Protein 4ZLP (pdb70)

Secondary structure (DSSP, 8-state):
-----GGGGGGTTSSS--GGG-SGGGHHHHTTTTTT-S-TTTT-S-TTHHHHTTSSS--GGG-SGGGGGGGGTTT--GGGSS--HHHHHHHHHHTTSSS-BGGG-STTTTGGGGTT-TTSPP-BPBSEEEEEESS-HHHHHTTHHHHHHHHHHHHTSEEEE-B-TTS-B-EEEEEPP---EEEEEEEEEEE-TT---STTT----SBHHHHHHHHHHHHHTT----SS-EEEEEEE-----/---SS--TTT-SGGGHHHHHTTTTT-S-TTTT-S-SSGGGTTTSSS--GGG-SGGGGGGGGTTT--SGGGS--TTTHHHHHHHTTSSS-BGGG-STTTTGGGGTT-TTSPP-BPBSEEEEEESS-HHHHHTTHHHHHHHHHHHHTSEEEE-B-TTS-B-EEEE-----EEEEEEEEE-TT----S-SBHHHHHHHHHHHHHTT----SS-EEEEEEE-

B-factor: mean 52.8, std 25.79, range [15.72, 204.72]

Solvent-accessible surface area: 22315 Å² total; per-residue (Å²): 175,184,38,121,140,92,70,6,77,94,61,136,48,68,104,90,61,14,170,81,1,31,40,44,23,6,19,5,1,27,6,35,3,0,12,64,5,52,65,2,22,118,124,20,123,20,167,81,2,70,175,58,1,64,64,81,161,48,19,102,67,1,31,32,79,29,1,7,7,1,0,0,17,42,50,7,52,73,204,83,56,90,9,61,114,77,36,25,103,2,1,2,60,18,13,59,65,58,134,30,0,61,19,1,30,44,28,18,8,0,42,1,16,14,23,39,11,78,165,60,110,59,105,77,10,152,32,4,0,1,0,4,0,56,31,48,27,133,70,0,73,172,43,33,37,36,0,13,0,64,0,0,18,31,2,10,5,6,4,72,19,63,106,58,107,158,50,112,30,38,14,87,68,39,87,36,79,155,142,115,62,59,0,0,29,0,40,0,27,4,2,12,35,52,40,79,182,38,122,134,81,53,10,19,4,67,28,2,54,25,0,0,7,2,0,0,0,7,26,4,26,113,75,49,125,20,84,27,59,23,68,28,1,100,14,66,107,109,141,114,188,145,90,70,90,57,78,62,77,102,17,24,46,97,80,58,31,19,14,54,2,25,3,0,10,71,10,53,72,3,26,80,76,20,107,39,110,64,3,32,86,56,1,72,56,64,173,58,25,101,84,2,37,47,49,38,3,4,8,1,6,2,9,54,67,1,53,52,231,94,40,91,14,63,112,82,38,24,100,2,1,0,53,20,7,57,51,65,144,29,0,47,25,0,36,49,25,27,10,0,47,0,15,23,23,39,10,106,99,56,110,59,113,79,13,164,37,14,0,2,0,4,0,86,34,43,22,83,98,0,77,90,38,28,34,24,0,15,0,58,0,0,17,33,1,8,1,5,4,95,31,99,50,68,120,82,54,116,37,37,16,81,68,56,108,237,96,72,32,0,0,30,0,45,0,19,4,2,16,42,44,24,196,140,23,25,2,73,20,3,74,27,0,0,24,8,0,0,0,8,24,5,30,138,99,42,122,20,83,27,56,24,114,10,2,105,17,68,154

Nearest PDB structures (foldseek):
  4zlp-assembly1_B  TM=1.005E+00  e=1.176E-45  Homo sapiens
  4zlp-assembly1_A  TM=9.949E-01  e=1.192E-40  Homo sapiens
  5czv-assembly1_A  TM=9.813E-01  e=1.697E-39  Homo sapiens
  5czx-assembly2_B  TM=9.886E-01  e=6.970E-39  Homo sapiens
  6xsw-assembly2_F  TM=9.869E-01  e=7.804E-39  Homo sapiens

CATH classification: 3.30.300.320 (+1 more: 3.30.70.3310)

InterPro domains:
  IPR000152 EGF-type aspartate/asparagine hydroxylation site [PS00010] (174-185)
  IPR000152 EGF-type aspartate/asparagine hydroxylation site [PS00010] (251-262)
  IPR000152 EGF-type aspartate/asparagine hydroxylation site [PS00010] (329-340)
  IPR000152 EGF-type aspartate/asparagine hydroxylation site [PS00010] (408-419)
  IPR000152 EGF-type aspartate/aspa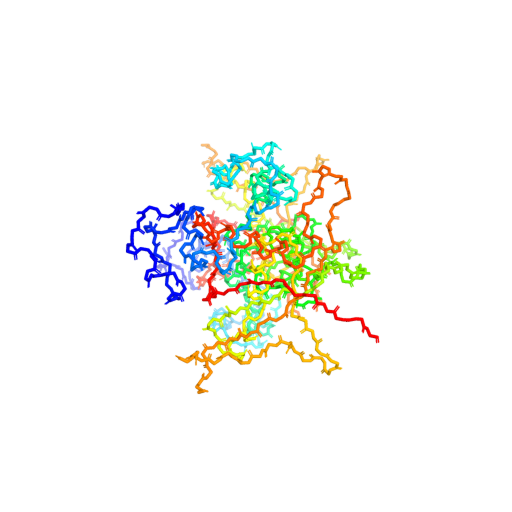ragine hydroxylation site [PS00010] (446-457)
  IPR000152 EGF-type aspartate/asparagine hydroxylation site [PS00010] (484-495)
  IPR000152 EGF-type aspartate/asparagine hydroxylation site [PS00010] (522-533)
  IPR000152 EGF-type aspartate/asparagine hydroxylation site [PS00010] (559-570)
  IPR000152 EGF-type aspartate/asparagine hydroxylation site [PS00010] (597-608)
  IPR000152 EGF-type aspartate/asparagine hydroxylation site [PS00010] (634-645)
  IPR000152 EGF-type aspartate/asparagine hydroxylation site [PS00010] (672-683)
  IPR000152 EGF-type aspartate/asparagine hydroxylation site [PS00010] (709-720)
  IPR000152 EGF-type aspartate/asparagine hydroxylation site [PS00010] (826-837)
  IPR000152 EGF-type aspartate/asparagine hydroxylation site [PS00010] (864-875)
  IPR000152 EGF-type aspartate/asparagine hydroxylation site [PS00010] (901-912)
  IPR000152 EGF-type aspartate/asparagine hydroxylation site [PS00010] (939-950)
  IPR000152 EGF-type aspartate/asparagine hydroxylation site [PS00010] (1137-1148)
  IPR000152 EGF-type aspartate/asparagine hydroxylation site [PS00010] (1182-1193)
  IPR000742 EGF-like domain [PF00008] (43-75)
  IPR000742 EGF-like domain [PF00008] (123-153)

Radius of gyration: 28.79 Å; Cα contacts (8 Å, |Δi|>4): 971; chains: 2; bounding box: 64×70×78 Å

GO terms:
  GO:0043235 signaling receptor complex (C, IDA)
  GO:0005886 plasma membrane (C, IDA)
  GO:0038023 signaling receptor activity (F, IMP)
  GO:0007219 Notch signaling pathway (P, IMP)
  GO:0005515 protein binding (F, IPI)
  GO:0000139 Golgi membrane (C, TAS)
  GO:0005576 extracellular region (C, TAS)
  GO:0005654 nucleoplasm (C, TAS)
  GO:0005789 endoplasmic reticulum membrane (C, TAS)
  GO:0005829 cytosol (C, TAS)
  GO:0005886 plasma membrane (C, TAS)
  GO:0042802 identical protein binding (F, IPI)
  GO:0045296 cadherin binding (F, HDA)
  GO:1902895 positive regulation of miRNA transcription (P, IMP)
  GO:0005654 nucleoplasm (C, IDA)

Sequence (459 aa):
PRCPRAACQAKRGDQRCDRECNSPGCGWDGGDCSLSVGDPWRQCEALQCWRLFNNSRCDPACSSPACLYDNFDCHAGGRERTCNPVYEKYCADHFADGRCDQGCNTEECGWDGLDCASEVPALLARGVLVLTVLLPPEELLRSSADFLQRLSAILRTSLRFRLDAHGQAMVFPYHRPSPEVIGSVVMLEIDNRLCLQSPENDHCFPDAQSAADYLGALSAVERLDFPYPLRDVRGEPLEPPCGDQRCDRECNSPGCGWDGGDCSLSVGDPWRQCEALQCWRLFNNSRCDPACSSPACLYDNFDCHAGGRERTCNPVYEKYCADHFADGRCDQGCNTEECGWDGLDCASEVPALLARGVLVLTVLLPPEELLRSSADFLQRLSAILRTSLRFRLDAHGQAMVFPYHREVIGSVVMLEIDNRLCLDHCFPDAQSAADYLGALSAVERLDFPYPLRDVRGEP

Foldseek 3Di:
DLQPDPVLVVFAPVLAQDPVQLDLSSQHSVLSQLQNDRALLPQPPDDCLLVQLPPLADDPSQCALSSLHSLVSPQDDDPLSALPPVCQVVLLVQAPPLADDVSQCFLLQANSVCSVPVVQDFDWAFFKKKWWFQAFPVVCVVRQSNQQRNLSNSQSFGKDFDADPVRHGPWAFDDDPVDDGGTIITIMITTHSPADDDSSNGNHHNFNQSSQSSSSSCSSVVNDDHPTRIRHIHGDGDDDD/DVPLAQDLVQLDVVNQGVCLNLLQNDRALLPQPPDDCLLVQLPPLADDPSQCDLSSVHSLCSVPDRPPQLADPPVCQVVLLVQAPPLADDVSQCFLLQANSLCSVPPVQDWDWAAFKKKWWFQAFPVRCVVRVSNQQRLLSNSLSFHKDFDADPVGHGPWAADPCRRRTIITIMITTHSPPPVRHDRFNASSQSSSSSCSSVVNDDHPTRIRHIHGGD

Structure (mmCIF, N/CA/C/O backbone):
data_4ZLP
#
_entry.id   4ZLP
#
_cell.length_a   122.482
_cell.length_b   64.310
_cell.length_c   83.089
_cell.angle_alpha   90.00
_cell.angle_beta   105.23
_cell.angle_gamma   90.00
#
_symmetry.space_group_name_H-M   'C 1 2 1'
#
loop_
_entity.id
_entity.type
_entity.pdbx_description
1 polymer 'Neurogenic locus notch homolog protein 3'
2 branched alpha-D-mannopyranose-(1-6)-alpha-D-mannopyranose-(1-4)-2-acetamido-2-deoxy-beta-D-glucopyranose-(1-4)-2-acetamido-2-deoxy-beta-D-glucopyranose
3 non-polymer 'CALCIUM ION'
4 non-polymer GLYCEROL
5 non-polymer 'ACETATE ION'
6 non-polymer 2-acetamido-2-deoxy-beta-D-glucopyranose
7 water water
#
loop_
_atom_site.group_PDB
_atom_site.id
_atom_site.type_symbol
_atom_site.label_atom_id
_atom_site.label_alt_id
_atom_site.label_comp_id
_atom_site.label_asym_id
_atom_site.label_entity_id
_atom_site.label_seq_id
_atom_site.pdbx_PDB_ins_code
_atom_site.Cartn_x
_atom_site.Cartn_y
_atom_site.Cartn_z
_atom_site.occupancy
_atom_site.B_iso_or_equiv
_atom_site.auth_seq_id
_atom_site.auth_comp_id
_atom_site.auth_asym_id
_atom_site.auth_atom_id
_atom_site.pdbx_PDB_model_num
ATOM 1 N N . PRO A 1 8 ? 114.069 50.267 -51.388 1.00 67.57 1385 PRO A N 1
ATOM 2 C CA . PRO A 1 8 ? 114.419 49.928 -50.004 1.00 63.54 1385 PRO A CA 1
ATOM 3 C C . PRO A 1 8 ? 113.189 49.529 -49.199 1.00 59.95 1385 PRO A C 1
ATOM 4 O O . PRO A 1 8 ? 112.464 50.393 -48.689 1.00 61.99 1385 PRO A O 1
ATOM 8 N N . ARG A 1 9 ? 112.966 48.220 -49.096 1.00 54.28 1386 ARG A N 1
ATOM 9 C CA . ARG A 1 9 ? 111.828 47.665 -48.376 1.00 50.30 1386 ARG A CA 1
ATOM 10 C C . ARG A 1 9 ? 111.961 47.842 -46.875 1.00 48.83 1386 ARG A C 1
ATOM 11 O O . ARG A 1 9 ? 111.059 47.453 -46.123 1.00 50.59 1386 ARG A O 1
ATOM 19 N N . CYS A 1 10 ? 113.091 48.383 -46.424 1.00 44.91 1387 CYS A N 1
ATOM 20 C CA . CYS A 1 10 ? 113.264 48.626 -44.997 1.00 45.14 1387 CYS A CA 1
ATOM 21 C C . CYS A 1 10 ? 113.192 50.112 -44.715 1.00 44.02 1387 CYS A C 1
ATOM 22 O O . CYS A 1 10 ? 114.178 50.806 -44.858 1.00 49.30 1387 CYS A O 1
ATOM 25 N N . PRO A 1 11 ? 112.017 50.595 -44.298 1.00 41.52 1388 PRO A N 1
ATOM 26 C CA . PRO A 1 11 ? 111.794 52.028 -44.127 1.00 42.59 1388 PRO A CA 1
ATOM 27 C C . PRO A 1 11 ? 112.533 52.632 -42.933 1.00 44.00 1388 PRO A C 1
ATOM 28 O O . PRO A 1 11 ? 112.766 53.827 -42.952 1.00 47.17 1388 PRO A O 1
ATOM 32 N N . ARG A 1 12 ? 112.888 51.855 -41.917 1.00 42.22 1389 ARG A N 1
ATOM 33 C CA . ARG A 1 12 ? 113.607 52.422 -40.773 1.00 52.11 1389 ARG A CA 1
ATOM 34 C C . ARG A 1 12 ? 115.088 52.555 -41.065 1.00 54.51 1389 ARG A C 1
ATOM 35 O O . ARG A 1 12 ? 115.773 51.556 -41.284 1.00 54.92 1389 ARG A O 1
ATOM 43 N N . ALA A 1 13 ? 115.575 53.794 -41.053 1.00 58.06 1390 ALA A N 1
ATOM 44 C CA . ALA A 1 13 ? 116.972 54.098 -41.353 1.00 59.23 1390 ALA A CA 1
ATOM 45 C C . ALA A 1 13 ? 117.933 53.463 -40.352 1.00 55.82 1390 ALA A C 1
ATOM 46 O O . ALA A 1 13 ? 118.941 52.872 -40.741 1.00 56.74 1390 ALA A O 1
ATOM 48 N N . ALA A 1 14 ? 117.614 53.582 -39.066 1.00 55.27 1391 ALA A N 1
ATOM 49 C CA . ALA A 1 14 ? 118.479 53.079 -38.001 1.00 56.82 1391 ALA A CA 1
ATOM 50 C C . ALA A 1 14 ? 118.691 51.561 -38.061 1.00 54.35 1391 ALA A C 1
ATOM 51 O O . ALA A 1 14 ? 119.543 51.017 -37.356 1.00 54.77 1391 ALA A O 1
ATOM 53 N N . CYS A 1 15 ? 117.923 50.885 -38.908 1.00 50.41 1392 CYS A N 1
ATOM 54 C CA . CYS A 1 15 ? 118.015 49.438 -39.049 1.00 48.67 1392 CYS A CA 1
ATOM 55 C C . CYS A 1 15 ? 119.209 49.011 -39.875 1.00 50.44 1392 CYS A C 1
ATOM 56 O O . CYS A 1 15 ? 119.728 47.919 -39.682 1.00 48.67 1392 CYS A O 1
ATOM 59 N N . GLN A 1 16 ? 119.638 49.869 -40.796 1.00 55.15 1393 GLN A N 1
ATOM 60 C CA . GLN A 1 16 ? 120.743 49.527 -41.691 1.00 55.93 1393 GLN A CA 1
ATOM 61 C C . GLN A 1 16 ? 122.029 49.298 -40.905 1.00 61.11 1393 GLN A C 1
ATOM 62 O O . GLN A 1 16 ? 122.770 48.349 -41.172 1.00 63.13 1393 GLN A O 1
ATOM 64 N N . ALA A 1 17 ? 122.267 50.157 -39.918 1.00 63.28 1394 ALA A N 1
ATOM 65 C CA . ALA A 1 17 ? 123.448 50.071 -39.067 1.00 66.16 1394 ALA A CA 1
ATOM 66 C C . ALA A 1 17 ? 123.415 48.873 -38.112 1.00 68.98 1394 ALA A C 1
ATOM 67 O O . ALA A 1 17 ? 124.408 48.555 -37.462 1.00 73.45 1394 ALA A O 1
ATOM 69 N N . LYS A 1 18 ? 122.279 48.208 -38.011 1.00 66.57 1395 LYS A N 1
ATOM 70 C CA . LYS A 1 18 ? 122.143 47.216 -36.966 1.00 67.63 1395 LYS A CA 1
ATOM 71 C C . LYS A 1 18 ? 121.892 45.812 -37.486 1.00 61.74 1395 LYS A C 1
ATOM 72 O O . LYS A 1 18 ? 121.665 44.903 -36.703 1.00 58.03 1395 LYS A O 1
ATOM 78 N N . ARG A 1 19 ? 121.952 45.607 -38.795 1.00 60.31 1396 ARG A N 1
ATOM 79 C CA . ARG A 1 19 ? 121.749 44.252 -39.287 1.00 58.09 1396 ARG A CA 1
ATOM 80 C C . ARG A 1 19 ? 123.053 43.476 -39.228 1.00 62.48 1396 ARG A C 1
ATOM 81 O O . ARG A 1 19 ? 124.090 43.951 -39.700 1.00 67.59 1396 ARG A O 1
ATOM 89 N N . GLY A 1 20 ? 122.998 42.294 -38.612 1.00 59.76 1397 GLY A N 1
ATOM 90 C CA . GLY A 1 20 ? 124.170 41.449 -38.464 1.00 59.41 1397 GLY A CA 1
ATOM 91 C C . GLY A 1 20 ? 125.076 41.786 -37.293 1.00 61.45 1397 GLY A C 1
ATOM 92 O O . GLY A 1 20 ? 126.160 41.233 -37.201 1.00 67.29 1397 GLY A O 1
ATOM 93 N N . ASP A 1 21 ? 124.653 42.691 -36.408 1.00 62.85 1398 ASP A N 1
ATOM 94 C CA . ASP A 1 21 ? 125.463 43.070 -35.237 1.00 67.49 1398 ASP A CA 1
ATOM 95 C C . ASP A 1 21 ? 125.450 42.010 -34.135 1.00 65.13 1398 ASP A C 1
ATOM 96 O O . ASP A 1 21 ? 125.861 42.290 -33.003 1.00 67.00 1398 ASP A O 1
ATOM 101 N N . GLN A 1 22 ? 124.931 40.825 -34.458 1.00 62.26 1399 GLN A N 1
ATOM 102 C CA . GLN A 1 22 ? 124.726 39.739 -33.491 1.00 63.51 1399 GLN A CA 1
ATOM 103 C C . GLN A 1 22 ? 123.776 40.082 -32.347 1.00 60.80 1399 GLN A C 1
ATOM 104 O O . GLN A 1 22 ? 123.958 39.642 -31.215 1.00 65.59 1399 GLN A O 1
ATOM 110 N N . ARG A 1 23 ? 122.742 40.840 -32.650 1.00 53.64 1400 ARG A N 1
ATOM 111 C CA . ARG A 1 23 ? 121.752 41.176 -31.649 1.00 50.68 1400 ARG A CA 1
ATOM 112 C C . ARG A 1 23 ? 120.412 41.401 -32.340 1.00 46.08 1400 ARG A C 1
ATOM 113 O O . ARG A 1 23 ? 120.313 42.185 -33.274 1.00 44.74 1400 ARG A O 1
ATOM 117 N N . CYS A 1 24 ? 119.406 40.639 -31.940 1.00 45.84 1401 CYS A N 1
ATOM 118 C CA . CYS A 1 24 ? 118.071 40.809 -32.497 1.00 42.41 1401 CYS A CA 1
ATOM 119 C C . CYS A 1 24 ? 117.486 42.162 -32.079 1.00 42.39 1401 CYS A C 1
ATOM 120 O O . CYS A 1 24 ? 117.313 42.423 -30.891 1.00 47.12 1401 CYS A O 1
ATOM 123 N N . ASP A 1 25 ? 117.136 42.989 -33.063 1.00 38.79 1402 ASP A N 1
ATOM 124 C CA . ASP A 1 25 ? 116.563 44.309 -32.823 1.00 39.26 1402 ASP A CA 1
ATOM 125 C C . ASP A 1 25 ? 115.128 44.241 -33.328 1.00 40.20 1402 ASP A C 1
ATOM 126 O O . ASP A 1 25 ? 114.874 44.190 -34.542 1.00 38.27 1402 ASP A O 1
ATOM 131 N N . ARG A 1 26 ? 114.196 44.224 -32.375 1.00 41.11 1403 ARG A N 1
ATOM 132 C CA . ARG A 1 26 ? 112.796 43.942 -32.662 1.00 41.43 1403 ARG A CA 1
ATOM 133 C C . ARG A 1 26 ? 112.129 44.991 -33.554 1.00 41.85 1403 ARG A C 1
ATOM 134 O O . ARG A 1 26 ? 111.188 44.675 -34.279 1.00 39.85 1403 ARG A O 1
ATOM 142 N N . GLU A 1 27 ? 112.630 46.223 -33.528 1.00 44.38 1404 GLU A N 1
ATOM 143 C CA . GLU A 1 27 ? 112.149 47.262 -34.442 1.00 47.34 1404 GLU A CA 1
ATOM 144 C C . GLU A 1 27 ? 112.458 46.904 -35.906 1.00 42.93 1404 GLU A C 1
ATOM 145 O O . GLU A 1 27 ? 111.844 47.444 -36.821 1.00 44.99 1404 GLU A O 1
ATOM 151 N N . CYS A 1 28 ? 113.407 45.991 -36.118 1.00 38.27 1405 CYS A N 1
ATOM 152 C CA . CYS A 1 28 ? 113.838 45.592 -37.460 1.00 35.81 1405 CYS A CA 1
ATOM 153 C C . CYS A 1 28 ? 113.425 44.182 -37.832 1.00 36.91 1405 CYS A C 1
ATOM 154 O O . CYS A 1 28 ? 113.799 43.693 -38.893 1.00 36.79 1405 CYS A O 1
ATOM 157 N N . ASN A 1 29 ? 112.676 43.521 -36.953 1.00 36.84 1406 ASN A N 1
ATOM 158 C CA . ASN A 1 29 ? 112.306 42.129 -37.173 1.00 31.94 1406 ASN A CA 1
ATOM 159 C C . ASN A 1 29 ? 111.065 41.970 -38.067 1.00 31.51 1406 ASN A C 1
ATOM 160 O O . ASN A 1 29 ? 109.990 41.568 -37.612 1.00 30.75 1406 ASN A O 1
ATOM 165 N N . SER A 1 30 ? 111.252 42.217 -39.358 1.00 30.33 1407 SER A N 1
ATOM 166 C CA . SER A 1 30 ? 110.173 42.156 -40.338 1.00 29.72 1407 SER A CA 1
ATOM 167 C C . SER A 1 30 ? 110.705 41.613 -41.671 1.00 31.66 1407 SER A C 1
ATOM 168 O O . SER A 1 30 ? 111.924 41.608 -41.896 1.00 33.59 1407 SER A O 1
ATOM 171 N N . PRO A 1 31 ? 109.805 41.131 -42.554 1.00 30.86 1408 PRO A N 1
ATOM 172 C CA . PRO A 1 31 ? 110.289 40.639 -43.855 1.00 29.54 1408 PRO A CA 1
ATOM 173 C C . PRO A 1 31 ? 111.052 41.703 -44.641 1.00 32.11 1408 PRO A C 1
ATOM 174 O O . PRO A 1 31 ? 112.093 41.407 -45.215 1.00 34.95 1408 PRO A O 1
ATOM 178 N N . GLY A 1 32 ? 110.549 42.934 -44.623 1.00 32.07 1409 GLY A N 1
ATOM 179 C CA . GLY A 1 32 ? 111.156 44.041 -45.338 1.00 31.69 1409 GLY A CA 1
ATOM 180 C C . GLY A 1 32 ? 112.543 44.394 -44.844 1.00 35.09 1409 GLY A C 1
ATOM 181 O O . GLY A 1 32 ? 113.321 45.043 -45.543 1.00 32.26 1409 GLY A O 1
ATOM 182 N N . CYS A 1 33 ? 112.838 44.017 -43.607 1.00 32.86 1410 CYS A N 1
ATOM 183 C CA . CYS A 1 33 ? 114.125 44.349 -43.028 1.00 31.98 1410 CYS A CA 1
ATOM 184 C C . CYS A 1 33 ? 114.931 43.081 -42.871 1.00 34.07 1410 CYS A C 1
ATOM 185 O O . CYS A 1 33 ? 115.917 43.041 -42.140 1.00 39.42 1410 CYS A O 1
ATOM 188 N N . GLY A 1 34 ? 114.502 42.032 -43.566 1.00 33.05 1411 GLY A N 1
ATOM 189 C CA . GLY A 1 34 ? 115.208 40.761 -43.566 1.00 28.61 1411 GLY A CA 1
ATOM 190 C C . GLY A 1 34 ? 115.368 40.135 -42.188 1.00 31.40 1411 GLY A C 1
ATOM 191 O O . GLY A 1 34 ? 116.374 39.469 -41.920 1.00 32.79 1411 GLY A O 1
ATOM 192 N N . TRP A 1 35 ? 114.374 40.340 -41.318 1.00 30.13 1412 TRP A N 1
ATOM 193 C CA . TRP A 1 35 ? 114.446 39.847 -39.952 1.00 29.22 1412 TRP A CA 1
ATOM 194 C C . TRP A 1 35 ? 115.736 40.357 -39.276 1.00 29.88 1412 TRP A C 1
ATOM 195 O O . TRP A 1 35 ? 116.506 39.569 -38.733 1.00 30.43 1412 TRP A O 1
ATOM 206 N N . ASP A 1 36 ? 115.936 41.682 -39.317 1.00 29.39 1413 ASP A N 1
ATOM 207 C CA . ASP A 1 36 ? 117.092 42.366 -38.737 1.00 31.43 1413 ASP A CA 1
ATOM 208 C C . ASP A 1 36 ? 118.387 41.806 -39.345 1.00 35.13 1413 ASP A C 1
ATOM 209 O O . ASP A 1 36 ? 119.342 41.462 -38.647 1.00 34.18 1413 ASP A O 1
ATOM 214 N N . GLY A 1 37 ? 118.404 41.696 -40.665 1.00 33.61 1414 GLY A N 1
ATOM 215 C CA . GLY A 1 37 ? 119.553 41.144 -41.355 1.00 34.13 1414 GLY A CA 1
ATOM 216 C C . GLY A 1 37 ? 119.876 39.719 -40.936 1.00 39.24 1414 GLY A C 1
ATOM 217 O O . GLY A 1 37 ? 121.022 39.286 -41.015 1.00 42.73 1414 GLY A O 1
ATOM 218 N N . GLY A 1 38 ? 118.863 38.995 -40.472 1.00 34.99 1415 GLY A N 1
ATOM 219 C CA . GLY A 1 38 ? 119.010 37.619 -40.033 1.00 32.05 1415 GLY A CA 1
ATOM 220 C C . GLY A 1 38 ? 119.325 37.453 -38.563 1.00 32.53 1415 GLY A C 1
ATOM 221 O O . GLY A 1 38 ? 119.382 36.332 -38.073 1.00 32.49 1415 GLY A O 1
ATOM 222 N N . ASP A 1 39 ? 119.470 38.568 -37.854 1.00 35.89 1416 ASP A N 1
ATOM 223 C CA . ASP A 1 39 ? 119.765 38.572 -36.417 1.00 38.80 1416 ASP A CA 1
ATOM 224 C C . ASP A 1 39 ? 118.631 37.937 -35.606 1.00 36.36 1416 ASP A C 1
ATOM 225 O O . ASP A 1 39 ? 118.840 37.476 -34.486 1.00 40.57 1416 ASP A O 1
ATOM 230 N N . CYS A 1 40 ? 117.420 37.955 -36.147 1.00 32.67 1417 CYS A N 1
ATOM 231 C CA . CYS A 1 40 ? 116.265 37.424 -35.420 1.00 33.53 1417 CYS A CA 1
ATOM 232 C C . CYS A 1 40 ? 115.759 36.094 -35.995 1.00 33.65 1417 CYS A C 1
ATOM 233 O O . CYS A 1 40 ? 114.851 35.477 -35.442 1.00 34.41 1417 CYS A O 1
ATOM 236 N N . SER A 1 41 ? 116.355 35.655 -37.100 1.00 30.77 1418 SER A N 1
ATOM 237 C CA . SER A 1 41 ? 115.931 34.426 -37.744 1.00 29.66 1418 SER A CA 1
ATOM 238 C C . SER A 1 41 ? 117.055 33.403 -37.842 1.00 31.61 1418 SER A C 1
ATOM 239 O O . SER A 1 41 ? 117.115 32.642 -38.803 1.00 27.66 1418 SER A O 1
ATOM 242 N N . LEU A 1 42 ? 117.951 33.401 -36.863 1.00 28.70 1419 LEU A N 1
ATOM 243 C CA . LEU A 1 42 ? 119.065 32.468 -36.853 1.00 30.58 1419 LEU A CA 1
ATOM 244 C C . LEU A 1 42 ? 119.836 32.493 -38.177 1.00 33.36 1419 LEU A C 1
ATOM 245 O O . LEU A 1 42 ? 120.270 31.449 -38.662 1.00 34.60 1419 LEU A O 1
ATOM 250 N N . SER A 1 43 ? 120.004 33.698 -38.727 1.00 31.50 1420 SER A N 1
ATOM 251 C CA . SER A 1 43 ? 120.751 33.987 -39.966 1.00 33.57 1420 SER A CA 1
ATOM 252 C C . SER A 1 43 ? 120.060 33.523 -41.240 1.00 33.60 1420 SER A C 1
ATOM 253 O O . SER A 1 43 ? 120.620 33.660 -42.323 1.00 33.23 1420 SER A O 1
ATOM 256 N N . VAL A 1 44 ? 118.842 33.009 -41.131 1.00 33.99 1421 VAL A N 1
ATOM 257 C CA . VAL A 1 44 ? 118.119 32.603 -42.324 1.00 32.59 1421 VAL A CA 1
ATOM 258 C C . VAL A 1 44 ? 117.516 33.834 -42.993 1.00 34.68 1421 VAL A C 1
ATOM 259 O O . VAL A 1 44 ? 116.655 34.511 -42.412 1.00 37.23 1421 VAL A O 1
ATOM 263 N N . GLY A 1 45 ? 117.980 34.122 -44.211 1.00 32.93 1422 GLY A N 1
ATOM 264 C CA . GLY A 1 45 ? 117.566 35.321 -44.928 1.00 33.24 1422 GLY A CA 1
ATOM 265 C C . GLY A 1 45 ? 116.067 35.471 -45.072 1.00 34.69 1422 GLY A C 1
ATOM 266 O O . GLY A 1 45 ? 115.493 36.488 -44.680 1.00 33.64 1422 GLY A O 1
ATOM 267 N N . ASP A 1 46 ? 115.431 34.462 -45.654 1.00 35.66 1423 ASP A N 1
ATOM 268 C CA . ASP A 1 46 ? 113.980 34.447 -45.763 1.00 34.61 1423 ASP A CA 1
ATOM 269 C C . ASP A 1 46 ? 113.479 33.009 -45.609 1.00 33.59 1423 ASP A C 1
ATOM 270 O O . ASP A 1 46 ? 113.561 32.216 -46.547 1.00 36.65 1423 ASP A O 1
ATOM 275 N N . PRO A 1 47 ? 112.983 32.663 -44.408 1.00 28.91 1424 PRO A N 1
ATOM 276 C CA . PRO A 1 47 ? 112.486 31.303 -44.136 1.00 27.15 1424 PRO A CA 1
ATOM 277 C C . PRO A 1 47 ? 111.338 30.904 -45.061 1.00 25.81 1424 PRO A C 1
ATOM 278 O O . PRO A 1 47 ? 111.179 29.720 -45.370 1.00 26.73 1424 PRO A O 1
ATOM 282 N N . TRP A 1 48 ? 110.574 31.895 -45.521 1.00 25.15 1425 TRP A N 1
ATOM 283 C CA . TRP A 1 48 ? 109.431 31.663 -46.394 1.00 25.67 1425 TRP A CA 1
ATOM 284 C C . TRP A 1 48 ? 109.761 31.902 -47.877 1.00 32.38 1425 TRP A C 1
ATOM 285 O O . TRP A 1 48 ? 108.875 32.190 -48.673 1.00 36.61 1425 TRP A O 1
ATOM 296 N N . ARG A 1 49 ? 111.032 31.774 -48.244 1.00 37.51 1426 ARG A N 1
ATOM 297 C CA . ARG A 1 49 ? 111.474 32.039 -49.620 1.00 42.78 1426 ARG A CA 1
ATOM 298 C C . ARG A 1 49 ? 110.698 31.228 -50.667 1.00 43.35 1426 ARG A C 1
ATOM 299 O O . ARG A 1 49 ? 110.366 31.752 -51.723 1.00 46.22 1426 ARG A O 1
ATOM 307 N N . GLN A 1 50 ? 110.389 29.968 -50.363 1.00 40.02 1427 GLN A N 1
ATOM 308 C CA . GLN A 1 50 ? 109.761 29.085 -51.339 1.00 41.95 1427 GLN A CA 1
ATOM 309 C C . GLN A 1 50 ? 108.232 29.024 -51.221 1.00 40.56 1427 GLN A C 1
ATOM 310 O O . GLN A 1 50 ? 107.574 28.388 -52.045 1.00 33.87 1427 GLN A O 1
ATOM 316 N N . CYS A 1 51 ? 107.675 29.692 -50.212 1.00 26.16 1428 CYS A N 1
ATOM 317 C CA . CYS A 1 51 ? 106.260 29.588 -49.927 1.00 28.48 1428 CYS A CA 1
ATOM 318 C C . CYS A 1 51 ? 105.417 30.232 -51.018 1.00 30.00 1428 CYS A C 1
ATOM 319 O O . CYS A 1 51 ? 105.615 31.388 -51.357 1.00 34.64 1428 CYS A O 1
ATOM 322 N N . GLU A 1 52 ? 104.466 29.471 -51.550 1.00 30.12 1429 GLU A N 1
ATOM 323 C CA . GLU A 1 52 ? 103.654 29.932 -52.670 1.00 33.86 1429 GLU A CA 1
ATOM 324 C C . GLU A 1 52 ? 102.484 30.820 -52.252 1.00 31.51 1429 GLU A C 1
ATOM 325 O O . GLU A 1 52 ? 101.685 31.224 -53.092 1.00 31.16 1429 GLU A O 1
ATOM 331 N N . ALA A 1 53 ? 102.381 31.149 -50.969 1.00 24.61 1430 ALA A N 1
ATOM 332 C CA . ALA A 1 53 ? 101.258 31.974 -50.549 1.00 24.09 1430 ALA A CA 1
ATOM 333 C C . ALA A 1 53 ? 101.775 33.066 -49.632 1.00 24.32 1430 ALA A C 1
ATOM 334 O O . ALA A 1 53 ? 102.424 32.775 -48.635 1.00 30.56 1430 ALA A O 1
ATOM 336 N N . LEU A 1 54 ? 101.351 34.302 -49.868 1.00 24.71 1431 LEU A N 1
ATOM 337 C CA . LEU A 1 54 ? 102.003 35.446 -49.232 1.00 21.36 1431 LEU A CA 1
ATOM 338 C C . LEU A 1 54 ? 101.538 35.655 -47.798 1.00 22.01 1431 LEU A C 1
ATOM 339 O O . LEU A 1 54 ? 102.243 36.250 -47.000 1.00 22.98 1431 LEU A O 1
ATOM 344 N N . GLN A 1 55 ? 100.374 35.130 -47.458 1.00 23.61 1432 GLN A N 1
ATOM 345 C CA . GLN A 1 55 ? 99.803 35.432 -46.166 1.00 28.33 1432 GLN A CA 1
ATOM 346 C C . GLN A 1 55 ? 100.332 34.512 -45.077 1.00 30.42 1432 GLN A C 1
ATOM 347 O O . GLN A 1 55 ? 100.108 34.770 -43.896 1.00 29.11 1432 GLN A O 1
ATOM 353 N N . CYS A 1 56 ? 101.148 33.533 -45.455 1.00 26.76 1433 CYS A N 1
ATOM 354 C CA . CYS A 1 56 ? 101.406 32.417 -44.557 1.00 24.52 1433 CYS A CA 1
ATOM 355 C C . CYS A 1 56 ? 102.299 32.757 -43.375 1.00 23.73 1433 CYS A C 1
ATOM 356 O O . CYS A 1 56 ? 102.062 32.265 -42.276 1.00 29.80 1433 CYS A O 1
ATOM 359 N N . TRP A 1 57 ? 103.297 33.609 -43.553 1.00 19.55 1434 TRP A N 1
ATOM 360 C CA . TRP A 1 57 ? 104.154 33.929 -42.420 1.00 19.81 1434 TRP A CA 1
ATOM 361 C C . TRP A 1 57 ? 103.384 34.617 -41.280 1.00 24.47 1434 TRP A C 1
ATOM 362 O O . TRP A 1 57 ? 103.812 34.591 -40.122 1.00 25.65 1434 TRP A O 1
ATOM 373 N N . ARG A 1 58 ? 102.240 35.211 -41.619 1.00 22.40 1435 ARG A N 1
ATOM 374 C CA . ARG A 1 58 ? 101.400 35.898 -40.660 1.00 20.24 1435 ARG A CA 1
ATOM 375 C C . ARG A 1 58 ? 100.492 34.890 -39.910 1.00 32.01 1435 ARG A C 1
ATOM 376 O O . ARG A 1 58 ? 99.977 35.176 -38.827 1.00 28.33 1435 ARG A O 1
ATOM 384 N N . LEU A 1 59 ? 100.353 33.691 -40.468 1.00 27.60 1436 LEU A N 1
ATOM 385 C CA . LEU A 1 59 ? 99.482 32.669 -39.896 1.00 24.39 1436 LEU A CA 1
ATOM 386 C C . LEU A 1 59 ? 100.279 31.506 -39.259 1.00 23.46 1436 LEU A C 1
ATOM 387 O O . LEU A 1 59 ? 99.710 30.577 -38.693 1.00 26.25 1436 LEU A O 1
ATOM 392 N N . PHE A 1 60 ? 101.600 31.594 -39.333 1.00 21.13 1437 PHE A N 1
ATOM 393 C CA . PHE A 1 60 ? 102.518 30.584 -38.806 1.00 19.92 1437 PHE A CA 1
ATOM 394 C C . PHE A 1 60 ? 102.418 30.424 -37.284 1.00 22.87 1437 PHE A C 1
ATOM 395 O O . PHE A 1 60 ? 102.557 29.326 -36.757 1.00 28.99 1437 PHE A O 1
ATOM 403 N N . ASN A 1 61 ? 102.160 31.520 -36.578 1.00 22.58 1438 ASN A N 1
ATOM 404 C CA . ASN A 1 61 ? 102.283 31.540 -35.118 1.00 21.33 1438 ASN A CA 1
ATOM 405 C C . ASN A 1 61 ? 100.953 31.431 -34.369 1.00 22.97 1438 ASN A C 1
ATOM 406 O O . ASN A 1 61 ? 100.930 31.600 -33.154 1.00 25.99 1438 ASN A O 1
ATOM 411 N N . ASN A 1 62 ? 99.852 31.131 -35.065 1.00 18.72 1439 ASN A N 1
ATOM 412 C CA . ASN A 1 62 ? 98.547 31.256 -34.421 1.00 20.17 1439 ASN A CA 1
ATOM 413 C C . ASN A 1 62 ? 98.030 29.976 -33.761 1.00 24.39 1439 ASN A C 1
ATOM 414 O O . ASN A 1 62 ? 96.924 29.971 -33.247 1.00 22.05 1439 ASN A O 1
ATOM 419 N N . SER A 1 63 ? 98.819 28.897 -33.798 1.00 27.37 1440 SER A N 1
ATOM 420 C CA . SER A 1 63 ? 98.414 27.596 -33.250 1.00 28.61 1440 SER A CA 1
ATOM 421 C C . SER A 1 63 ? 97.088 27.099 -33.794 1.00 29.07 1440 SER A C 1
ATOM 422 O O . SER A 1 63 ? 96.341 26.431 -33.104 1.00 30.78 1440 SER A O 1
ATOM 425 N N . ARG A 1 64 ? 96.818 27.431 -35.042 1.00 28.99 1441 ARG A N 1
ATOM 426 C CA . ARG A 1 64 ? 95.597 27.049 -35.732 1.00 30.32 1441 ARG A CA 1
ATOM 427 C C . ARG A 1 64 ? 95.925 26.577 -37.139 1.00 29.64 1441 ARG A C 1
ATOM 428 O O . ARG A 1 64 ? 96.803 27.131 -37.780 1.00 28.44 1441 ARG A O 1
ATOM 436 N N . CYS A 1 65 ? 95.237 25.545 -37.607 1.00 27.10 1442 CYS A N 1
ATOM 437 C CA . CYS A 1 65 ? 95.483 25.006 -38.931 1.00 24.40 1442 CYS A CA 1
ATOM 438 C C . CYS A 1 65 ? 95.035 25.995 -40.020 1.00 21.32 1442 CYS A C 1
ATOM 439 O O . CYS A 1 65 ? 93.889 26.429 -40.041 1.00 22.55 1442 CYS A O 1
ATOM 442 N N . ASP A 1 66 ? 95.961 26.392 -40.882 1.00 21.66 1443 ASP A N 1
ATOM 443 C CA . ASP A 1 66 ? 95.628 27.168 -42.085 1.00 23.46 1443 ASP A CA 1
ATOM 444 C C . ASP A 1 66 ? 96.045 26.353 -43.301 1.00 24.44 1443 ASP A C 1
ATOM 445 O O . ASP A 1 66 ? 97.207 26.401 -43.721 1.00 24.23 1443 ASP A O 1
ATOM 450 N N . PRO A 1 67 ? 95.105 25.572 -43.844 1.00 21.79 1444 PRO A N 1
ATOM 451 C CA . PRO A 1 67 ? 95.357 24.559 -44.878 1.00 24.56 1444 PRO A CA 1
ATOM 452 C C . PRO A 1 67 ? 96.138 25.091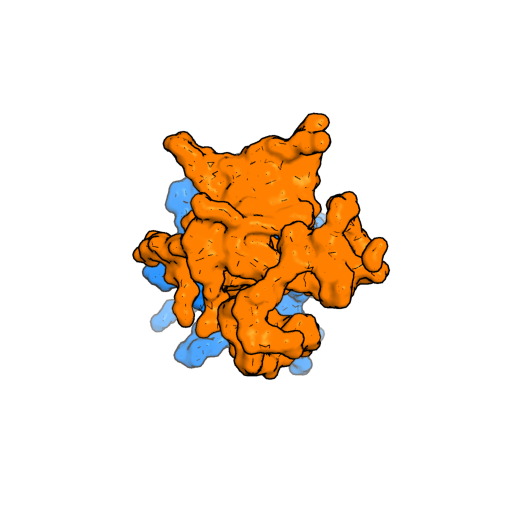 -46.084 1.00 26.72 1444 PRO A C 1
ATOM 453 O O . PRO A 1 67 ? 96.967 24.375 -46.626 1.00 32.74 1444 PRO A O 1
ATOM 457 N N . ALA A 1 68 ? 95.924 26.345 -46.462 1.00 26.59 1445 ALA A N 1
ATOM 458 C CA . ALA A 1 68 ? 96.605 26.911 -47.631 1.00 27.48 1445 ALA A CA 1
ATOM 459 C C . ALA A 1 68 ? 98.084 27.196 -47.363 1.00 31.13 1445 ALA A C 1
ATOM 460 O O . ALA A 1 68 ? 98.819 27.553 -48.281 1.00 33.68 1445 ALA A O 1
ATOM 462 N N . CYS A 1 69 ? 98.518 26.988 -46.118 1.00 30.02 1446 CYS A N 1
ATOM 463 C CA . CYS A 1 69 ? 99.903 27.230 -45.706 1.00 26.15 1446 CYS A CA 1
ATOM 464 C C . CYS A 1 69 ? 100.591 25.960 -45.201 1.00 28.39 1446 CYS A C 1
ATOM 465 O O . CYS A 1 69 ? 101.626 26.037 -44.549 1.00 28.11 1446 CYS A O 1
ATOM 468 N N . SER A 1 70 ? 100.012 24.796 -45.481 1.00 28.93 1447 SER A N 1
ATOM 469 C CA . SER A 1 70 ? 100.518 23.564 -44.885 1.00 26.15 1447 SER A CA 1
ATOM 470 C C . SER A 1 70 ? 101.540 22.818 -45.759 1.00 24.81 1447 SER A C 1
ATOM 471 O O . SER A 1 70 ? 102.007 21.748 -45.377 1.00 27.29 1447 SER A O 1
ATOM 474 N N . SER A 1 71 ? 101.891 23.367 -46.919 1.00 21.84 1448 SER A N 1
ATOM 475 C CA . SER A 1 71 ? 102.917 22.732 -47.774 1.00 27.43 1448 SER A CA 1
ATOM 476 C C . SER A 1 71 ? 104.318 22.779 -47.140 1.00 25.70 1448 SER A C 1
ATOM 477 O O . SER A 1 71 ? 104.587 23.600 -46.252 1.00 22.21 1448 SER A O 1
ATOM 480 N N . PRO A 1 72 ? 105.214 21.894 -47.585 1.00 26.35 1449 PRO A N 1
ATOM 481 C CA . PRO A 1 72 ? 106.598 21.961 -47.101 1.00 29.34 1449 PRO A CA 1
ATOM 482 C C . PRO A 1 72 ? 107.207 23.352 -47.280 1.00 30.91 1449 PRO A C 1
ATOM 483 O O . PRO A 1 72 ? 107.797 23.888 -46.339 1.00 31.61 1449 PRO A O 1
ATOM 487 N N . ALA A 1 73 ? 107.034 23.933 -48.469 1.00 30.81 1450 ALA A N 1
ATOM 488 C CA . ALA A 1 73 ? 107.646 25.220 -48.799 1.00 31.91 1450 ALA A CA 1
ATOM 489 C C . ALA A 1 73 ? 107.123 26.308 -47.889 1.00 30.04 1450 ALA A C 1
ATOM 490 O O . ALA A 1 73 ? 107.794 27.317 -47.679 1.00 32.75 1450 ALA A O 1
ATOM 492 N N . CYS A 1 74 ? 105.928 26.099 -47.344 1.00 28.07 1451 CYS A N 1
ATOM 493 C CA . CYS A 1 74 ? 105.356 27.060 -46.413 1.00 26.55 1451 CYS A CA 1
ATOM 494 C C . CYS A 1 74 ? 105.581 26.618 -44.980 1.00 26.13 1451 CYS A C 1
ATOM 495 O O . CYS A 1 74 ? 104.887 27.075 -44.075 1.00 21.10 1451 CYS A O 1
ATOM 498 N N . LEU A 1 75 ? 106.573 25.746 -44.787 1.00 30.07 1452 LEU A N 1
ATOM 499 C CA . LEU A 1 75 ? 106.998 25.321 -43.457 1.00 28.36 1452 LEU A CA 1
ATOM 500 C C . LEU A 1 75 ? 105.861 24.663 -42.652 1.00 28.32 1452 LEU A C 1
ATOM 501 O O . LEU A 1 75 ? 105.829 24.732 -41.417 1.00 28.81 1452 LEU A O 1
ATOM 506 N N . TYR A 1 76 ? 104.929 24.032 -43.366 1.00 27.43 1453 TYR A N 1
ATOM 507 C CA . TYR A 1 76 ? 103.888 23.214 -42.750 1.00 25.44 1453 TYR A CA 1
ATOM 508 C C . TYR A 1 76 ? 102.989 23.954 -41.761 1.00 29.08 1453 TYR A C 1
ATOM 509 O O . TYR A 1 76 ? 102.336 23.323 -40.917 1.00 28.67 1453 TYR A O 1
ATOM 518 N N . ASP A 1 77 ? 102.945 25.277 -41.873 1.00 26.79 1454 ASP A N 1
ATOM 519 C CA . ASP A 1 77 ? 102.164 26.108 -40.956 1.00 23.55 1454 ASP A CA 1
ATOM 520 C C . ASP A 1 77 ? 102.538 25.799 -39.506 1.00 20.71 1454 ASP A C 1
ATOM 521 O O . ASP A 1 77 ? 101.669 25.720 -38.646 1.00 21.51 1454 ASP A O 1
ATOM 526 N N . ASN A 1 78 ? 103.835 25.618 -39.252 1.00 20.30 1455 ASN A N 1
ATOM 527 C CA . ASN A 1 78 ? 104.304 25.272 -37.913 1.00 20.24 1455 ASN A CA 1
ATOM 528 C C . ASN A 1 78 ? 103.633 23.995 -37.385 1.00 19.85 1455 ASN A C 1
ATOM 529 O O . ASN A 1 78 ? 103.344 23.869 -36.198 1.00 22.73 1455 ASN A O 1
ATOM 534 N N . PHE A 1 79 ? 103.373 23.061 -38.294 1.00 21.03 1456 PHE A N 1
ATOM 535 C CA . PHE A 1 79 ? 102.673 21.813 -37.985 1.00 23.11 1456 PHE A CA 1
ATOM 536 C C . PHE A 1 79 ? 101.271 22.025 -37.407 1.00 25.84 1456 PHE A C 1
ATOM 537 O O . PHE A 1 79 ? 100.720 21.109 -36.788 1.00 29.25 1456 PHE A O 1
ATOM 545 N N . ASP A 1 80 ? 100.674 23.196 -37.634 1.00 24.97 1457 ASP A N 1
ATOM 546 C CA . ASP A 1 80 ? 99.330 23.469 -37.098 1.00 28.84 1457 ASP A CA 1
ATOM 547 C C . ASP A 1 80 ? 98.302 22.516 -37.708 1.00 26.09 1457 ASP A C 1
ATOM 548 O O . ASP A 1 80 ? 97.273 22.254 -37.107 1.00 28.84 1457 ASP A O 1
ATOM 553 N N . CYS A 1 81 ? 98.562 22.014 -38.912 1.00 22.59 1458 CYS A N 1
ATOM 554 C CA . CYS A 1 81 ? 97.601 21.117 -39.568 1.00 26.55 1458 CYS A CA 1
ATOM 555 C C . CYS A 1 81 ? 97.926 19.637 -39.417 1.00 23.92 1458 CYS A C 1
ATOM 556 O O . CYS A 1 81 ? 97.139 18.792 -39.847 1.00 30.86 1458 CYS A O 1
ATOM 559 N N . HIS A 1 82 ? 99.082 19.297 -38.846 1.00 23.27 1459 HIS A N 1
ATOM 560 C CA . HIS A 1 82 ? 99.443 17.871 -38.715 1.00 26.14 1459 HIS A CA 1
ATOM 561 C C . HIS A 1 82 ? 99.425 17.357 -37.277 1.00 26.82 1459 HIS A C 1
ATOM 562 O O . HIS A 1 82 ? 99.407 16.160 -37.046 1.00 32.85 1459 HIS A O 1
ATOM 569 N N . ALA A 1 83 ? 99.474 18.263 -36.313 1.00 27.18 1460 ALA A N 1
ATOM 570 C CA . ALA A 1 83 ? 99.497 17.885 -34.911 1.00 28.73 1460 ALA A CA 1
ATOM 571 C C . ALA A 1 83 ? 98.588 18.777 -34.064 1.00 31.90 1460 ALA A C 1
ATOM 572 O O . ALA A 1 83 ? 98.753 19.992 -34.007 1.00 34.67 1460 ALA A O 1
ATOM 574 N N . GLY A 1 84 ? 97.553 18.196 -33.489 1.00 33.98 1461 GLY A N 1
ATOM 575 C CA . GLY A 1 84 ? 96.688 18.970 -32.621 1.00 35.28 1461 GLY A CA 1
ATOM 576 C C . GLY A 1 84 ? 96.644 18.478 -31.194 1.00 36.14 1461 GLY A C 1
ATOM 577 O O . GLY A 1 84 ? 97.085 17.371 -30.905 1.00 34.86 1461 GLY A O 1
ATOM 578 N N . GLY A 1 85 ? 96.087 19.291 -30.297 1.00 41.04 1462 GLY A N 1
ATOM 579 C CA . GLY A 1 85 ? 95.923 18.879 -28.910 1.00 39.59 1462 GLY A CA 1
ATOM 580 C C . GLY A 1 85 ? 97.220 18.538 -28.200 1.00 39.71 1462 GLY A C 1
ATOM 581 O O . GLY A 1 85 ? 98.221 19.248 -28.325 1.00 41.09 1462 GLY A O 1
ATOM 582 N N . ARG A 1 86 ? 97.192 17.442 -27.455 1.00 42.00 1463 ARG A N 1
ATOM 583 C CA . ARG A 1 86 ? 98.315 17.020 -26.636 1.00 46.61 1463 ARG A CA 1
ATOM 584 C C . ARG A 1 86 ? 99.504 16.546 -27.464 1.00 45.70 1463 ARG A C 1
ATOM 585 O O . ARG A 1 86 ? 100.600 16.363 -26.929 1.00 47.57 1463 ARG A O 1
ATOM 593 N N . GLU A 1 87 ? 99.279 16.299 -28.752 1.00 40.30 1464 GLU A N 1
ATOM 594 C CA . GLU A 1 87 ? 100.335 15.778 -29.605 1.00 36.50 1464 GLU A CA 1
ATOM 595 C C . GLU A 1 87 ? 101.198 16.876 -30.173 1.00 33.68 1464 GLU A C 1
ATOM 596 O O . GLU A 1 87 ? 102.143 16.613 -30.914 1.00 33.98 1464 GLU A O 1
ATOM 602 N N . ARG A 1 88 ? 100.921 18.111 -29.798 1.00 35.90 1465 ARG A N 1
ATOM 603 C CA . ARG A 1 88 ? 101.671 19.196 -30.393 1.00 37.48 1465 ARG A CA 1
ATOM 604 C C . ARG A 1 88 ? 102.949 19.482 -29.612 1.00 36.19 1465 ARG A C 1
ATOM 605 O O . ARG A 1 88 ? 103.949 19.919 -30.181 1.00 34.17 1465 ARG A O 1
ATOM 613 N N . THR A 1 89 ? 102.924 19.210 -28.314 1.00 37.60 1466 THR A N 1
ATOM 614 C CA . THR A 1 89 ? 104.097 19.418 -27.482 1.00 37.76 1466 THR A CA 1
ATOM 615 C C . THR A 1 89 ? 104.352 18.218 -26.602 1.00 36.06 1466 THR A C 1
ATOM 616 O O . THR A 1 89 ? 103.421 17.496 -26.254 1.00 39.94 1466 THR A O 1
ATOM 620 N N . CYS A 1 90 ? 105.610 17.982 -26.252 1.00 33.36 1467 CYS A N 1
ATOM 621 C CA . CYS A 1 90 ? 105.898 16.964 -25.256 1.00 35.44 1467 CYS A CA 1
ATOM 622 C C . CYS A 1 90 ? 105.377 17.498 -23.928 1.00 34.55 1467 CYS A C 1
ATOM 623 O O . CYS A 1 90 ? 105.630 18.660 -23.586 1.00 36.30 1467 CYS A O 1
ATOM 626 N N . ASN A 1 91 ? 104.614 16.674 -23.217 1.00 36.78 1468 ASN A N 1
ATOM 627 C CA . ASN A 1 91 ? 104.053 17.040 -21.920 1.00 40.34 1468 ASN A CA 1
ATOM 628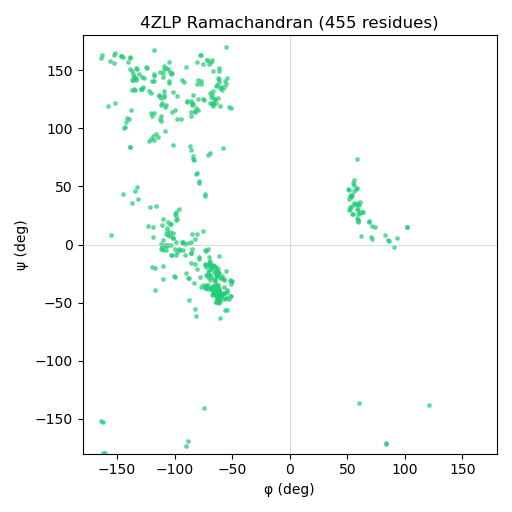 C C . ASN A 1 91 ? 105.161 17.541 -20.998 1.00 41.23 1468 ASN A C 1
ATOM 629 O O . ASN A 1 91 ? 106.076 16.789 -20.674 1.00 42.22 1468 ASN A O 1
ATOM 634 N N . PRO A 1 92 ? 105.072 18.803 -20.555 1.00 29.33 1469 PRO A N 1
ATOM 635 C CA . PRO A 1 92 ? 106.081 19.420 -19.677 1.00 32.88 1469 PRO A CA 1
ATOM 636 C C . PRO A 1 92 ? 106.408 18.544 -18.470 1.00 35.17 1469 PRO A C 1
ATOM 637 O O . PRO A 1 92 ? 107.532 18.562 -17.979 1.00 39.81 1469 PRO A O 1
ATOM 641 N N . VAL A 1 93 ? 105.421 17.783 -18.014 1.00 31.53 1470 VAL A N 1
ATOM 642 C CA . VAL A 1 93 ? 105.584 16.856 -16.906 1.00 36.99 1470 VAL A CA 1
ATOM 643 C C . VAL A 1 93 ? 106.494 15.659 -17.253 1.00 37.51 1470 VAL A C 1
ATOM 644 O O . VAL A 1 93 ? 107.132 15.070 -16.364 1.00 36.75 1470 VAL A O 1
ATOM 648 N N . TYR A 1 94 ? 106.548 15.283 -18.532 1.00 32.04 1471 TYR A N 1
ATOM 649 C CA . TYR A 1 94 ? 107.330 14.110 -18.915 1.00 29.93 1471 TYR A CA 1
ATOM 650 C C . TYR A 1 94 ? 108.665 14.488 -19.544 1.00 30.27 1471 TYR A C 1
ATOM 651 O O . TYR A 1 94 ? 109.508 13.624 -19.772 1.00 31.74 1471 TYR A O 1
ATOM 660 N N . GLU A 1 95 ? 108.846 15.779 -19.817 1.00 31.27 1472 GLU A N 1
ATOM 661 C CA . GLU A 1 95 ? 109.989 16.276 -20.585 1.00 31.76 1472 GLU A CA 1
ATOM 662 C C . GLU A 1 95 ? 111.341 15.898 -19.966 1.00 33.37 1472 GLU A C 1
ATOM 663 O O . GLU A 1 95 ? 112.236 15.406 -20.661 1.00 29.02 1472 GLU A O 1
ATOM 669 N N . LYS A 1 96 ? 111.475 16.096 -18.658 1.00 33.02 1473 LYS A N 1
ATOM 670 C CA . LYS A 1 96 ? 112.741 15.822 -18.003 1.00 36.00 1473 LYS A CA 1
ATOM 671 C C . LYS A 1 96 ? 113.073 14.334 -18.113 1.00 37.57 1473 LYS A C 1
ATOM 672 O O . LYS A 1 96 ? 114.210 13.971 -18.423 1.00 39.52 1473 LYS A O 1
ATOM 678 N N . TYR A 1 97 ? 112.069 13.478 -17.914 1.00 32.40 1474 TYR A N 1
ATOM 679 C CA . TYR A 1 97 ? 112.258 12.039 -18.089 1.00 29.04 1474 TYR A CA 1
ATOM 680 C C . TYR A 1 97 ? 112.685 11.711 -19.535 1.00 28.64 1474 TYR A C 1
ATOM 681 O O . TYR A 1 97 ? 113.639 10.957 -19.742 1.00 26.43 1474 TYR A O 1
ATOM 690 N N . CYS A 1 98 ? 111.975 12.257 -20.524 1.00 28.16 1475 CYS A N 1
ATOM 691 C CA . CYS A 1 98 ? 112.296 11.976 -21.924 1.00 30.40 1475 CYS A CA 1
ATOM 692 C C . CYS A 1 98 ? 113.708 12.434 -22.315 1.00 32.17 1475 CYS A C 1
ATOM 693 O O . CYS A 1 98 ? 114.434 11.720 -23.007 1.00 30.93 1475 CYS A O 1
ATOM 696 N N . ALA A 1 99 ? 114.104 13.605 -21.831 1.00 34.87 1476 ALA A N 1
ATOM 697 C CA . ALA A 1 99 ? 115.435 14.133 -22.107 1.00 32.72 1476 ALA A CA 1
ATOM 698 C C . ALA A 1 99 ? 116.500 13.198 -21.532 1.00 33.55 1476 ALA A C 1
ATOM 699 O O . ALA A 1 99 ? 117.510 12.935 -22.184 1.00 36.50 1476 ALA A O 1
ATOM 701 N N . ASP A 1 100 ? 116.272 12.703 -20.317 1.00 32.06 1477 ASP A N 1
ATOM 702 C CA . ASP A 1 100 ? 117.229 11.814 -19.660 1.00 33.02 1477 ASP A CA 1
ATOM 703 C C . ASP A 1 100 ? 117.287 10.403 -20.247 1.00 35.78 1477 ASP A C 1
ATOM 704 O O . ASP A 1 100 ? 118.310 9.735 -20.123 1.00 41.24 1477 ASP A O 1
ATOM 709 N N . HIS A 1 101 ? 116.203 9.935 -20.864 1.00 31.79 1478 HIS A N 1
ATOM 710 C CA . HIS A 1 101 ? 116.178 8.561 -21.368 1.00 30.70 1478 HIS A CA 1
ATOM 711 C C . HIS A 1 101 ? 116.308 8.484 -22.892 1.00 29.72 1478 HIS A C 1
ATOM 712 O O . HIS A 1 101 ? 116.177 7.410 -23.492 1.00 29.23 1478 HIS A O 1
ATOM 719 N N . PHE A 1 102 ? 116.586 9.635 -23.497 1.00 28.96 1479 PHE A N 1
ATOM 720 C CA . PHE A 1 102 ? 116.804 9.767 -24.931 1.00 26.72 1479 PHE A CA 1
ATOM 721 C C . PHE A 1 102 ? 118.084 9.020 -25.353 1.00 28.03 1479 PHE A C 1
ATOM 722 O O . PHE A 1 102 ? 119.156 9.243 -24.792 1.00 29.04 1479 PHE A O 1
ATOM 730 N N . ALA A 1 103 ? 117.952 8.118 -26.324 1.00 27.45 1480 ALA A N 1
ATOM 731 C CA . ALA A 1 103 ? 119.075 7.344 -26.871 1.00 28.93 1480 ALA A CA 1
ATOM 732 C C . ALA A 1 103 ? 119.911 6.674 -25.783 1.00 27.85 1480 ALA A C 1
ATOM 733 O O . ALA A 1 103 ? 121.149 6.768 -25.785 1.00 25.88 1480 ALA A O 1
ATOM 735 N N . ASP A 1 104 ? 119.241 6.016 -24.843 1.00 26.30 1481 ASP A N 1
ATOM 736 C CA . ASP A 1 104 ? 119.964 5.299 -23.798 1.00 27.08 1481 ASP A CA 1
ATOM 737 C C . ASP A 1 104 ? 119.979 3.808 -24.104 1.00 29.59 1481 ASP A C 1
ATOM 738 O O . ASP A 1 104 ? 120.436 3.009 -23.293 1.00 32.86 1481 ASP A O 1
ATOM 743 N N . GLY A 1 105 ? 119.471 3.431 -25.275 1.00 26.59 1482 GLY A N 1
ATOM 744 C CA . GLY A 1 105 ? 119.562 2.048 -25.694 1.00 28.58 1482 GLY A CA 1
ATOM 745 C C . GLY A 1 105 ? 118.441 1.177 -25.161 1.00 31.94 1482 GLY A C 1
ATOM 746 O O . GLY A 1 105 ? 118.455 -0.049 -25.342 1.00 29.31 1482 GLY A O 1
ATOM 747 N N . ARG A 1 106 ? 117.493 1.798 -24.460 1.00 32.17 1483 ARG A N 1
ATOM 748 C CA . ARG A 1 106 ? 116.343 1.069 -23.935 1.00 31.79 1483 ARG A CA 1
ATOM 749 C C . ARG A 1 106 ? 115.063 1.786 -24.339 1.00 31.02 1483 ARG A C 1
ATOM 750 O O . ARG A 1 106 ? 114.948 3.006 -24.211 1.00 30.46 1483 ARG A O 1
ATOM 758 N N . CYS A 1 107 ? 114.095 1.030 -24.831 1.00 28.39 1484 CYS A N 1
ATOM 759 C CA . CYS A 1 107 ? 112.901 1.642 -25.387 1.00 25.86 1484 CYS A CA 1
ATOM 760 C C . CYS A 1 107 ? 111.954 2.168 -24.312 1.00 26.31 1484 CYS A C 1
ATOM 761 O O . CYS A 1 107 ? 111.560 1.431 -23.410 1.00 28.74 1484 CYS A O 1
ATOM 764 N N . ASP A 1 108 ? 111.616 3.451 -24.417 1.00 22.13 1485 ASP A N 1
ATOM 765 C CA . ASP A 1 108 ? 110.625 4.088 -23.564 1.00 23.75 1485 ASP A CA 1
ATOM 766 C C . ASP A 1 108 ? 109.443 4.558 -24.398 1.00 24.52 1485 ASP A C 1
ATOM 767 O O . ASP A 1 108 ? 109.488 5.639 -24.991 1.00 23.41 1485 ASP A O 1
ATOM 772 N N . GLN A 1 109 ? 108.399 3.737 -24.469 1.00 25.81 1486 GLN A N 1
ATOM 773 C CA . GLN A 1 109 ? 107.273 4.016 -25.359 1.00 24.64 1486 GLN A CA 1
ATOM 774 C C . GLN A 1 109 ? 106.579 5.350 -25.045 1.00 28.65 1486 GLN A C 1
ATOM 775 O O . GLN A 1 109 ? 106.049 5.993 -25.941 1.00 31.14 1486 GLN A O 1
ATOM 781 N N . GLY A 1 110 ? 106.616 5.784 -23.782 1.00 28.33 1487 GLY A N 1
ATOM 782 C CA . GLY A 1 110 ? 105.961 7.017 -23.380 1.00 23.70 1487 GLY A CA 1
ATOM 783 C C . GLY A 1 110 ? 106.625 8.248 -23.976 1.00 27.73 1487 GLY A C 1
ATOM 784 O O . GLY A 1 110 ? 106.046 9.329 -24.018 1.00 28.82 1487 GLY A O 1
ATOM 785 N N . CYS A 1 111 ? 107.863 8.083 -24.427 1.00 30.30 1488 CYS A N 1
ATOM 786 C CA . CYS A 1 111 ? 108.592 9.149 -25.099 1.00 27.66 1488 CYS A CA 1
ATOM 787 C C . CYS A 1 111 ? 108.670 8.865 -26.600 1.00 26.17 1488 CYS A C 1
ATOM 788 O O . CYS A 1 111 ? 109.254 9.629 -27.359 1.00 26.07 1488 CYS A O 1
ATOM 791 N N . ASN A 1 112 ? 108.098 7.742 -27.015 1.00 25.39 1489 ASN A N 1
ATOM 792 C CA . ASN A 1 112 ? 108.209 7.277 -28.394 1.00 21.80 1489 ASN A CA 1
ATOM 793 C C . ASN A 1 112 ? 107.204 7.989 -29.317 1.00 20.83 1489 ASN A C 1
ATOM 794 O O . ASN A 1 112 ? 106.342 7.344 -29.905 1.00 19.53 1489 ASN A O 1
ATOM 799 N N . THR A 1 113 ? 107.306 9.317 -29.414 1.00 20.14 1490 THR A N 1
ATOM 800 C CA . THR A 1 113 ? 106.437 10.123 -30.268 1.00 20.39 1490 THR A CA 1
ATOM 801 C C . THR A 1 113 ? 107.258 11.195 -30.954 1.00 24.32 1490 THR A C 1
ATOM 802 O O . THR A 1 113 ? 108.347 11.529 -30.492 1.00 28.65 1490 THR A O 1
ATOM 806 N N . GLU A 1 114 ? 106.748 11.771 -32.033 1.00 24.20 1491 GLU A N 1
ATOM 807 C CA . GLU A 1 114 ? 107.551 12.778 -32.708 1.00 28.58 1491 GLU A CA 1
ATOM 808 C C . GLU A 1 114 ? 107.656 14.082 -31.895 1.00 27.85 1491 GLU A C 1
ATOM 809 O O . GLU A 1 114 ? 108.666 14.779 -31.993 1.00 28.68 1491 GLU A O 1
ATOM 815 N N . GLU A 1 115 ? 106.670 14.374 -31.048 1.00 23.56 1492 GLU A N 1
ATOM 816 C CA . GLU A 1 115 ? 106.698 15.591 -30.224 1.00 19.92 1492 GLU A CA 1
ATOM 817 C C . GLU A 1 115 ? 107.605 15.498 -28.981 1.00 23.12 1492 GLU A C 1
ATOM 818 O O . GLU A 1 115 ? 107.875 16.506 -28.337 1.00 24.75 1492 GLU A O 1
ATOM 824 N N . CYS A 1 116 ? 108.057 14.293 -28.644 1.00 21.13 1493 CYS A N 1
ATOM 825 C CA . CYS A 1 116 ? 108.970 14.088 -27.523 1.00 20.29 1493 CYS A CA 1
ATOM 826 C C . CYS A 1 116 ? 110.373 13.654 -27.982 1.00 24.16 1493 CYS A C 1
ATOM 827 O O . CYS A 1 116 ? 111.283 13.494 -27.162 1.00 27.09 1493 CYS A O 1
ATOM 830 N N . GLY A 1 117 ? 110.557 13.451 -29.283 1.00 23.04 1494 GLY A N 1
ATOM 831 C CA . GLY A 1 117 ? 111.880 13.114 -29.793 1.00 21.23 1494 GLY A CA 1
ATOM 832 C C . GLY A 1 117 ? 112.124 11.650 -30.132 1.00 23.22 1494 GLY A C 1
ATOM 833 O O . GLY A 1 117 ? 113.273 11.244 -30.255 1.00 27.42 1494 GLY A O 1
ATOM 834 N N . TRP A 1 118 ? 111.067 10.848 -30.247 1.00 21.68 1495 TRP A N 1
ATOM 835 C CA . TRP A 1 118 ? 111.198 9.435 -30.622 1.00 20.66 1495 TRP A CA 1
ATOM 836 C C . TRP A 1 118 ? 112.157 8.604 -29.770 1.00 23.31 1495 TRP A C 1
ATOM 837 O O . TRP A 1 118 ? 112.705 7.614 -30.258 1.00 25.60 1495 TRP A O 1
ATOM 848 N N . ASP A 1 119 ? 112.369 9.013 -28.519 1.00 21.92 1496 ASP A N 1
ATOM 849 C CA . ASP A 1 119 ? 113.256 8.320 -27.585 1.00 19.38 1496 ASP A CA 1
ATOM 850 C C . ASP A 1 119 ? 114.632 8.072 -28.180 1.00 23.31 1496 ASP A C 1
ATOM 851 O O . ASP A 1 119 ? 115.308 7.112 -27.823 1.00 24.46 1496 ASP A O 1
ATOM 856 N N . GLY A 1 120 ? 115.063 8.957 -29.074 1.00 25.77 1497 GLY A N 1
ATOM 857 C CA . GLY A 1 120 ? 116.386 8.835 -29.663 1.00 24.41 1497 GLY A CA 1
ATOM 858 C C . GLY A 1 120 ? 116.540 7.565 -30.468 1.00 26.56 1497 GLY A C 1
ATOM 859 O O . GLY A 1 120 ? 117.645 7.059 -30.600 1.00 30.73 1497 GLY A O 1
ATOM 860 N N . LEU A 1 121 ? 115.422 7.076 -31.002 1.00 25.81 1498 LEU A N 1
ATOM 861 C CA . LEU A 1 121 ? 115.337 5.871 -31.832 1.00 25.81 1498 LEU A CA 1
ATOM 862 C C . LEU A 1 121 ? 115.605 4.596 -31.060 1.00 29.91 1498 LEU A C 1
ATOM 863 O O . LEU A 1 121 ? 115.894 3.551 -31.656 1.00 32.89 1498 LEU A O 1
ATOM 868 N N . ASP A 1 122 ? 115.465 4.654 -29.737 1.00 27.46 1499 ASP A N 1
ATOM 869 C CA . ASP A 1 122 ? 115.673 3.457 -28.927 1.00 28.40 1499 ASP A CA 1
ATOM 870 C C . ASP A 1 122 ? 114.661 2.378 -29.292 1.00 27.14 1499 ASP A C 1
ATOM 871 O O . ASP A 1 122 ? 114.907 1.194 -29.081 1.00 27.96 1499 ASP A O 1
ATOM 876 N N . CYS A 1 123 ? 113.517 2.794 -29.830 1.00 26.26 1500 CYS A N 1
ATOM 877 C CA . CYS A 1 123 ? 112.450 1.856 -30.148 1.00 27.33 1500 CYS A CA 1
ATOM 878 C C . CYS A 1 123 ? 112.421 1.479 -31.626 1.00 30.38 1500 CYS A C 1
ATOM 879 O O . CYS A 1 123 ? 111.626 0.645 -32.034 1.00 36.48 1500 CYS A O 1
ATOM 882 N N . ALA A 1 124 ? 113.279 2.093 -32.429 1.00 29.58 1501 ALA A N 1
ATOM 883 C CA . ALA A 1 124 ? 113.262 1.864 -33.873 1.00 27.36 1501 ALA A CA 1
ATOM 884 C C . ALA A 1 124 ? 114.669 1.711 -34.428 1.00 30.84 1501 ALA A C 1
ATOM 885 O O . ALA A 1 124 ? 114.952 2.129 -35.543 1.00 35.16 1501 ALA A O 1
ATOM 887 N N . SER A 1 125 ? 115.538 1.084 -33.650 1.00 30.89 1502 SER A N 1
ATOM 888 C CA . SER A 1 125 ? 116.952 0.989 -33.986 1.00 30.84 1502 SER A CA 1
ATOM 889 C C . SER A 1 125 ? 117.282 0.025 -35.139 1.00 34.32 1502 SER A C 1
ATOM 890 O O . SER A 1 125 ? 118.339 0.132 -35.753 1.00 37.05 1502 SER A O 1
ATOM 893 N N . GLU A 1 126 ? 116.373 -0.895 -35.443 1.00 37.26 1503 GLU A N 1
ATOM 894 C CA . GLU A 1 126 ? 116.564 -1.850 -36.540 1.00 36.29 1503 GLU A CA 1
ATOM 895 C C . GLU A 1 126 ? 115.951 -1.345 -37.859 1.00 31.87 1503 GLU A C 1
ATOM 896 O O . GLU A 1 126 ? 116.090 -1.971 -38.904 1.00 34.29 1503 GLU A O 1
ATOM 902 N N . VAL A 1 127 ? 115.270 -0.209 -37.797 1.00 26.13 1504 VAL A N 1
ATOM 903 C CA . VAL A 1 127 ? 114.715 0.421 -38.981 1.00 26.88 1504 VAL A CA 1
ATOM 904 C C . VAL A 1 127 ? 115.868 1.146 -39.661 1.00 30.45 1504 VAL A C 1
ATOM 905 O O . VAL A 1 127 ? 116.563 1.933 -39.026 1.00 33.86 1504 VAL A O 1
ATOM 909 N N . PRO A 1 128 ? 116.104 0.863 -40.944 1.00 30.47 1505 PRO A N 1
ATOM 910 C CA . PRO A 1 128 ? 117.223 1.502 -41.658 1.00 29.08 1505 PRO A CA 1
ATOM 911 C C . PRO A 1 128 ? 117.178 3.033 -41.605 1.00 30.04 1505 PRO A C 1
ATOM 912 O O . PRO A 1 128 ? 116.117 3.650 -41.708 1.00 31.32 1505 PRO A O 1
ATOM 916 N N . ALA A 1 129 ? 118.339 3.637 -41.405 1.00 32.16 1506 ALA A N 1
ATOM 917 C CA . ALA A 1 129 ? 118.458 5.086 -41.433 1.00 29.72 1506 ALA A CA 1
ATOM 918 C C . ALA A 1 129 ? 117.906 5.668 -42.736 1.00 31.75 1506 ALA A C 1
ATOM 919 O O . ALA A 1 129 ? 118.007 5.060 -43.811 1.00 31.74 1506 ALA A O 1
ATOM 921 N N . LEU A 1 130 ? 117.279 6.827 -42.619 1.00 31.68 1507 LEU A N 1
ATOM 922 C CA . LEU A 1 130 ? 116.716 7.505 -43.773 1.00 33.57 1507 LEU A CA 1
ATOM 923 C C . LEU A 1 130 ? 117.026 8.987 -43.626 1.00 31.88 1507 LEU A C 1
ATOM 924 O O . LEU A 1 130 ? 116.213 9.757 -43.104 1.00 33.36 1507 LEU A O 1
ATOM 929 N N . LEU A 1 131 ? 118.225 9.361 -44.052 1.00 27.70 1508 LEU A N 1
ATOM 930 C CA . LEU A 1 131 ? 118.753 10.694 -43.819 1.00 28.29 1508 LEU A CA 1
ATOM 931 C C . LEU A 1 131 ? 118.214 11.708 -44.803 1.00 31.40 1508 LEU A C 1
ATOM 932 O O . LEU A 1 131 ? 118.141 11.435 -45.997 1.00 36.08 1508 LEU A O 1
ATOM 937 N N . ALA A 1 132 ? 117.884 12.897 -44.307 1.00 29.22 1509 ALA A N 1
ATOM 938 C CA . ALA A 1 132 ? 117.547 13.987 -45.201 1.00 28.23 1509 ALA A CA 1
ATOM 939 C C . ALA A 1 132 ? 118.830 14.410 -45.894 1.00 29.25 1509 ALA A C 1
ATOM 940 O O . ALA A 1 132 ? 119.918 14.209 -45.342 1.00 29.94 1509 ALA A O 1
ATOM 942 N N . ARG A 1 133 ? 118.707 15.013 -47.076 1.00 28.44 1510 ARG A N 1
ATOM 943 C CA . ARG A 1 133 ? 119.875 15.479 -47.833 1.00 31.15 1510 ARG A CA 1
ATOM 944 C C . ARG A 1 133 ? 120.641 16.560 -47.074 1.00 33.78 1510 ARG A C 1
ATOM 945 O O . ARG A 1 133 ? 120.047 17.434 -46.443 1.00 37.32 1510 ARG A O 1
ATOM 953 N N . GLY A 1 134 ? 121.964 16.461 -47.092 1.00 34.70 1511 GLY A N 1
ATOM 954 C CA . GLY A 1 134 ? 122.822 17.503 -46.562 1.00 36.36 1511 GLY A CA 1
ATOM 955 C C . GLY A 1 134 ? 123.035 17.417 -45.063 1.00 38.96 1511 GLY A C 1
ATOM 956 O O . GLY A 1 134 ? 122.604 16.458 -44.414 1.00 41.54 1511 GLY A O 1
ATOM 957 N N . VAL A 1 135 ? 123.672 18.441 -44.500 1.00 33.05 1512 VAL A N 1
ATOM 958 C CA . VAL A 1 135 ? 123.965 18.447 -43.078 1.00 30.79 1512 VAL A CA 1
ATOM 959 C C . VAL A 1 135 ? 123.469 19.755 -42.432 1.00 30.24 1512 VAL A C 1
ATOM 960 O O . VAL A 1 135 ? 123.618 20.846 -42.987 1.00 32.05 1512 VAL A O 1
ATOM 964 N N . LEU A 1 136 ? 122.798 19.623 -41.293 1.00 27.34 1513 LEU A N 1
ATOM 965 C CA . LEU A 1 136 ? 122.318 20.773 -40.540 1.00 26.32 1513 LEU A CA 1
ATOM 966 C C . LEU A 1 136 ? 123.449 21.287 -39.665 1.00 29.75 1513 LEU A C 1
ATOM 967 O O . LEU A 1 136 ? 123.988 20.544 -38.846 1.00 30.30 1513 LEU A O 1
ATOM 972 N N . VAL A 1 137 ? 123.830 22.546 -39.857 1.00 32.93 1514 VAL A N 1
ATOM 973 C CA . VAL A 1 137 ? 124.976 23.120 -39.150 1.00 33.81 1514 VAL A CA 1
ATOM 974 C C . VAL A 1 137 ? 124.492 24.189 -38.155 1.00 35.06 1514 VAL A C 1
ATOM 975 O O . VAL A 1 137 ? 123.866 25.175 -38.542 1.00 31.79 1514 VAL A O 1
ATOM 979 N N . LEU A 1 138 ? 124.778 23.991 -36.872 1.00 36.90 1515 LEU A N 1
ATOM 980 C CA . LEU A 1 138 ? 124.320 24.927 -35.840 1.00 37.59 1515 LEU A CA 1
ATOM 981 C C . LEU A 1 138 ? 125.488 25.554 -35.125 1.00 37.69 1515 LEU A C 1
ATOM 982 O O . LEU A 1 138 ? 126.475 24.877 -34.864 1.00 38.96 1515 LEU A O 1
ATOM 987 N N . THR A 1 139 ? 125.379 26.846 -34.821 1.00 35.47 1516 THR A N 1
ATOM 988 C CA . THR A 1 139 ? 126.354 27.502 -33.964 1.00 33.37 1516 THR A CA 1
ATOM 989 C C . THR A 1 139 ? 125.702 27.797 -32.623 1.00 33.16 1516 THR A C 1
ATOM 990 O O . THR A 1 139 ? 124.725 28.543 -32.538 1.00 35.61 1516 THR A O 1
ATOM 994 N N . VAL A 1 140 ? 126.270 27.204 -31.579 1.00 33.56 1517 VAL A N 1
ATOM 995 C CA . VAL A 1 140 ? 125.728 27.265 -30.225 1.00 34.11 1517 VAL A CA 1
ATOM 996 C C . VAL A 1 140 ? 126.769 27.888 -29.318 1.00 33.45 1517 VAL A C 1
ATOM 997 O O . VAL A 1 140 ? 127.909 27.468 -29.330 1.00 37.39 1517 VAL A O 1
ATOM 1001 N N . LEU A 1 141 ? 126.403 28.881 -28.522 1.00 33.48 1518 LEU A N 1
ATOM 1002 C CA . LEU A 1 141 ? 127.421 29.541 -27.714 1.00 35.67 1518 LEU A CA 1
ATOM 1003 C C . LEU A 1 141 ? 127.807 28.747 -26.456 1.00 34.05 1518 LEU A C 1
ATOM 1004 O O . LEU A 1 141 ? 127.818 29.271 -25.350 1.00 34.22 1518 LEU A O 1
ATOM 1009 N N . LEU A 1 142 ? 128.163 27.487 -26.658 1.00 33.21 1519 LEU A N 1
ATOM 1010 C CA . LEU A 1 142 ? 128.719 26.642 -25.612 1.00 35.70 1519 LEU A CA 1
ATOM 1011 C C . LEU A 1 142 ? 129.898 25.910 -26.221 1.00 37.35 1519 LEU A C 1
ATOM 1012 O O . LEU A 1 142 ? 129.782 25.377 -27.322 1.00 37.78 1519 LEU A O 1
ATOM 1017 N N . PRO A 1 143 ? 131.031 25.874 -25.511 1.00 37.75 1520 PRO A N 1
ATOM 1018 C CA . PRO A 1 143 ? 132.222 25.150 -25.978 1.00 40.90 1520 PRO A CA 1
ATOM 1019 C C . PRO A 1 143 ? 131.909 23.659 -26.132 1.00 40.91 1520 PRO A C 1
ATOM 1020 O O . PRO A 1 143 ? 131.026 23.151 -25.432 1.00 40.31 1520 PRO A O 1
ATOM 1024 N N . PRO A 1 144 ? 132.616 22.969 -27.042 1.00 39.75 1521 PRO A N 1
ATOM 1025 C CA . PRO A 1 144 ? 132.305 21.581 -27.411 1.00 37.78 1521 PRO A CA 1
ATOM 1026 C C . PRO A 1 144 ? 132.170 20.630 -26.228 1.00 39.42 1521 PRO A C 1
ATOM 1027 O O . PRO A 1 144 ? 131.210 19.855 -26.204 1.00 40.35 1521 PRO A O 1
ATOM 1031 N N . GLU A 1 145 ? 133.074 20.703 -25.257 1.00 41.86 1522 GLU A N 1
ATOM 1032 C CA . GLU A 1 145 ? 133.016 19.786 -24.123 1.00 44.42 1522 GLU A CA 1
ATOM 1033 C C . GLU A 1 145 ? 131.732 19.974 -23.308 1.00 41.99 1522 GLU A C 1
ATOM 1034 O O . GLU A 1 145 ? 131.108 19.001 -22.879 1.00 36.88 1522 GLU A O 1
ATOM 1040 N N . GLU A 1 146 ? 131.320 21.225 -23.131 1.00 44.69 1523 GLU A N 1
ATOM 1041 C CA . GLU A 1 146 ? 130.126 21.532 -22.354 1.00 46.10 1523 GLU A CA 1
ATOM 1042 C C . GLU A 1 146 ? 128.865 21.142 -23.125 1.00 45.63 1523 GLU A C 1
ATOM 1043 O O . GLU A 1 146 ? 127.895 20.631 -22.554 1.00 48.66 1523 GLU A O 1
ATOM 1049 N N . LEU A 1 147 ? 128.898 21.350 -24.436 1.00 42.67 1524 LEU A N 1
ATOM 1050 C CA . LEU A 1 147 ? 127.783 20.984 -25.302 1.00 35.56 1524 LEU A CA 1
ATOM 1051 C C . LEU A 1 147 ? 127.551 19.484 -25.268 1.00 38.49 1524 LEU A C 1
ATOM 1052 O O . LEU A 1 147 ? 126.421 19.035 -25.104 1.00 38.19 1524 LEU A O 1
ATOM 1057 N N . LEU A 1 148 ? 128.626 18.709 -25.395 1.00 43.08 1525 LEU A N 1
ATOM 1058 C CA . LEU A 1 148 ? 128.515 17.250 -25.413 1.00 43.36 1525 LEU A CA 1
ATOM 1059 C C . LEU A 1 148 ? 128.122 16.690 -24.048 1.00 44.46 1525 LEU A C 1
ATOM 1060 O O . LEU A 1 148 ? 127.551 15.607 -23.960 1.00 46.25 1525 LEU A O 1
ATOM 1065 N N . ARG A 1 149 ? 128.371 17.455 -22.991 1.00 45.06 1526 ARG A N 1
ATOM 1066 C CA . ARG A 1 149 ? 128.070 16.990 -21.646 1.00 47.89 1526 ARG A CA 1
ATOM 1067 C C . ARG A 1 149 ? 126.559 16.901 -21.432 1.00 47.70 1526 ARG A C 1
ATOM 1068 O O . ARG A 1 149 ? 126.087 16.247 -20.505 1.00 51.58 1526 ARG A O 1
ATOM 1076 N N . SER A 1 150 ? 125.800 17.550 -22.303 1.00 42.74 1527 SER A N 1
ATOM 1077 C CA . SER A 1 150 ? 124.354 17.455 -22.242 1.00 41.92 1527 SER A CA 1
ATOM 1078 C C . SER A 1 150 ? 123.774 17.216 -23.638 1.00 39.45 1527 SER A C 1
ATOM 1079 O O . SER A 1 150 ? 122.783 17.821 -24.036 1.00 38.48 1527 SER A O 1
ATOM 1082 N N . SER A 1 151 ? 124.390 16.279 -24.351 1.00 38.38 1528 SER A N 1
ATOM 1083 C CA . SER A 1 151 ? 124.002 15.942 -25.708 1.00 34.11 1528 SER A CA 1
ATOM 1084 C C . SER A 1 151 ? 122.610 15.312 -25.765 1.00 29.23 1528 SER A C 1
ATOM 1085 O O . SER A 1 151 ? 121.874 15.524 -26.728 1.00 27.72 1528 SER A O 1
ATOM 1088 N N . ALA A 1 152 ? 122.247 14.519 -24.761 1.00 28.64 1529 ALA A N 1
ATOM 1089 C CA . ALA A 1 152 ? 120.920 13.890 -24.762 1.00 28.42 1529 ALA A CA 1
ATOM 1090 C C . ALA A 1 152 ? 119.809 14.950 -24.680 1.00 26.37 1529 ALA A C 1
ATOM 1091 O O . ALA A 1 152 ? 118.885 14.947 -25.490 1.00 27.55 1529 ALA A O 1
ATOM 1093 N N . ASP A 1 153 ? 119.924 15.875 -23.730 1.00 24.08 1530 ASP A N 1
ATOM 1094 C CA . ASP A 1 153 ? 118.958 16.971 -23.587 1.00 25.14 1530 ASP A CA 1
ATOM 1095 C C . ASP A 1 153 ? 118.881 17.852 -24.837 1.00 26.72 1530 ASP A C 1
ATOM 1096 O O . ASP A 1 153 ? 117.789 18.231 -25.284 1.00 25.22 1530 ASP A O 1
ATOM 1101 N N . PHE A 1 154 ? 120.047 18.179 -25.388 1.00 26.91 1531 PHE A N 1
ATOM 1102 C CA . PHE A 1 154 ? 120.145 19.016 -26.572 1.00 22.82 1531 PHE A CA 1
ATOM 1103 C C . PHE A 1 154 ? 119.442 18.360 -27.768 1.00 21.81 1531 PHE A C 1
ATOM 1104 O O . PHE A 1 154 ? 118.616 18.972 -28.423 1.00 22.32 1531 PHE A O 1
ATOM 1112 N N . LEU A 1 155 ? 119.759 17.097 -28.023 1.00 24.77 1532 LEU A N 1
ATOM 1113 C CA . LEU A 1 155 ? 119.214 16.358 -29.163 1.00 24.53 1532 LEU A CA 1
ATOM 1114 C C . LEU A 1 155 ? 117.740 15.990 -28.972 1.00 25.67 1532 LEU A C 1
ATOM 1115 O O . LEU A 1 155 ? 116.962 15.981 -29.933 1.00 26.07 1532 LEU A O 1
ATOM 1120 N N . GLN A 1 156 ? 117.358 15.661 -27.742 1.00 23.91 1533 GLN A N 1
ATOM 1121 C CA . GLN A 1 156 ? 115.955 15.369 -27.468 1.00 24.49 1533 GLN A CA 1
ATOM 1122 C C . GLN A 1 156 ? 115.078 16.601 -27.724 1.00 26.87 1533 GLN A C 1
ATOM 1123 O O . GLN A 1 156 ? 114.048 16.512 -28.395 1.00 28.04 1533 GLN A O 1
ATOM 1129 N N . ARG A 1 157 ? 115.502 17.755 -27.210 1.00 25.54 1534 ARG A N 1
ATOM 1130 C CA . ARG A 1 157 ? 114.719 18.975 -27.364 1.00 24.60 1534 ARG A CA 1
ATOM 1131 C C . ARG A 1 157 ? 114.675 19.431 -28.816 1.00 27.48 1534 ARG A C 1
ATOM 1132 O O . ARG A 1 157 ? 113.646 19.909 -29.276 1.00 31.84 1534 ARG A O 1
ATOM 1140 N N . LEU A 1 158 ? 115.793 19.299 -29.530 1.00 27.06 1535 LEU A N 1
ATOM 1141 C CA . LEU A 1 158 ? 115.847 19.694 -30.935 1.00 27.11 1535 LEU A CA 1
ATOM 1142 C C . LEU A 1 158 ? 115.071 18.712 -31.813 1.00 24.95 1535 LEU A C 1
ATOM 1143 O O . LEU A 1 158 ? 114.439 19.112 -32.796 1.00 23.77 1535 LEU A O 1
ATOM 1148 N N . SER A 1 159 ? 115.092 17.432 -31.448 1.00 24.44 1536 SER A N 1
ATOM 1149 C CA . SER A 1 159 ? 114.281 16.452 -32.162 1.00 23.95 1536 SER A CA 1
ATOM 1150 C C . SER A 1 159 ? 112.795 16.742 -31.940 1.00 23.44 1536 SER A C 1
ATOM 1151 O O . SER A 1 159 ? 111.981 16.683 -32.876 1.00 24.77 1536 SER A O 1
ATOM 1154 N N . ALA A 1 160 ? 112.441 17.072 -30.702 1.00 18.16 1537 ALA A N 1
ATOM 1155 C CA . ALA A 1 160 ? 111.049 17.359 -30.403 1.00 19.28 1537 ALA A CA 1
ATOM 1156 C C . ALA A 1 160 ? 110.562 18.547 -31.236 1.00 23.53 1537 ALA A C 1
ATOM 1157 O O . ALA A 1 160 ? 109.454 18.515 -31.767 1.00 23.91 1537 ALA A O 1
ATOM 1159 N N . ILE A 1 161 ? 111.404 19.577 -31.368 1.00 25.49 1538 ILE A N 1
ATOM 1160 C CA . ILE A 1 161 ? 111.039 20.784 -32.109 1.00 25.63 1538 ILE A CA 1
ATOM 1161 C C . ILE A 1 161 ? 110.848 20.503 -33.594 1.00 25.23 1538 ILE A C 1
ATOM 1162 O O . ILE A 1 161 ? 109.900 20.989 -34.201 1.00 27.84 1538 ILE A O 1
ATOM 1167 N N . LEU A 1 162 ? 111.737 19.706 -34.170 1.00 24.30 1539 LEU A N 1
ATOM 1168 C CA . LEU A 1 162 ? 111.668 19.388 -35.593 1.00 25.79 1539 LEU A CA 1
ATOM 1169 C C . LEU A 1 162 ? 110.744 18.196 -35.885 1.00 26.40 1539 LEU A C 1
ATOM 1170 O O . LEU A 1 162 ? 110.453 17.899 -37.046 1.00 26.15 1539 LEU A O 1
ATOM 1175 N N . ARG A 1 163 ? 110.271 17.539 -34.823 1.00 31.59 1540 ARG A N 1
ATOM 1176 C CA . ARG A 1 163 ? 109.386 16.364 -34.918 1.00 26.30 1540 ARG A CA 1
ATOM 1177 C C . ARG A 1 163 ? 109.964 15.256 -35.820 1.00 24.49 1540 ARG A C 1
ATOM 1178 O O . ARG A 1 163 ? 109.255 14.633 -36.605 1.00 26.56 1540 ARG A O 1
ATOM 1186 N N . THR A 1 164 ? 111.261 15.017 -35.667 1.00 21.51 1541 THR A N 1
ATOM 1187 C CA . THR A 1 164 ? 111.959 13.958 -36.367 1.00 25.24 1541 THR A CA 1
ATOM 1188 C C . THR A 1 164 ? 113.228 13.697 -35.576 1.00 28.63 1541 THR A C 1
ATOM 1189 O O . THR A 1 164 ? 113.452 14.353 -34.558 1.00 29.41 1541 THR A O 1
ATOM 1193 N N . SER A 1 165 ? 114.061 12.761 -36.029 1.00 26.86 1542 SER A N 1
ATOM 1194 C CA . SER A 1 165 ? 115.186 12.335 -35.202 1.00 25.68 1542 SER A CA 1
ATOM 1195 C C . SER A 1 165 ? 116.471 13.035 -35.604 1.00 26.00 1542 SER A C 1
ATOM 1196 O O . SER A 1 165 ? 116.870 13.010 -36.764 1.00 30.83 1542 SER A O 1
ATOM 1199 N N . LEU A 1 166 ? 117.134 13.628 -34.622 1.00 23.81 1543 LEU A N 1
ATOM 1200 C CA . LEU A 1 166 ? 118.388 14.337 -34.846 1.00 24.36 1543 LEU A CA 1
ATOM 1201 C C . LEU A 1 166 ? 119.521 13.678 -34.073 1.00 27.31 1543 LEU A C 1
ATOM 1202 O O . LEU A 1 166 ? 119.317 13.125 -32.987 1.00 27.13 1543 LEU A O 1
ATOM 1207 N N . ARG A 1 167 ? 120.711 13.695 -34.654 1.00 27.95 1544 ARG A N 1
ATOM 1208 C CA . ARG A 1 167 ? 121.903 13.230 -33.945 1.00 33.94 1544 ARG A CA 1
ATOM 1209 C C . ARG A 1 167 ? 123.155 13.848 -34.519 1.00 34.33 1544 ARG A C 1
ATOM 1210 O O . ARG A 1 167 ? 123.168 14.309 -35.663 1.00 34.43 1544 ARG A O 1
ATOM 1218 N N . PHE A 1 168 ? 124.204 13.863 -33.703 1.00 32.79 1545 PHE A N 1
ATOM 1219 C CA . PHE A 1 168 ? 125.496 14.343 -34.146 1.00 32.08 1545 PHE A CA 1
ATOM 1220 C C . PHE A 1 168 ? 125.975 13.514 -35.315 1.00 30.19 1545 PHE A C 1
ATOM 1221 O O . PHE A 1 168 ? 125.905 12.288 -35.290 1.00 27.83 1545 PHE A O 1
ATOM 1229 N N . ARG A 1 169 ? 126.490 14.189 -36.330 1.00 30.56 1546 ARG A N 1
ATOM 1230 C CA . ARG A 1 169 ? 127.130 13.484 -37.412 1.00 30.90 1546 ARG A CA 1
ATOM 1231 C C . ARG A 1 169 ? 128.511 13.067 -36.883 1.00 29.91 1546 ARG A C 1
ATOM 1232 O O . ARG A 1 169 ? 129.146 13.802 -36.130 1.00 30.83 1546 ARG A O 1
ATOM 1240 N N . LEU A 1 170 ? 128.918 11.843 -37.199 1.00 27.20 1547 LEU A N 1
ATOM 1241 C CA . LEU A 1 170 ? 130.146 11.267 -36.683 1.00 29.32 1547 LEU A CA 1
ATOM 1242 C C . LEU A 1 170 ? 131.216 11.180 -37.758 1.00 33.13 1547 LEU A C 1
ATOM 1243 O O . LEU A 1 170 ? 130.890 11.041 -38.936 1.00 36.09 1547 LEU A O 1
ATOM 1248 N N . ASP A 1 171 ? 132.489 11.239 -37.372 1.00 33.37 1548 ASP A N 1
ATOM 1249 C CA . ASP A 1 171 ? 133.543 11.037 -38.357 1.00 36.22 1548 ASP A CA 1
ATOM 1250 C C . ASP A 1 171 ? 133.895 9.551 -38.414 1.00 40.23 1548 ASP A C 1
ATOM 1251 O O . ASP A 1 171 ? 133.246 8.742 -37.766 1.00 39.90 1548 ASP A O 1
ATOM 1256 N N . ALA A 1 172 ? 134.931 9.206 -39.167 1.00 34.68 1549 ALA A N 1
ATOM 1257 C CA . ALA A 1 172 ? 135.343 7.821 -39.352 1.00 36.83 1549 ALA A CA 1
ATOM 1258 C C . ALA A 1 172 ? 135.863 7.154 -38.061 1.00 43.41 1549 ALA A C 1
ATOM 1259 O O . ALA A 1 172 ? 135.966 5.934 -37.986 1.00 43.92 1549 ALA A O 1
ATOM 1261 N N . HIS A 1 173 ? 136.234 7.942 -37.059 1.00 43.01 1550 HIS A N 1
ATOM 1262 C CA . HIS A 1 173 ? 136.721 7.352 -35.815 1.00 44.49 1550 HIS A CA 1
ATOM 1263 C C . HIS A 1 173 ? 135.648 7.422 -34.725 1.00 44.14 1550 HIS A C 1
ATOM 1264 O O . HIS A 1 173 ? 135.951 7.275 -33.545 1.00 50.76 1550 HIS A O 1
ATOM 1271 N N . GLY A 1 174 ? 134.400 7.637 -35.127 1.00 38.07 1551 GLY A N 1
ATOM 1272 C CA . GLY A 1 174 ? 133.274 7.681 -34.208 1.00 39.02 1551 GLY A CA 1
ATOM 1273 C C . GLY A 1 174 ? 133.162 8.928 -33.339 1.00 45.16 1551 GLY A C 1
ATOM 1274 O O . GLY A 1 174 ? 132.379 8.966 -32.387 1.00 47.00 1551 GLY A O 1
ATOM 1275 N N . GLN A 1 175 ? 133.892 9.977 -33.698 1.00 44.41 1552 GLN A N 1
ATOM 1276 C CA . GLN A 1 175 ? 133.863 11.213 -32.926 1.00 47.40 1552 GLN A CA 1
ATOM 1277 C C . GLN A 1 175 ? 132.814 12.184 -33.466 1.00 45.47 1552 GLN A C 1
ATOM 1278 O O . GLN A 1 175 ? 132.644 12.325 -34.685 1.00 43.85 1552 GLN A O 1
ATOM 1284 N N . ALA A 1 176 ? 132.112 12.849 -32.554 1.00 41.49 1553 ALA A N 1
ATOM 1285 C CA . ALA A 1 176 ? 131.108 13.833 -32.926 1.00 35.86 1553 ALA A CA 1
ATOM 1286 C C . ALA A 1 176 ? 131.724 14.980 -33.714 1.00 35.24 1553 ALA A C 1
ATOM 1287 O O . ALA A 1 176 ? 132.788 15.490 -33.366 1.00 34.81 1553 ALA A O 1
ATOM 1289 N N . MET A 1 177 ? 131.070 15.366 -34.800 1.00 35.74 1554 MET A N 1
ATOM 1290 C CA . MET A 1 177 ? 131.542 16.491 -35.584 1.00 35.44 1554 MET A CA 1
ATOM 1291 C C . MET A 1 177 ? 131.036 17.786 -34.939 1.00 34.50 1554 MET A C 1
ATOM 1292 O O . MET A 1 177 ? 130.103 18.444 -35.424 1.00 34.27 1554 MET A O 1
ATOM 1297 N N . VAL A 1 178 ? 131.646 18.096 -33.801 1.00 31.44 1555 VAL A N 1
ATOM 1298 C CA . VAL A 1 178 ? 131.403 19.313 -33.052 1.00 31.18 1555 VAL A CA 1
ATOM 1299 C C . VAL A 1 178 ? 132.725 20.082 -32.928 1.00 33.10 1555 VAL A C 1
ATOM 1300 O O . VAL A 1 178 ? 133.675 19.607 -32.316 1.00 35.61 1555 VAL A O 1
ATOM 1304 N N . PHE A 1 179 ? 132.805 21.245 -33.561 1.00 35.36 1556 PHE A N 1
ATOM 1305 C CA . PHE A 1 179 ? 134.078 21.962 -33.647 1.00 39.20 1556 PHE A CA 1
ATOM 1306 C C . PHE A 1 179 ? 134.024 23.258 -32.850 1.00 42.06 1556 PHE A C 1
ATOM 1307 O O . PHE A 1 179 ? 132.963 23.863 -32.724 1.00 44.72 1556 PHE A O 1
ATOM 1315 N N . PRO A 1 180 ? 135.166 23.683 -32.295 1.00 41.52 1557 PRO A N 1
ATOM 1316 C CA . PRO A 1 180 ? 135.214 24.927 -31.516 1.00 41.58 1557 PRO A CA 1
ATOM 1317 C C . PRO A 1 180 ? 134.858 26.160 -32.346 1.00 43.82 1557 PRO A C 1
ATOM 1318 O O . PRO A 1 180 ? 135.192 26.222 -33.532 1.00 40.74 1557 PRO A O 1
ATOM 1322 N N . TYR A 1 181 ? 134.159 27.111 -31.729 1.00 37.11 1558 TYR A N 1
ATOM 1323 C CA . TYR A 1 181 ? 133.776 28.350 -32.402 1.00 38.12 1558 TYR A CA 1
ATOM 1324 C C . TYR A 1 181 ? 134.502 29.523 -31.763 1.00 41.31 1558 TYR A C 1
ATOM 1325 O O . TYR A 1 181 ? 134.484 29.697 -30.547 1.00 41.95 1558 TYR A O 1
ATOM 1334 N N . HIS A 1 182 ? 135.154 30.326 -32.589 1.00 55.62 1559 HIS A N 1
ATOM 1335 C CA . HIS A 1 182 ? 135.962 31.422 -32.085 1.00 58.06 1559 HIS A CA 1
ATOM 1336 C C . HIS A 1 182 ? 135.251 32.760 -32.257 1.00 61.85 1559 HIS A C 1
ATOM 1337 O O . HIS A 1 182 ? 134.513 32.956 -33.220 1.00 60.68 1559 HIS A O 1
ATOM 1344 N N . ARG A 1 183 ? 135.475 33.673 -31.316 1.00 69.15 1560 ARG A N 1
ATOM 1345 C CA . ARG A 1 183 ? 134.929 35.025 -31.405 1.00 76.95 1560 ARG A CA 1
ATOM 1346 C C . ARG A 1 183 ? 135.444 35.731 -32.656 1.00 82.73 1560 ARG A C 1
ATOM 1347 O O . ARG A 1 183 ? 136.654 35.916 -32.807 1.00 84.17 1560 ARG A O 1
ATOM 1349 N N . PRO A 1 184 ? 134.522 36.116 -33.561 1.00 85.42 1561 PRO A N 1
ATOM 1350 C CA . PRO A 1 184 ? 134.836 36.765 -34.844 1.00 88.34 1561 PRO A CA 1
ATOM 1351 C C . PRO A 1 184 ? 135.683 38.023 -34.695 1.00 93.96 1561 PRO A C 1
ATOM 1352 O O . PRO A 1 184 ? 135.885 38.502 -33.578 1.00 97.24 1561 PRO A O 1
ATOM 1356 N N . SER A 1 185 ? 136.173 38.546 -35.816 1.00 95.94 1562 SER A N 1
ATOM 1357 C CA . SER A 1 185 ? 137.026 39.733 -35.812 1.00 98.78 1562 SER A CA 1
ATOM 1358 C C . SER A 1 185 ? 136.322 40.926 -35.167 1.00 102.27 1562 SER A C 1
ATOM 1359 O O . SER A 1 185 ? 136.155 41.975 -35.786 1.00 107.43 1562 SER A O 1
ATOM 1361 N N . PRO A 1 198 ? 141.194 33.535 -31.637 1.00 89.46 1575 PRO A N 1
ATOM 1362 C CA . PRO A 1 198 ? 141.248 33.785 -30.194 1.00 91.97 1575 PRO A CA 1
ATOM 1363 C C . PRO A 1 198 ? 140.601 32.662 -29.366 1.00 88.53 1575 PRO A C 1
ATOM 1364 O O . PRO A 1 198 ? 140.795 31.483 -29.668 1.00 86.75 1575 PRO A O 1
ATOM 1368 N N . GLU A 1 199 ? 139.841 33.039 -28.339 1.00 86.94 1576 GLU A N 1
ATOM 1369 C CA . GLU A 1 199 ? 139.235 32.089 -27.404 1.00 82.44 1576 GLU A CA 1
ATOM 1370 C C . GLU A 1 199 ? 138.032 31.355 -27.990 1.00 73.19 1576 GLU A C 1
ATOM 1371 O O . GLU A 1 199 ? 137.364 31.851 -28.899 1.00 69.43 1576 GLU A O 1
ATOM 1377 N N . VAL A 1 200 ? 137.763 30.173 -27.443 1.00 69.53 1577 VAL A N 1
ATOM 1378 C CA . VAL A 1 200 ? 136.628 29.355 -27.851 1.00 64.80 1577 VAL A CA 1
ATOM 1379 C C . VAL A 1 200 ? 135.353 29.819 -27.151 1.00 64.56 1577 VAL A C 1
ATOM 1380 O O . VAL A 1 200 ? 135.214 29.686 -25.937 1.00 66.28 1577 VAL A O 1
ATOM 1384 N N . ILE A 1 201 ? 134.419 30.336 -27.944 1.00 61.22 1578 ILE A N 1
ATOM 1385 C CA . ILE A 1 201 ? 133.183 30.935 -27.442 1.00 57.88 1578 ILE A CA 1
ATOM 1386 C C . ILE A 1 201 ? 131.982 29.988 -27.524 1.00 50.55 1578 ILE A C 1
ATOM 1387 O O . ILE A 1 201 ? 131.060 30.061 -26.707 1.00 49.51 1578 ILE A O 1
ATOM 1392 N N . GLY A 1 202 ? 132.013 29.074 -28.487 1.00 44.74 1579 GLY A N 1
ATOM 1393 C CA . GLY A 1 202 ? 130.922 28.138 -28.662 1.00 38.82 1579 GLY A CA 1
ATOM 1394 C C . GLY A 1 202 ? 131.314 26.937 -29.499 1.00 39.57 1579 GLY A C 1
ATOM 1395 O O . GLY A 1 202 ? 132.494 26.549 -29.542 1.00 40.39 1579 GLY A O 1
ATOM 1396 N N . SER A 1 203 ? 130.324 26.351 -30.170 1.00 34.71 1580 SER A N 1
ATOM 1397 C CA . SER A 1 203 ? 130.532 25.155 -30.971 1.00 34.78 1580 SER A CA 1
ATOM 1398 C C . SER A 1 203 ? 129.873 25.262 -32.335 1.00 34.84 1580 SER A C 1
ATOM 1399 O O . SER A 1 203 ? 128.772 25.783 -32.464 1.00 36.07 1580 SER A O 1
ATOM 1402 N N . VAL A 1 204 ? 130.545 24.737 -33.350 1.00 34.43 1581 VAL A N 1
ATOM 1403 C CA . VAL A 1 204 ? 129.922 24.537 -34.645 1.00 32.95 1581 VAL A CA 1
ATOM 1404 C C . VAL A 1 204 ? 129.531 23.082 -34.715 1.00 33.47 1581 VAL A C 1
ATOM 1405 O O . VAL A 1 204 ? 130.393 22.203 -34.655 1.00 38.20 1581 VAL A O 1
ATOM 1409 N N . VAL A 1 205 ? 128.222 22.852 -34.798 1.00 30.42 1582 VAL A N 1
ATOM 1410 C CA . VAL A 1 205 ? 127.618 21.539 -34.667 1.00 31.42 1582 VAL A CA 1
ATOM 1411 C C . VAL A 1 205 ? 127.067 21.014 -35.985 1.00 31.29 1582 VAL A C 1
ATOM 1412 O O . VAL A 1 205 ? 126.291 21.690 -36.665 1.00 32.85 1582 VAL A O 1
ATOM 1416 N N . MET A 1 206 ? 127.450 19.796 -36.333 1.00 29.85 1583 MET A N 1
ATOM 1417 C CA . MET A 1 206 ? 126.931 19.168 -37.533 1.00 28.25 1583 MET A CA 1
ATOM 1418 C C . MET A 1 206 ? 126.041 17.999 -37.177 1.00 25.65 1583 MET A C 1
ATOM 1419 O O . MET A 1 206 ? 126.439 17.100 -36.445 1.00 28.62 1583 MET A O 1
ATOM 1424 N N . LEU A 1 207 ? 124.827 18.015 -37.707 1.00 28.88 1584 LEU A N 1
ATOM 1425 C CA . LEU A 1 207 ? 123.811 17.039 -37.330 1.00 28.63 1584 LEU A CA 1
ATOM 1426 C C . LEU A 1 207 ? 123.258 16.298 -38.519 1.00 29.37 1584 LEU A C 1
ATOM 1427 O O . LEU A 1 207 ? 123.206 16.835 -39.624 1.00 31.64 1584 LEU A O 1
ATOM 1432 N N . GLU A 1 208 ? 122.801 15.077 -38.272 1.00 29.10 1585 GLU A N 1
ATOM 1433 C CA . GLU A 1 208 ? 122.055 14.329 -39.270 1.00 30.66 1585 GLU A CA 1
ATOM 1434 C C . GLU A 1 208 ? 120.583 14.397 -38.921 1.00 29.64 1585 GLU A C 1
ATOM 1435 O O . GLU A 1 208 ? 120.209 14.448 -37.742 1.00 28.33 1585 GLU A O 1
ATOM 1441 N N . ILE A 1 209 ? 119.758 14.390 -39.958 1.00 27.96 1586 ILE A N 1
ATOM 1442 C CA . ILE A 1 209 ? 118.319 14.357 -39.803 1.00 25.36 1586 ILE A CA 1
ATOM 1443 C C . ILE A 1 209 ? 117.827 13.008 -40.307 1.00 27.01 1586 ILE A C 1
ATOM 1444 O O . ILE A 1 209 ? 117.809 12.762 -41.527 1.00 27.46 1586 ILE A O 1
ATOM 1449 N N . ASP A 1 210 ? 117.439 12.142 -39.369 1.00 24.58 1587 ASP A N 1
ATOM 1450 C CA . ASP A 1 210 ? 116.980 10.799 -39.718 1.00 28.24 1587 ASP A CA 1
ATOM 1451 C C . ASP A 1 210 ? 115.445 10.744 -39.770 1.00 26.23 1587 ASP A C 1
ATOM 1452 O O . ASP A 1 210 ? 114.758 10.755 -38.729 1.00 23.79 1587 ASP A O 1
ATOM 1457 N N . ASN A 1 211 ? 114.930 10.649 -40.991 1.00 22.00 1588 ASN A N 1
ATOM 1458 C CA . ASN A 1 211 ? 113.492 10.651 -41.243 1.00 21.01 1588 ASN A CA 1
ATOM 1459 C C . ASN A 1 211 ? 112.898 9.245 -41.383 1.00 23.37 1588 ASN A C 1
ATOM 1460 O O . ASN A 1 211 ? 111.931 9.040 -42.100 1.00 26.39 1588 ASN A O 1
ATOM 1465 N N . ARG A 1 212 ? 113.470 8.267 -40.699 1.00 24.22 1589 ARG A N 1
ATOM 1466 C CA . ARG A 1 212 ? 113.026 6.883 -40.887 1.00 28.98 1589 ARG A CA 1
ATOM 1467 C C . ARG A 1 212 ? 111.589 6.600 -40.392 1.00 26.40 1589 ARG A C 1
ATOM 1468 O O . ARG A 1 212 ? 110.972 5.611 -40.784 1.00 26.05 1589 ARG A O 1
ATOM 1476 N N . LEU A 1 213 ? 111.058 7.480 -39.551 1.00 28.26 1590 LEU A N 1
ATOM 1477 C CA . LEU A 1 213 ? 109.719 7.311 -38.981 1.00 28.14 1590 LEU A CA 1
ATOM 1478 C C . LEU A 1 213 ? 108.687 8.261 -39.600 1.00 28.14 1590 LEU A C 1
ATOM 1479 O O . LEU A 1 213 ? 107.626 8.495 -39.028 1.00 29.94 1590 LEU A O 1
ATOM 1484 N N . CYS A 1 214 ? 108.993 8.799 -40.772 1.00 24.58 1591 CYS A N 1
ATOM 1485 C CA . CYS A 1 214 ? 108.092 9.742 -41.406 1.00 27.00 1591 CYS A CA 1
ATOM 1486 C C . CYS A 1 214 ? 106.906 9.072 -42.066 1.00 23.78 1591 CYS A C 1
ATOM 1487 O O . CYS A 1 214 ? 106.942 7.894 -42.355 1.00 28.59 1591 CYS A O 1
ATOM 1490 N N . LEU A 1 215 ? 105.876 9.859 -42.352 1.00 23.84 1592 LEU A N 1
ATOM 1491 C CA . LEU A 1 215 ? 104.659 9.351 -42.971 1.00 23.57 1592 LEU A CA 1
ATOM 1492 C C . LEU A 1 215 ? 104.739 9.407 -44.492 1.00 26.67 1592 LEU A C 1
ATOM 1493 O O . LEU A 1 215 ? 105.444 10.230 -45.060 1.00 27.17 1592 LEU A O 1
ATOM 1498 N N . GLN A 1 216 ? 104.005 8.514 -45.137 1.00 23.26 1593 GLN A N 1
ATOM 1499 C CA . GLN A 1 216 ? 104.129 8.297 -46.563 1.00 31.81 1593 GLN A CA 1
ATOM 1500 C C . GLN A 1 216 ? 103.256 9.207 -47.436 1.00 28.21 1593 GLN A C 1
ATOM 1501 O O . GLN A 1 216 ? 103.745 9.752 -48.410 1.00 32.92 1593 GLN A O 1
ATOM 1507 N N . SER A 1 217 ? 101.970 9.343 -47.114 1.00 27.03 1594 SER A N 1
ATOM 1508 C CA . SER A 1 217 ? 101.046 10.064 -47.998 1.00 25.84 1594 SER A CA 1
ATOM 1509 C C . SER A 1 217 ? 101.408 11.539 -48.060 1.00 28.35 1594 SER A C 1
ATOM 1510 O O . SER A 1 217 ? 101.958 12.098 -47.103 1.00 29.37 1594 SER A O 1
ATOM 1513 N N . PRO A 1 218 ? 101.131 12.173 -49.205 1.00 27.47 1595 PRO A N 1
ATOM 1514 C CA . PRO A 1 218 ? 101.403 13.606 -49.365 1.00 26.94 1595 PRO A CA 1
ATOM 1515 C C . PRO A 1 218 ? 100.690 14.438 -48.304 1.00 31.95 1595 PRO A C 1
ATOM 1516 O O . PRO A 1 218 ? 101.193 15.492 -47.910 1.00 32.81 1595 PRO A O 1
ATOM 1520 N N . GLU A 1 219 ? 99.532 13.970 -47.846 1.00 29.01 1596 GLU A N 1
ATOM 1521 C CA . GLU A 1 219 ? 98.757 14.737 -46.878 1.00 27.74 1596 GLU A CA 1
ATOM 1522 C C . GLU A 1 219 ? 99.342 14.614 -45.489 1.00 28.34 1596 GLU A C 1
ATOM 1523 O O . GLU A 1 219 ? 99.344 15.583 -44.741 1.00 31.85 1596 GLU A O 1
ATOM 1529 N N . ASN A 1 220 ? 99.859 13.432 -45.156 1.00 31.82 1597 ASN A N 1
ATOM 1530 C CA . ASN A 1 220 ? 100.417 13.156 -43.821 1.00 27.20 1597 ASN A CA 1
ATOM 1531 C C . ASN A 1 220 ? 101.895 13.505 -43.653 1.00 24.37 1597 ASN A C 1
ATOM 1532 O O . ASN A 1 220 ? 102.356 13.812 -42.554 1.00 25.21 1597 ASN A O 1
ATOM 1537 N N . ASP A 1 221 ? 102.647 13.432 -44.740 1.00 25.39 1598 ASP A N 1
ATOM 1538 C CA . ASP A 1 221 ? 104.084 13.660 -44.673 1.00 27.03 1598 ASP A CA 1
ATOM 1539 C C . ASP A 1 221 ? 104.357 15.084 -44.208 1.00 28.09 1598 ASP A C 1
ATOM 1540 O O . ASP A 1 221 ? 103.875 16.034 -44.810 1.00 28.24 1598 ASP A O 1
ATOM 1545 N N . HIS A 1 222 ? 105.159 15.242 -43.159 1.00 26.17 1599 HIS A N 1
ATOM 1546 C CA . HIS A 1 222 ? 105.523 16.579 -42.721 1.00 24.42 1599 HIS A CA 1
ATOM 1547 C C . HIS A 1 222 ? 106.972 16.583 -42.192 1.00 25.79 1599 HIS A C 1
ATOM 1548 O O . HIS A 1 222 ? 107.304 17.182 -41.170 1.00 25.01 1599 HIS A O 1
ATOM 1555 N N . CYS A 1 223 ? 107.835 15.908 -42.942 1.00 24.11 1600 CYS A N 1
ATOM 1556 C CA . CYS A 1 223 ? 109.259 15.868 -42.666 1.00 23.71 1600 CYS A CA 1
ATOM 1557 C C . CYS A 1 223 ? 110.036 16.749 -43.632 1.00 28.13 1600 CYS A C 1
ATOM 1558 O O . CYS A 1 223 ? 109.561 17.088 -44.717 1.00 29.75 1600 CYS A O 1
ATOM 1561 N N . PHE A 1 224 ? 111.224 17.149 -43.205 1.00 26.14 1601 PHE A N 1
ATOM 1562 C CA . PHE A 1 224 ? 112.092 17.948 -44.041 1.00 28.15 1601 PHE A CA 1
ATOM 1563 C C . PHE A 1 224 ? 112.978 17.036 -44.869 1.00 30.59 1601 PHE A C 1
ATOM 1564 O O . PHE A 1 224 ? 113.705 16.204 -44.315 1.00 32.90 1601 PHE A O 1
ATOM 1572 N N . PRO A 1 225 ? 112.912 17.188 -46.202 1.00 29.58 1602 PRO A N 1
ATOM 1573 C CA . PRO A 1 225 ? 113.673 16.353 -47.146 1.00 30.17 1602 PRO A CA 1
ATOM 1574 C C . PRO A 1 225 ? 115.168 16.696 -47.183 1.00 32.94 1602 PRO A C 1
ATOM 1575 O O . PRO A 1 225 ? 115.951 15.882 -47.694 1.00 35.63 1602 PRO A O 1
ATOM 1579 N N . ASP A 1 226 ? 115.545 17.870 -46.662 1.00 30.83 1603 ASP A N 1
ATOM 1580 C CA . ASP A 1 226 ? 116.948 18.328 -46.654 1.00 32.37 1603 ASP A CA 1
ATOM 1581 C C . ASP A 1 226 ? 117.240 19.277 -45.496 1.00 26.35 1603 ASP A C 1
ATOM 1582 O O . ASP A 1 226 ? 116.331 19.897 -44.956 1.00 26.06 1603 ASP A O 1
ATOM 1587 N N . ALA A 1 227 ? 118.523 19.459 -45.198 1.00 25.46 1604 ALA A N 1
ATOM 1588 C CA . ALA A 1 227 ? 118.967 20.213 -44.025 1.00 26.60 1604 ALA A CA 1
ATOM 1589 C C . ALA A 1 227 ? 118.541 21.685 -44.047 1.00 28.83 1604 ALA A C 1
ATOM 1590 O O . ALA A 1 227 ? 118.064 22.219 -43.042 1.00 28.30 1604 ALA A O 1
ATOM 1592 N N . GLN A 1 228 ? 118.657 22.319 -45.204 1.00 30.99 1605 GLN A N 1
ATOM 1593 C CA . GLN A 1 228 ? 118.330 23.732 -45.314 1.00 30.15 1605 GLN A CA 1
ATOM 1594 C C . GLN A 1 228 ? 116.851 23.987 -45.005 1.00 29.66 1605 GLN A C 1
ATOM 1595 O O . GLN A 1 228 ? 116.515 25.030 -44.427 1.00 29.70 1605 GLN A O 1
ATOM 1601 N N . SER A 1 229 ? 115.983 23.045 -45.382 1.00 26.54 1606 SER A N 1
ATOM 1602 C CA . SER A 1 229 ? 114.544 23.123 -45.072 1.00 25.86 1606 SER A CA 1
ATOM 1603 C C . SER A 1 229 ? 114.274 23.156 -43.565 1.00 24.64 1606 SER A C 1
ATOM 1604 O O . SER A 1 229 ? 113.443 23.920 -43.090 1.00 26.52 1606 SER A O 1
ATOM 1607 N N . ALA A 1 230 ? 114.974 22.313 -42.821 1.00 25.83 1607 ALA A N 1
ATOM 1608 C CA . ALA A 1 230 ? 114.846 22.296 -41.375 1.00 22.83 1607 ALA A CA 1
ATOM 1609 C C . ALA A 1 230 ? 115.399 23.596 -40.782 1.00 25.37 1607 ALA A C 1
ATOM 1610 O O . ALA A 1 230 ? 114.842 24.129 -39.828 1.00 27.11 1607 ALA A O 1
ATOM 1612 N N . ALA A 1 231 ? 116.485 24.114 -41.360 1.00 23.16 1608 ALA A N 1
ATOM 1613 C CA . ALA A 1 231 ? 117.072 25.369 -40.896 1.00 22.08 1608 ALA A CA 1
ATOM 1614 C C . ALA A 1 231 ? 116.092 26.513 -41.037 1.00 26.57 1608 ALA A C 1
ATOM 1615 O O . ALA A 1 231 ? 115.971 27.352 -40.134 1.00 25.85 1608 ALA A O 1
ATOM 1617 N N . ASP A 1 232 ? 115.402 26.537 -42.179 1.00 27.42 1609 ASP A N 1
ATOM 1618 C CA . ASP A 1 232 ? 114.408 27.567 -42.462 1.00 25.14 1609 ASP A CA 1
ATOM 1619 C C . ASP A 1 232 ? 113.314 27.543 -41.419 1.00 21.79 1609 ASP A C 1
ATOM 1620 O O . ASP A 1 232 ? 112.904 28.589 -40.935 1.00 25.79 1609 ASP A O 1
ATOM 1625 N N . TYR A 1 233 ? 112.836 26.350 -41.079 1.00 21.39 1610 TYR A N 1
ATOM 1626 C CA . TYR A 1 233 ? 111.763 26.219 -40.109 1.00 20.97 1610 TYR A CA 1
ATOM 1627 C C . TYR A 1 233 ? 112.218 26.766 -38.751 1.00 22.17 1610 TYR A C 1
ATOM 1628 O O . TYR A 1 233 ? 111.489 27.527 -38.087 1.00 23.87 1610 TYR A O 1
ATOM 1637 N N . LEU A 1 234 ? 113.441 26.429 -38.364 1.00 22.06 1611 LEU A N 1
ATOM 1638 C CA . LEU A 1 234 ? 114.004 26.938 -37.115 1.00 22.43 1611 LEU A CA 1
ATOM 1639 C C . LEU A 1 234 ? 114.148 28.449 -37.160 1.00 25.42 1611 LEU A C 1
ATOM 1640 O O . LEU A 1 234 ? 113.898 29.132 -36.168 1.00 27.59 1611 LEU A O 1
ATOM 1645 N N . GLY A 1 235 ? 114.564 28.966 -38.313 1.00 25.08 1612 GLY A N 1
ATOM 1646 C CA . GLY A 1 235 ? 114.702 30.399 -38.489 1.00 23.51 1612 GLY A CA 1
ATOM 1647 C C . GLY A 1 235 ? 113.372 31.098 -38.316 1.00 22.69 1612 GLY A C 1
ATOM 1648 O O . GLY A 1 235 ? 113.287 32.169 -37.706 1.00 27.12 1612 GLY A O 1
ATOM 1649 N N . ALA A 1 236 ? 112.321 30.468 -38.825 1.00 21.28 1613 ALA A N 1
ATOM 1650 C CA . ALA A 1 236 ? 110.970 31.006 -38.714 1.00 20.24 1613 ALA A CA 1
ATOM 1651 C C . ALA A 1 236 ? 110.466 31.017 -37.261 1.00 22.23 1613 ALA A C 1
ATOM 1652 O O . ALA A 1 236 ? 109.858 31.982 -36.811 1.00 25.88 1613 ALA A O 1
ATOM 1654 N N . LEU A 1 237 ? 110.724 29.941 -36.533 1.00 19.31 1614 LEU A N 1
ATOM 1655 C CA . LEU A 1 237 ? 110.371 29.872 -35.121 1.00 20.61 1614 LEU A CA 1
ATOM 1656 C C . LEU A 1 237 ? 111.011 31.028 -34.372 1.00 22.68 1614 LEU A C 1
ATOM 1657 O O . LEU A 1 237 ? 110.380 31.666 -33.528 1.00 20.95 1614 LEU A O 1
ATOM 1662 N N 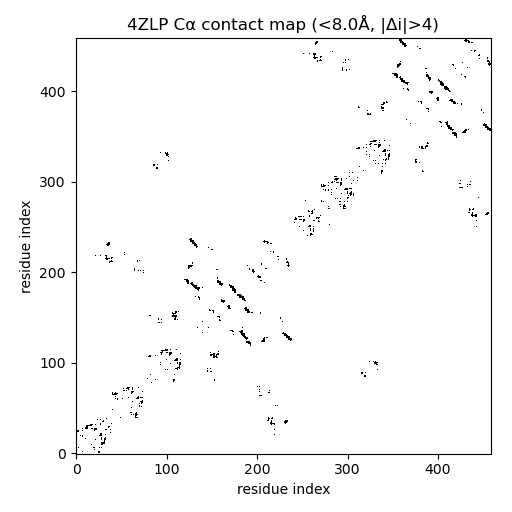. SER A 1 238 ? 112.265 31.311 -34.698 1.00 21.80 1615 SER A N 1
ATOM 1663 C CA . SER A 1 238 ? 112.957 32.427 -34.070 1.00 24.19 1615 SER A CA 1
ATOM 1664 C C . SER A 1 238 ? 112.391 33.783 -34.511 1.00 27.61 1615 SER A C 1
ATOM 1665 O O . SER A 1 238 ? 112.260 34.699 -33.699 1.00 29.26 1615 SER A O 1
ATOM 1668 N N . ALA A 1 239 ? 112.015 33.901 -35.782 1.00 26.30 1616 ALA A N 1
ATOM 1669 C CA . ALA A 1 239 ? 111.546 35.182 -36.305 1.00 28.75 1616 ALA A CA 1
ATOM 1670 C C . ALA A 1 239 ? 110.250 35.642 -35.651 1.00 30.19 1616 ALA A C 1
ATOM 1671 O O . ALA A 1 239 ? 109.998 36.835 -35.528 1.00 35.43 1616 ALA A O 1
ATOM 1673 N N . VAL A 1 240 ? 109.421 34.693 -35.246 1.00 29.72 1617 VAL A N 1
ATOM 1674 C CA . VAL A 1 240 ? 108.113 35.020 -34.695 1.00 26.49 1617 VAL A CA 1
ATOM 1675 C C . VAL A 1 240 ? 108.075 34.813 -33.179 1.00 27.23 1617 VAL A C 1
ATOM 1676 O O . VAL A 1 240 ? 107.004 34.816 -32.581 1.00 31.40 1617 VAL A O 1
ATOM 1680 N N . GLU A 1 241 ? 109.248 34.661 -32.573 1.00 28.16 1618 GLU A N 1
ATOM 1681 C CA . GLU A 1 241 ? 109.394 34.514 -31.122 1.00 31.80 1618 GLU A CA 1
ATOM 1682 C C . GLU A 1 241 ? 108.617 33.306 -30.590 1.00 31.63 1618 GLU A C 1
ATOM 1683 O O . GLU A 1 241 ? 107.871 33.395 -29.613 1.00 35.50 1618 GLU A O 1
ATOM 1689 N N . ARG A 1 242 ? 108.806 32.172 -31.242 1.00 26.05 1619 ARG A N 1
ATOM 1690 C CA . ARG A 1 242 ? 108.096 30.965 -30.881 1.00 28.63 1619 ARG A CA 1
ATOM 1691 C C . ARG A 1 242 ? 109.061 29.852 -30.470 1.00 30.48 1619 ARG A C 1
ATOM 1692 O O . ARG A 1 242 ? 108.674 28.911 -29.771 1.00 32.20 1619 ARG A O 1
ATOM 1700 N N . LEU A 1 243 ? 110.323 29.993 -30.873 1.00 28.57 1620 LEU A N 1
ATOM 1701 C CA . LEU A 1 243 ? 111.356 29.027 -30.538 1.00 28.38 1620 LEU A CA 1
ATOM 1702 C C . LEU A 1 243 ? 111.605 28.969 -29.025 1.00 32.99 1620 LEU A C 1
ATOM 1703 O O . LEU A 1 243 ? 111.910 29.979 -28.398 1.00 34.46 1620 LEU A O 1
ATOM 1708 N N . ASP A 1 244 ? 111.438 27.782 -28.447 1.00 33.50 1621 ASP A N 1
ATOM 1709 C CA . ASP A 1 244 ? 111.658 27.564 -27.022 1.00 33.07 1621 ASP A CA 1
ATOM 1710 C C . ASP A 1 244 ? 112.715 26.478 -26.846 1.00 30.93 1621 ASP A C 1
ATOM 1711 O O . ASP A 1 244 ? 112.407 25.288 -26.792 1.00 31.54 1621 ASP A O 1
ATOM 1716 N N . PHE A 1 245 ? 113.967 26.901 -26.802 1.00 28.40 1622 PHE A N 1
ATOM 1717 C CA . PHE A 1 245 ? 115.100 25.999 -26.818 1.00 24.28 1622 PHE A CA 1
ATOM 1718 C C . PHE A 1 245 ? 116.146 26.560 -25.878 1.00 25.87 1622 PHE A C 1
ATOM 1719 O O . PHE A 1 245 ? 116.734 27.587 -26.168 1.00 30.24 1622 PHE A O 1
ATOM 1727 N N . PRO A 1 246 ? 116.355 25.907 -24.732 1.00 25.57 1623 PRO A N 1
ATOM 1728 C CA . PRO A 1 246 ? 117.212 26.420 -23.652 1.00 25.48 1623 PRO A CA 1
ATOM 1729 C C . PRO A 1 246 ? 118.712 26.342 -23.948 1.00 30.39 1623 PRO A C 1
ATOM 1730 O O . PRO A 1 246 ? 119.498 25.945 -23.094 1.00 38.06 1623 PRO A O 1
ATOM 1734 N N . TYR A 1 247 ? 119.103 26.703 -25.161 1.00 30.84 1624 TYR A N 1
ATOM 1735 C CA . TYR A 1 247 ? 120.512 26.767 -25.527 1.00 30.31 1624 TYR A CA 1
ATOM 1736 C C . TYR A 1 247 ? 120.769 28.071 -26.298 1.00 29.92 1624 TYR A C 1
ATOM 1737 O O . TYR A 1 247 ? 119.902 28.537 -27.036 1.00 24.62 1624 TYR A O 1
ATOM 1746 N N . PRO A 1 248 ? 121.947 28.686 -26.092 1.00 29.98 1625 PRO A N 1
ATOM 1747 C CA . PRO A 1 248 ? 122.319 29.921 -26.801 1.00 29.01 1625 PRO A CA 1
ATOM 1748 C C . PRO A 1 248 ? 122.608 29.630 -28.285 1.00 30.58 1625 PRO A C 1
ATOM 1749 O O . PRO A 1 248 ? 123.755 29.560 -28.727 1.00 33.57 1625 PRO A O 1
ATOM 1753 N N . LEU A 1 249 ? 121.536 29.456 -29.045 1.00 32.59 1626 LEU A N 1
ATOM 1754 C CA . LEU A 1 249 ? 121.613 29.109 -30.446 1.00 32.15 1626 LEU A CA 1
ATOM 1755 C C . LEU A 1 249 ? 121.762 30.362 -31.291 1.00 34.93 1626 LEU A C 1
ATOM 1756 O O . LEU A 1 249 ? 120.833 31.156 -31.377 1.00 37.64 1626 LEU A O 1
ATOM 1761 N N . ARG A 1 250 ? 122.938 30.539 -31.897 1.00 35.79 1627 ARG A N 1
ATOM 1762 C CA . ARG A 1 250 ? 123.250 31.720 -32.717 1.00 32.86 1627 ARG A CA 1
ATOM 1763 C C . ARG A 1 250 ? 122.744 31.644 -34.163 1.00 33.56 1627 ARG A C 1
ATOM 1764 O O . ARG A 1 250 ? 122.098 32.567 -34.630 1.00 37.07 1627 ARG A O 1
ATOM 1772 N N . ASP A 1 251 ? 123.115 30.605 -34.906 1.00 31.56 1628 ASP A N 1
ATOM 1773 C CA . ASP A 1 251 ? 122.680 30.501 -36.302 1.00 33.73 1628 ASP A CA 1
ATOM 1774 C C . ASP A 1 251 ? 122.465 29.045 -36.725 1.00 33.07 1628 ASP A C 1
ATOM 1775 O O . ASP A 1 251 ? 122.920 28.124 -36.058 1.00 31.90 1628 ASP A O 1
ATOM 1780 N N . VAL A 1 252 ? 121.729 28.848 -37.815 1.00 32.65 1629 VAL A N 1
ATOM 1781 C CA . VAL A 1 252 ? 121.486 27.522 -38.368 1.00 29.11 1629 VAL A CA 1
ATOM 1782 C C . VAL A 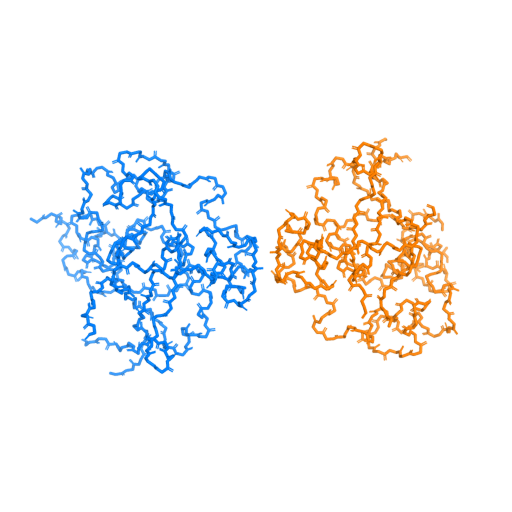1 252 ? 121.591 27.608 -39.883 1.00 29.51 1629 VAL A C 1
ATOM 1783 O O . VAL A 1 252 ? 121.325 28.660 -40.457 1.00 26.03 1629 VAL A O 1
ATOM 1787 N N . ARG A 1 253 ? 121.988 26.510 -40.523 1.00 29.71 1630 ARG A N 1
ATOM 1788 C CA . ARG A 1 253 ? 122.014 26.430 -41.983 1.00 29.25 1630 ARG A CA 1
ATOM 1789 C C . ARG A 1 253 ? 122.126 24.986 -42.460 1.00 32.05 1630 ARG A C 1
ATOM 1790 O O . ARG A 1 253 ? 122.557 24.099 -41.717 1.00 32.44 1630 ARG A O 1
ATOM 1798 N N . GLY A 1 254 ? 121.763 24.762 -43.717 1.00 31.98 1631 GLY A N 1
ATOM 1799 C CA . GLY A 1 254 ? 121.962 23.472 -44.349 1.00 30.34 1631 GLY A CA 1
ATOM 1800 C C . GLY A 1 254 ? 123.138 23.571 -45.304 1.00 34.12 1631 GLY A C 1
ATOM 1801 O O . GLY A 1 254 ? 123.306 24.592 -45.966 1.00 36.05 1631 GLY A O 1
ATOM 1802 N N . GLU A 1 255 ? 123.967 22.530 -45.356 1.00 32.54 1632 GLU A N 1
ATOM 1803 C CA . GLU A 1 255 ? 125.081 22.484 -46.293 1.00 35.62 1632 GLU A CA 1
ATOM 1804 C C . GLU A 1 255 ? 125.014 21.172 -47.045 1.00 39.51 1632 GLU A C 1
ATOM 1805 O O . GLU A 1 255 ? 124.621 20.156 -46.475 1.00 38.02 1632 GLU A O 1
ATOM 1811 N N . PRO A 1 256 ? 125.389 21.188 -48.331 1.00 39.80 1633 PRO A N 1
ATOM 1812 C CA . PRO A 1 256 ? 125.507 19.944 -49.088 1.00 41.35 1633 PRO A CA 1
ATOM 1813 C C . PRO A 1 256 ? 126.811 19.226 -48.740 1.00 50.14 1633 PRO A C 1
ATOM 1814 O O . PRO A 1 256 ? 127.729 19.831 -48.184 1.00 53.63 1633 PRO A O 1
ATOM 1818 N N . LEU A 1 257 ? 126.891 17.946 -49.067 1.00 52.83 1634 LEU A N 1
ATOM 1819 C CA . LEU A 1 257 ? 128.127 17.207 -48.898 1.00 56.09 1634 LEU A CA 1
ATOM 1820 C C . LEU A 1 257 ? 128.469 16.542 -50.228 1.00 53.19 1634 LEU A C 1
ATOM 1821 O O . LEU A 1 257 ? 127.574 16.121 -50.958 1.00 50.21 1634 LEU A O 1
ATOM 1826 N N . GLU A 1 258 ? 129.756 16.481 -50.553 1.00 54.63 1635 GLU A N 1
ATOM 1827 C CA . GLU A 1 258 ? 130.217 15.820 -51.771 1.00 61.28 1635 GLU A CA 1
ATOM 1828 C C . GLU A 1 258 ? 130.082 14.311 -51.629 1.00 66.57 1635 GLU A C 1
ATOM 1829 O O . GLU A 1 258 ? 130.031 13.799 -50.509 1.00 64.96 1635 GLU A O 1
ATOM 1835 N N . PRO A 1 259 ? 130.031 13.583 -52.759 1.00 73.57 1636 PRO A N 1
ATOM 1836 C CA . PRO A 1 259 ? 129.930 12.127 -52.637 1.00 75.13 1636 PRO A CA 1
ATOM 1837 C C . PRO A 1 259 ? 131.294 11.495 -52.357 1.00 80.01 1636 PRO A C 1
ATOM 1838 O O . PRO A 1 259 ? 132.320 12.113 -52.676 1.00 83.95 1636 PRO A O 1
ATOM 1842 N N . PRO A 1 260 ? 131.310 10.284 -51.765 1.00 78.74 1637 PRO A N 1
ATOM 1843 C CA . PRO A 1 260 ? 132.559 9.532 -51.577 1.00 77.70 1637 PRO A CA 1
ATOM 1844 C C . PRO A 1 260 ? 133.054 8.915 -52.878 1.00 79.90 1637 PRO A C 1
ATOM 1845 O O . PRO A 1 260 ? 134.153 9.269 -53.308 1.00 83.85 1637 PRO A O 1
ATOM 1849 N N . CYS B 1 15 ? 95.130 6.027 26.314 1.00 133.38 1392 CYS B N 1
ATOM 1850 C CA . CYS B 1 15 ? 96.331 5.864 25.503 1.00 129.45 1392 CYS B CA 1
ATOM 1851 C C . CYS B 1 15 ? 97.147 4.667 25.981 1.00 132.76 1392 CYS B C 1
ATOM 1852 O O . CYS B 1 15 ? 98.226 4.827 26.551 1.00 136.50 1392 CYS B O 1
ATOM 1855 N N . GLY B 1 20 ? 92.163 1.773 19.907 1.00 128.61 1397 GLY B N 1
ATOM 1856 C CA . GLY B 1 20 ? 90.928 1.455 19.205 1.00 129.52 1397 GLY B CA 1
ATOM 1857 C C . GLY B 1 20 ? 90.107 2.694 18.861 1.00 130.89 1397 GLY B C 1
ATOM 1858 O O . GLY B 1 20 ? 88.977 2.609 18.354 1.00 131.50 1397 GLY B O 1
ATOM 1859 N N . ASP B 1 21 ? 90.695 3.854 19.104 1.00 131.63 1398 ASP B N 1
ATOM 1860 C CA . ASP B 1 21 ? 90.091 5.136 18.787 1.00 132.10 1398 ASP B CA 1
ATOM 1861 C C . ASP B 1 21 ? 89.663 5.306 17.295 1.00 130.19 1398 ASP B C 1
ATOM 1862 O O . ASP B 1 21 ? 88.778 6.102 16.984 1.00 130.94 1398 ASP B O 1
ATOM 1867 N N . GLN B 1 22 ? 90.257 4.545 16.370 1.00 124.77 1399 GLN B N 1
ATOM 1868 C CA . GLN B 1 22 ? 90.105 4.805 14.913 1.00 118.69 1399 GLN B CA 1
ATOM 1869 C C . GLN B 1 22 ? 90.622 6.210 14.494 1.00 121.51 1399 GLN B C 1
ATOM 1870 O O . GLN B 1 22 ? 90.046 6.862 13.615 1.00 120.95 1399 GLN B O 1
ATOM 1872 N N . ARG B 1 23 ? 91.679 6.667 15.173 1.00 120.59 1400 ARG B N 1
ATOM 1873 C CA . ARG B 1 23 ? 92.360 7.944 14.939 1.00 119.01 1400 ARG B CA 1
ATOM 1874 C C . ARG B 1 23 ? 93.795 7.878 15.497 1.00 118.47 1400 ARG B C 1
ATOM 1875 O O . ARG B 1 23 ? 94.008 7.686 16.751 1.00 122.92 1400 ARG B O 1
ATOM 1877 N N . CYS B 1 24 ? 94.763 8.048 14.583 1.00 114.18 1401 CYS B N 1
ATOM 1878 C CA . CYS B 1 24 ? 96.200 7.971 14.906 1.00 113.15 1401 CYS B CA 1
ATOM 1879 C C . CYS B 1 24 ? 96.652 9.118 15.812 1.00 114.98 1401 CYS B C 1
ATOM 1880 O O . CYS B 1 24 ? 96.516 10.295 15.466 1.00 116.58 1401 CYS B O 1
ATOM 1883 N N . ASP B 1 25 ? 97.188 8.771 16.981 1.00 114.36 1402 ASP B N 1
ATOM 1884 C CA . ASP B 1 25 ? 97.709 9.764 17.930 1.00 115.17 1402 ASP B CA 1
ATOM 1885 C C . ASP B 1 25 ? 99.204 9.533 18.185 1.00 113.40 1402 ASP B C 1
ATOM 1886 O O . ASP B 1 25 ? 99.567 8.544 18.826 1.00 114.60 1402 ASP B O 1
ATOM 1891 N N . ARG B 1 26 ? 100.072 10.425 17.706 1.00 110.77 1403 ARG B N 1
ATOM 1892 C CA . ARG B 1 26 ? 101.524 10.202 17.781 1.00 109.17 1403 ARG B CA 1
ATOM 1893 C C . ARG B 1 26 ? 101.983 10.125 19.237 1.00 113.62 1403 ARG B C 1
ATOM 1894 O O . ARG B 1 26 ? 102.991 9.489 19.556 1.00 113.91 1403 ARG B O 1
ATOM 1896 N N . GLU B 1 27 ? 101.226 10.771 20.118 1.00 116.50 1404 GLU B N 1
ATOM 1897 C CA . GLU B 1 27 ? 101.474 10.693 21.549 1.00 119.98 1404 GLU B CA 1
ATOM 1898 C C . GLU B 1 27 ? 101.248 9.286 22.104 1.00 119.45 1404 GLU B C 1
ATOM 1899 O O . GLU B 1 27 ? 101.801 8.933 23.140 1.00 123.23 1404 GLU B O 1
ATOM 1901 N N . CYS B 1 28 ? 100.441 8.484 21.414 1.00 115.80 1405 CYS B N 1
ATOM 1902 C CA . CYS B 1 28 ? 100.132 7.128 21.877 1.00 116.92 1405 CYS B CA 1
ATOM 1903 C C . CYS B 1 28 ? 100.731 6.067 20.963 1.00 113.17 1405 CYS B C 1
ATOM 1904 O O . CYS B 1 28 ? 100.563 4.867 21.186 1.00 113.54 1405 CYS B O 1
ATOM 1907 N N . ASN B 1 29 ? 101.422 6.522 19.927 1.00 109.81 1406 ASN B N 1
ATOM 1908 C CA . ASN B 1 29 ? 101.994 5.618 18.942 1.00 107.16 1406 ASN B CA 1
ATOM 1909 C C . ASN B 1 29 ? 103.364 5.092 19.348 1.00 108.12 1406 ASN B C 1
ATOM 1910 O O . ASN B 1 29 ? 104.391 5.614 18.916 1.00 107.99 1406 ASN B O 1
ATOM 1915 N N . SER B 1 30 ? 103.382 4.075 20.197 1.00 108.49 1407 SER B N 1
ATOM 1916 C CA . SER B 1 30 ? 104.639 3.501 20.641 1.00 106.67 1407 SER B CA 1
ATOM 1917 C C . SER B 1 30 ? 104.491 1.990 20.722 1.00 106.18 1407 SER B C 1
ATOM 1918 O O . SER B 1 30 ? 103.373 1.486 20.834 1.00 107.19 1407 SER B O 1
ATOM 1921 N N . PRO B 1 31 ? 105.618 1.259 20.656 1.00 97.00 1408 PRO B N 1
ATOM 1922 C CA . PRO B 1 31 ? 105.577 -0.204 20.763 1.00 97.65 1408 PRO B CA 1
ATOM 1923 C C . PRO B 1 31 ? 104.912 -0.668 22.057 1.00 100.40 1408 PRO B C 1
ATOM 1924 O O . PRO B 1 31 ? 104.202 -1.676 22.041 1.00 99.96 1408 PRO B O 1
ATOM 1928 N N . GLY B 1 32 ? 105.137 0.054 23.153 1.00 103.55 1409 GLY B N 1
ATOM 1929 C CA . GLY B 1 32 ? 104.550 -0.304 24.433 1.00 107.43 1409 GLY B CA 1
ATOM 1930 C C . GLY B 1 32 ? 103.029 -0.246 24.471 1.00 104.61 1409 GLY B C 1
ATOM 1931 O O . GLY B 1 32 ? 102.408 -0.983 25.229 1.00 108.12 1409 GLY B O 1
ATOM 1932 N N . CYS B 1 33 ? 102.422 0.602 23.645 1.00 101.01 1410 CYS B N 1
ATOM 1933 C CA . CYS B 1 33 ? 100.960 0.724 23.609 1.00 100.11 1410 CYS B CA 1
ATOM 1934 C C . CYS B 1 33 ? 100.357 0.159 22.317 1.00 96.02 1410 CYS B C 1
ATOM 1935 O O . CYS B 1 33 ? 99.259 0.549 21.917 1.00 93.46 1410 CYS B O 1
ATOM 1938 N N . GLY B 1 34 ? 101.094 -0.721 21.645 1.00 93.10 1411 GLY B N 1
ATOM 1939 C CA . GLY B 1 34 ? 100.577 -1.396 20.467 1.00 90.40 1411 GLY B CA 1
ATOM 1940 C C . GLY B 1 34 ? 100.171 -0.468 19.342 1.00 86.97 1411 GLY B C 1
ATOM 1941 O O . GLY B 1 34 ? 99.190 -0.723 18.644 1.00 83.58 1411 GLY B O 1
ATOM 1942 N N . TRP B 1 35 ? 100.928 0.617 19.196 1.00 89.03 1412 TRP B N 1
ATOM 1943 C CA . TRP B 1 35 ? 100.701 1.653 18.187 1.00 87.89 1412 TRP B CA 1
ATOM 1944 C C . TRP B 1 35 ? 99.297 2.294 18.225 1.00 88.15 1412 TRP B C 1
ATOM 1945 O O . TRP B 1 35 ? 98.597 2.301 17.207 1.00 83.88 1412 TRP B O 1
ATOM 1956 N N . ASP B 1 36 ? 98.914 2.835 19.390 1.00 92.37 1413 ASP B N 1
ATOM 1957 C CA . ASP B 1 36 ? 97.616 3.476 19.620 1.00 95.83 1413 ASP B CA 1
ATOM 1958 C C . ASP B 1 36 ? 96.539 2.469 19.260 1.00 94.01 1413 ASP B C 1
ATOM 1959 O O . ASP B 1 36 ? 95.586 2.780 18.571 1.00 93.05 1413 ASP B O 1
ATOM 1964 N N . GLY B 1 37 ? 96.704 1.242 19.733 1.00 94.16 1414 GLY B N 1
ATOM 1965 C CA . GLY B 1 37 ? 95.753 0.197 19.415 1.00 93.75 1414 GLY B CA 1
ATOM 1966 C C . GLY B 1 37 ? 95.637 -0.093 17.928 1.00 90.56 1414 GLY B C 1
ATOM 1967 O O . GLY B 1 37 ? 94.589 -0.540 17.468 1.00 89.18 1414 GLY B O 1
ATOM 1968 N N . GLY B 1 38 ? 96.710 0.163 17.175 1.00 89.93 1415 GLY B N 1
ATOM 1969 C CA . GLY B 1 38 ? 96.726 -0.118 15.744 1.00 87.91 1415 GLY B CA 1
ATOM 1970 C C . GLY B 1 38 ? 96.317 1.058 14.865 1.00 87.98 1415 GLY B C 1
ATOM 1971 O O . GLY B 1 38 ? 96.165 0.942 13.637 1.00 84.92 1415 GLY B O 1
ATOM 1972 N N . ASP B 1 39 ? 96.112 2.202 15.492 1.00 91.22 1416 ASP B N 1
ATOM 1973 C CA . ASP B 1 39 ? 95.696 3.402 14.780 1.00 91.92 1416 ASP B CA 1
ATOM 1974 C C . ASP B 1 39 ? 96.658 3.983 13.803 1.00 89.21 1416 ASP B C 1
ATOM 1975 O O . ASP B 1 39 ? 96.293 4.673 12.864 1.00 90.02 1416 ASP B O 1
ATOM 1980 N N . CYS B 1 40 ? 97.914 3.760 14.128 1.00 87.83 1417 CYS B N 1
ATOM 1981 C CA . CYS B 1 40 ? 98.982 4.413 13.433 1.00 86.57 1417 CYS B CA 1
ATOM 1982 C C . CYS B 1 40 ? 99.676 3.352 12.642 1.00 83.45 1417 CYS B C 1
ATOM 1983 O O . CYS B 1 40 ? 100.588 3.640 11.888 1.00 80.91 1417 CYS B O 1
ATOM 1986 N N . SER B 1 41 ? 99.208 2.115 12.780 1.00 82.19 1418 SER B N 1
ATOM 1987 C CA . SER B 1 41 ? 99.804 1.015 12.025 1.00 78.61 1418 SER B CA 1
ATOM 1988 C C . SER B 1 41 ? 98.777 0.419 11.062 1.00 75.23 1418 SER B C 1
ATOM 1989 O O . SER B 1 41 ? 98.789 -0.785 10.790 1.00 73.89 1418 SER B O 1
ATOM 1992 N N . LEU B 1 42 ? 97.895 1.285 10.562 1.00 73.04 1419 LEU B N 1
ATOM 1993 C CA . LEU B 1 42 ? 96.863 0.918 9.596 1.00 71.02 1419 LEU B CA 1
ATOM 1994 C C . LEU B 1 42 ? 96.020 -0.263 10.067 1.00 73.36 1419 LEU B C 1
ATOM 1995 O O . LEU B 1 42 ? 95.730 -1.174 9.287 1.00 72.04 1419 LEU B O 1
ATOM 2000 N N . SER B 1 43 ? 95.667 -0.241 11.355 1.00 77.19 1420 SER B N 1
ATOM 2001 C CA . SER B 1 43 ? 94.803 -1.241 11.998 1.00 79.31 1420 SER B CA 1
ATOM 2002 C C . SER B 1 43 ? 95.496 -2.592 12.152 1.00 76.37 1420 SER B C 1
ATOM 2003 O O . SER B 1 43 ? 94.870 -3.578 12.533 1.00 75.24 1420 SER B O 1
ATOM 2006 N N . VAL B 1 44 ? 96.781 -2.644 11.821 1.00 74.66 1421 VAL B N 1
ATOM 2007 C CA . VAL B 1 44 ? 97.559 -3.853 12.037 1.00 74.42 1421 VAL B CA 1
ATOM 2008 C C . VAL B 1 44 ? 98.014 -3.889 13.492 1.00 78.89 1421 VAL B C 1
ATOM 2009 O O . VAL B 1 44 ? 98.785 -3.035 13.932 1.00 80.17 1421 VAL B O 1
ATOM 2013 N N . GLY B 1 45 ? 97.520 -4.871 14.236 1.00 81.75 1422 GLY B N 1
ATOM 2014 C CA . GLY B 1 45 ? 97.816 -4.979 15.652 1.00 86.33 1422 GLY B CA 1
ATOM 2015 C C . GLY B 1 45 ? 99.299 -5.027 15.959 1.00 86.92 1422 GLY B C 1
ATOM 2016 O O . GLY B 1 45 ? 99.823 -4.202 16.709 1.00 87.92 1422 GLY B O 1
ATOM 2017 N N . ASP B 1 46 ? 99.986 -5.990 15.359 1.00 85.96 1423 ASP B N 1
ATOM 2018 C CA . ASP B 1 46 ? 101.416 -6.121 15.563 1.00 87.12 1423 ASP B CA 1
ATOM 2019 C C . ASP B 1 46 ? 102.097 -6.543 14.281 1.00 84.79 1423 ASP B C 1
ATOM 2020 O O . ASP B 1 46 ? 102.055 -7.715 13.914 1.00 85.58 1423 ASP B O 1
ATOM 2025 N N . PRO B 1 47 ? 102.724 -5.580 13.592 1.00 82.66 1424 PRO B N 1
ATOM 2026 C CA . PRO B 1 47 ? 103.434 -5.849 12.333 1.00 79.53 1424 PRO B CA 1
ATOM 2027 C C . PRO B 1 47 ? 104.553 -6.880 12.512 1.00 80.42 1424 PRO B C 1
ATOM 2028 O O . PRO B 1 47 ? 104.902 -7.598 11.574 1.00 78.33 1424 PRO B O 1
ATOM 2032 N N . TRP B 1 48 ? 105.093 -6.960 13.723 1.00 84.20 1425 TRP B N 1
ATOM 2033 C CA . TRP B 1 48 ? 106.182 -7.882 14.014 1.00 85.58 1425 TRP B CA 1
ATOM 2034 C C . TRP B 1 48 ? 105.675 -9.144 14.707 1.00 87.84 1425 TRP B C 1
ATOM 2035 O O . TRP B 1 48 ? 106.419 -9.797 15.439 1.00 93.00 1425 TRP B O 1
ATOM 2046 N N . ARG B 1 49 ? 104.407 -9.479 14.469 1.00 89.43 1426 ARG B N 1
ATOM 2047 C CA . ARG B 1 49 ? 103.773 -10.641 15.092 1.00 93.19 1426 ARG B CA 1
ATOM 2048 C C . ARG B 1 49 ? 104.544 -11.944 14.863 1.00 94.44 1426 ARG B C 1
ATOM 2049 O O . ARG B 1 49 ? 104.680 -12.755 15.778 1.00 98.01 1426 ARG B O 1
ATOM 2051 N N . GLN B 1 50 ? 105.060 -12.127 13.649 1.00 90.74 1427 GLN B N 1
ATOM 2052 C CA . GLN B 1 50 ? 105.714 -13.377 13.264 1.00 90.97 1427 GLN B CA 1
ATOM 2053 C C . GLN B 1 50 ? 107.235 -13.329 13.413 1.00 90.62 1427 GLN B C 1
ATOM 2054 O O . GLN B 1 50 ? 107.916 -14.333 13.204 1.00 91.54 1427 GLN B O 1
ATOM 2056 N N . CYS B 1 51 ? 107.762 -12.165 13.782 1.00 89.64 1428 CYS B N 1
ATOM 2057 C CA . CYS B 1 51 ? 109.208 -11.958 13.847 1.00 89.95 1428 CYS B CA 1
ATOM 2058 C C . CYS B 1 51 ? 109.868 -12.783 14.951 1.00 94.86 1428 CYS B C 1
ATOM 2059 O O . CYS B 1 51 ? 109.447 -12.741 16.108 1.00 97.13 1428 CYS B O 1
ATOM 2062 N N . GLU B 1 52 ? 110.913 -13.519 14.579 1.00 96.89 1429 GLU B N 1
ATOM 2063 C CA . GLU B 1 52 ? 111.613 -14.413 15.500 1.00 104.30 1429 GLU B CA 1
ATOM 2064 C C . GLU B 1 52 ? 112.606 -13.669 16.404 1.00 107.57 1429 GLU B C 1
ATOM 2065 O O . GLU B 1 52 ? 113.386 -14.290 17.126 1.00 112.88 1429 GLU B O 1
ATOM 2067 N N . ALA B 1 53 ? 112.560 -12.339 16.361 1.00 104.07 1430 ALA B N 1
ATOM 2068 C CA . ALA B 1 53 ? 113.486 -11.479 17.101 1.00 105.25 1430 ALA B CA 1
ATOM 2069 C C . ALA B 1 53 ? 112.792 -10.302 17.799 1.00 105.02 1430 ALA B C 1
ATOM 2070 O O . ALA B 1 53 ? 111.769 -9.807 17.324 1.00 102.29 1430 ALA B O 1
ATOM 2072 N N . LEU B 1 54 ? 113.312 -9.906 18.959 1.00 109.23 1431 LEU B N 1
ATOM 2073 C CA . LEU B 1 54 ? 112.689 -8.858 19.775 1.00 109.51 1431 LEU B CA 1
ATOM 2074 C C . LEU B 1 54 ? 113.177 -7.426 19.474 1.00 105.13 1431 LEU B C 1
ATOM 2075 O O . LEU B 1 54 ? 112.459 -6.455 19.720 1.00 102.85 1431 LEU B O 1
ATOM 2077 N N . GLN B 1 55 ? 114.388 -7.299 18.940 1.00 104.38 1432 GLN B N 1
ATOM 2078 C CA . GLN B 1 55 ? 115.022 -5.989 18.787 1.00 103.75 1432 GLN B CA 1
ATOM 2079 C C . GLN B 1 55 ? 114.687 -5.290 17.474 1.00 99.25 1432 GLN B C 1
ATOM 2080 O O . GLN B 1 55 ? 115.186 -4.198 17.203 1.00 101.12 1432 GLN B O 1
ATOM 2082 N N . CYS B 1 56 ? 113.853 -5.921 16.656 1.00 94.35 1433 CYS B N 1
ATOM 2083 C CA . CYS B 1 56 ? 113.720 -5.522 15.255 1.00 88.68 1433 CYS B CA 1
ATOM 2084 C C . CYS B 1 56 ? 112.936 -4.239 15.012 1.00 85.60 1433 CYS B C 1
ATOM 2085 O O . CYS B 1 56 ? 113.256 -3.493 14.094 1.00 82.83 1433 CYS B O 1
ATOM 2088 N N . TRP B 1 57 ? 111.915 -3.977 15.819 1.00 89.03 1434 TRP B N 1
ATOM 2089 C CA . TRP B 1 57 ? 111.112 -2.773 15.630 1.00 87.87 1434 TRP B CA 1
ATOM 2090 C C . TRP B 1 57 ? 111.968 -1.518 15.783 1.00 87.75 1434 TRP B C 1
ATOM 2091 O O . TRP B 1 57 ? 111.647 -0.468 15.231 1.00 85.50 1434 TRP B O 1
ATOM 2093 N N . ARG B 1 58 ? 113.072 -1.648 16.511 1.00 92.40 1435 ARG B N 1
ATOM 2094 C CA . ARG B 1 58 ? 113.990 -0.538 16.736 1.00 96.63 1435 ARG B CA 1
ATOM 2095 C C . ARG B 1 58 ? 115.019 -0.398 15.614 1.00 93.55 1435 ARG B C 1
ATOM 2096 O O . ARG B 1 58 ? 115.667 0.637 15.493 1.00 95.87 1435 ARG B O 1
ATOM 2098 N N . LEU B 1 59 ? 115.166 -1.435 14.794 1.00 90.07 1436 LEU B N 1
ATOM 2099 C CA . LEU B 1 59 ? 116.160 -1.422 13.718 1.00 87.55 1436 LEU B CA 1
ATOM 2100 C C . LEU B 1 59 ? 115.513 -1.269 12.342 1.00 83.36 1436 LEU B C 1
ATOM 2101 O O . LEU B 1 59 ? 116.195 -1.219 11.318 1.00 80.57 1436 LEU B O 1
ATOM 2106 N N . PHE B 1 60 ? 114.189 -1.208 12.329 1.00 83.94 1437 PHE B N 1
ATOM 2107 C CA . PHE B 1 60 ? 113.428 -1.098 11.092 1.00 82.43 1437 PHE B CA 1
ATOM 2108 C C . PHE B 1 60 ? 113.671 0.223 10.347 1.00 85.63 1437 PHE B C 1
ATOM 2109 O O . PHE B 1 60 ? 113.704 0.254 9.115 1.00 85.09 1437 PHE B O 1
ATOM 2117 N N . ASN B 1 61 ? 113.859 1.303 11.099 1.00 90.52 1438 ASN B N 1
ATOM 2118 C CA . ASN B 1 61 ? 113.846 2.649 10.532 1.00 94.75 1438 ASN B CA 1
ATOM 2119 C C . ASN B 1 61 ? 115.221 3.312 10.362 1.00 89.46 1438 ASN B C 1
ATOM 2120 O O . ASN B 1 61 ? 115.300 4.504 10.069 1.00 87.88 1438 ASN B O 1
ATOM 2125 N N . ASN B 1 62 ? 116.301 2.554 10.527 1.00 87.69 1439 ASN B N 1
ATOM 2126 C CA . ASN B 1 62 ? 117.631 3.168 10.596 1.00 87.49 1439 ASN B CA 1
ATOM 2127 C C . ASN B 1 62 ? 118.366 3.263 9.258 1.00 85.64 1439 ASN B C 1
ATOM 2128 O O . ASN B 1 62 ? 119.500 3.736 9.206 1.00 89.25 1439 ASN B O 1
ATOM 2133 N N . SER B 1 63 ? 117.722 2.808 8.188 1.00 82.28 1440 SER B N 1
ATOM 2134 C CA . SER B 1 63 ? 118.326 2.781 6.852 1.00 81.06 1440 SER B CA 1
ATOM 2135 C C . SER B 1 63 ? 119.688 2.090 6.837 1.00 80.16 1440 SER B C 1
ATOM 2136 O O . SER B 1 63 ? 120.573 2.447 6.056 1.00 75.46 1440 SER B O 1
ATOM 2139 N N . ARG B 1 64 ? 119.854 1.100 7.704 1.00 79.01 1441 ARG B N 1
ATOM 2140 C CA . ARG B 1 64 ? 121.093 0.342 7.740 1.00 77.85 1441 ARG B CA 1
ATOM 2141 C C . ARG B 1 64 ? 120.770 -1.148 7.897 1.00 78.15 1441 ARG B C 1
ATOM 2142 O O . ARG B 1 64 ? 119.840 -1.525 8.618 1.00 76.72 1441 ARG B O 1
ATOM 2150 N N . CYS B 1 65 ? 121.531 -1.992 7.207 1.00 77.50 1442 CYS B N 1
ATOM 2151 C CA . CYS B 1 65 ? 121.265 -3.424 7.199 1.00 77.04 1442 CYS B CA 1
ATOM 2152 C C . CYS B 1 65 ? 121.479 -4.071 8.565 1.00 81.57 1442 CYS B C 1
ATOM 2153 O O . CYS B 1 65 ? 122.585 -4.052 9.110 1.00 84.87 1442 CYS B O 1
ATOM 2156 N N . ASP B 1 66 ? 120.408 -4.649 9.103 1.00 81.97 1443 ASP B N 1
ATOM 2157 C CA . ASP B 1 66 ? 120.476 -5.444 10.325 1.00 84.61 1443 ASP B CA 1
ATOM 2158 C C . ASP B 1 66 ? 120.055 -6.875 10.009 1.00 84.57 1443 ASP B C 1
ATOM 2159 O O . ASP B 1 66 ? 118.870 -7.210 10.099 1.00 81.83 1443 ASP B O 1
ATOM 2164 N N . PRO B 1 67 ? 121.032 -7.722 9.642 1.00 84.22 1444 PRO B N 1
ATOM 2165 C CA . PRO B 1 67 ? 120.823 -9.080 9.125 1.00 87.64 1444 PRO B CA 1
ATOM 2166 C C . PRO B 1 67 ? 119.905 -9.941 9.996 1.00 89.10 1444 PRO B C 1
ATOM 2167 O O . PRO B 1 67 ? 119.187 -10.790 9.464 1.00 87.56 1444 PRO B O 1
ATOM 2171 N N . ALA B 1 68 ? 119.915 -9.714 11.307 1.00 92.69 1445 ALA B N 1
ATOM 2172 C CA . ALA B 1 68 ? 119.101 -10.507 12.220 1.00 96.45 1445 ALA B CA 1
ATOM 2173 C C . ALA B 1 68 ? 117.615 -10.162 12.111 1.00 95.41 1445 ALA B C 1
ATOM 2174 O O . ALA B 1 68 ? 116.777 -10.803 12.740 1.00 98.93 1445 ALA B O 1
ATOM 2176 N N . CYS B 1 69 ? 117.294 -9.146 11.317 1.00 91.71 1446 CYS B N 1
ATOM 2177 C CA . CYS B 1 69 ? 115.907 -8.735 11.122 1.00 88.35 1446 CYS B CA 1
ATOM 2178 C C . CYS B 1 69 ? 115.515 -8.772 9.652 1.00 85.56 1446 CYS B C 1
ATOM 2179 O O . CYS B 1 69 ? 114.499 -8.204 9.262 1.00 83.72 1446 CYS B O 1
ATOM 2182 N N . SER B 1 70 ? 116.315 -9.457 8.841 1.00 86.29 1447 SER B N 1
ATOM 2183 C CA . SER B 1 70 ? 116.145 -9.417 7.394 1.00 82.67 1447 SER B CA 1
ATOM 2184 C C . SER B 1 70 ? 115.226 -10.515 6.866 1.00 81.32 1447 SER B C 1
ATOM 2185 O O . SER B 1 70 ? 114.975 -10.595 5.661 1.00 79.72 1447 SER B O 1
ATOM 2188 N N . SER B 1 71 ? 114.711 -11.343 7.769 1.00 82.31 1448 SER B N 1
ATOM 2189 C CA . SER B 1 71 ? 113.771 -12.391 7.395 1.00 81.67 1448 SER B CA 1
ATOM 2190 C C . SER B 1 71 ? 112.449 -11.780 6.950 1.00 80.30 1448 SER B C 1
ATOM 2191 O O . SER B 1 71 ? 112.134 -10.651 7.318 1.00 80.64 1448 SER B O 1
ATOM 2194 N N . PRO B 1 72 ? 111.672 -12.522 6.146 1.00 81.30 1449 PRO B N 1
ATOM 2195 C CA . PRO B 1 72 ? 110.331 -12.057 5.764 1.00 79.36 1449 PRO B CA 1
ATOM 2196 C C . PRO B 1 72 ? 109.457 -11.731 6.978 1.00 80.95 1449 PRO B C 1
ATOM 2197 O O . PRO B 1 72 ? 108.823 -10.674 7.002 1.00 80.12 1449 PRO B O 1
ATOM 2201 N N . ALA B 1 73 ? 109.449 -12.618 7.973 1.00 83.57 1450 ALA B N 1
ATOM 2202 C CA . ALA B 1 73 ? 108.611 -12.454 9.160 1.00 83.37 1450 ALA B CA 1
ATOM 2203 C C . ALA B 1 73 ? 108.993 -11.201 9.944 1.00 82.68 1450 ALA B C 1
ATOM 2204 O O . ALA B 1 73 ? 108.180 -10.651 10.693 1.00 84.37 1450 ALA B O 1
ATOM 2206 N N . CYS B 1 74 ? 110.236 -10.762 9.772 1.00 79.81 1451 CYS B N 1
ATOM 2207 C CA . CYS B 1 74 ? 110.709 -9.533 10.393 1.00 78.00 1451 CYS B CA 1
ATOM 2208 C C . CYS B 1 74 ? 110.644 -8.385 9.390 1.00 72.32 1451 CYS B C 1
ATOM 2209 O O . CYS B 1 74 ? 111.350 -7.384 9.528 1.00 71.07 1451 CYS B O 1
ATOM 2212 N N . LEU B 1 75 ? 109.802 -8.554 8.374 1.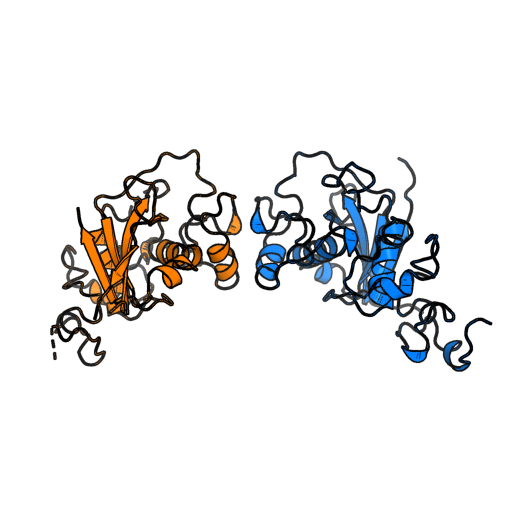00 69.95 1452 LEU B N 1
ATOM 2213 C CA . LEU B 1 75 ? 109.514 -7.501 7.402 1.00 68.07 1452 LEU B CA 1
ATOM 2214 C C . LEU B 1 75 ? 110.771 -7.005 6.681 1.00 66.53 1452 LEU B C 1
ATOM 2215 O O . LEU B 1 75 ? 110.861 -5.830 6.316 1.00 64.47 1452 LEU B O 1
ATOM 2220 N N . TYR B 1 76 ? 111.743 -7.900 6.512 1.00 67.47 1453 TYR B N 1
ATOM 2221 C CA . TYR B 1 76 ? 112.935 -7.640 5.704 1.00 68.42 1453 TYR B CA 1
ATOM 2222 C C . TYR B 1 76 ? 113.772 -6.458 6.168 1.00 68.82 1453 TYR B C 1
ATOM 2223 O O . TYR B 1 76 ? 114.567 -5.934 5.385 1.00 67.85 1453 TYR B O 1
ATOM 2232 N N . ASP B 1 77 ? 113.601 -6.044 7.424 1.00 70.87 1454 ASP B N 1
ATOM 2233 C CA . ASP B 1 77 ? 114.315 -4.881 7.961 1.00 71.67 1454 ASP B CA 1
ATOM 2234 C C . ASP B 1 77 ? 114.119 -3.670 7.037 1.00 66.39 1454 ASP B C 1
ATOM 2235 O O . ASP B 1 77 ? 115.063 -2.934 6.749 1.00 66.56 1454 ASP B O 1
ATOM 2240 N N . ASN B 1 78 ? 112.889 -3.496 6.557 1.00 64.35 1455 ASN B N 1
ATOM 2241 C CA . ASN B 1 78 ? 112.533 -2.414 5.635 1.00 64.75 1455 ASN B CA 1
ATOM 2242 C C . ASN B 1 78 ? 113.412 -2.423 4.384 1.00 61.70 1455 ASN B C 1
ATOM 2243 O O . ASN B 1 78 ? 113.780 -1.371 3.856 1.00 61.55 1455 ASN B O 1
ATOM 2248 N N . PHE B 1 79 ? 113.764 -3.625 3.940 1.00 64.88 1456 PHE B N 1
ATOM 2249 C CA . PHE B 1 79 ? 114.628 -3.820 2.781 1.00 64.22 1456 PHE B CA 1
ATOM 2250 C C . PHE B 1 79 ? 116.000 -3.150 2.913 1.00 68.14 1456 PHE B C 1
ATOM 2251 O O . PHE B 1 79 ? 116.643 -2.865 1.907 1.00 68.24 1456 PHE B O 1
ATOM 2259 N N . ASP B 1 80 ? 116.448 -2.899 4.143 1.00 72.24 1457 ASP B N 1
ATOM 2260 C CA . ASP B 1 80 ? 117.751 -2.265 4.370 1.00 74.85 1457 ASP B CA 1
ATOM 2261 C C . ASP B 1 80 ? 118.908 -3.139 3.882 1.00 73.30 1457 ASP B C 1
ATOM 2262 O O . ASP B 1 80 ? 119.997 -2.640 3.590 1.00 72.79 1457 ASP B O 1
ATOM 2267 N N . CYS B 1 81 ? 118.680 -4.447 3.819 1.00 73.65 1458 CYS B N 1
ATOM 2268 C CA . CYS B 1 81 ? 119.721 -5.376 3.387 1.00 75.66 1458 CYS B CA 1
ATOM 2269 C C . CYS B 1 81 ? 119.574 -5.767 1.912 1.00 74.04 1458 CYS B C 1
ATOM 2270 O O . CYS B 1 81 ? 120.467 -6.391 1.336 1.00 74.98 1458 CYS B O 1
ATOM 2273 N N . HIS B 1 82 ? 118.461 -5.387 1.294 1.00 70.67 1459 HIS B N 1
ATOM 2274 C CA . HIS B 1 82 ? 118.233 -5.754 -0.095 1.00 69.51 1459 HIS B CA 1
ATOM 2275 C C . HIS B 1 82 ? 118.320 -4.539 -1.013 1.00 69.11 1459 HIS B C 1
ATOM 2276 O O . HIS B 1 82 ? 118.724 -4.650 -2.171 1.00 69.02 1459 HIS B O 1
ATOM 2283 N N . ALA B 1 83 ? 117.973 -3.376 -0.475 1.00 68.73 1460 ALA B N 1
ATOM 2284 C CA . ALA B 1 83 ? 118.056 -2.126 -1.210 1.00 69.12 1460 ALA B CA 1
ATOM 2285 C C . ALA B 1 83 ? 118.509 -1.060 -0.238 1.00 76.57 1460 ALA B C 1
ATOM 2286 O O . ALA B 1 83 ? 117.726 -0.589 0.580 1.00 79.71 1460 ALA B O 1
ATOM 2288 N N . GLY B 1 84 ? 119.764 -0.656 -0.338 1.00 79.63 1461 GLY B N 1
ATOM 2289 C CA . GLY B 1 84 ? 120.274 0.368 0.547 1.00 81.29 1461 GLY B CA 1
ATOM 2290 C C . GLY B 1 84 ? 120.684 1.593 -0.228 1.00 82.49 1461 GLY B C 1
ATOM 2291 O O . GLY B 1 84 ? 120.450 2.720 0.203 1.00 83.73 1461 GLY B O 1
ATOM 2292 N N . GLY B 1 85 ? 121.286 1.368 -1.388 1.00 82.87 1462 GLY B N 1
ATOM 2293 C CA . GLY B 1 85 ? 121.739 2.464 -2.215 1.00 86.04 1462 GLY B CA 1
ATOM 2294 C C . GLY B 1 85 ? 120.635 3.208 -2.937 1.00 85.92 1462 GLY B C 1
ATOM 2295 O O . GLY B 1 85 ? 119.544 3.427 -2.400 1.00 84.70 1462 GLY B O 1
ATOM 2296 N N . ARG B 1 86 ? 120.923 3.569 -4.182 1.00 85.65 1463 ARG B N 1
ATOM 2297 C CA . ARG B 1 86 ? 120.029 4.393 -4.983 1.00 80.40 1463 ARG B CA 1
ATOM 2298 C C . ARG B 1 86 ? 118.765 3.640 -5.390 1.00 74.03 1463 ARG B C 1
ATOM 2299 O O . ARG B 1 86 ? 117.772 4.242 -5.797 1.00 68.09 1463 ARG B O 1
ATOM 2307 N N . GLU B 1 87 ? 118.812 2.320 -5.248 1.00 76.13 1464 GLU B N 1
ATOM 2308 C CA . GLU B 1 87 ? 117.745 1.432 -5.700 1.00 75.16 1464 GLU B CA 1
ATOM 2309 C C . GLU B 1 87 ? 116.591 1.246 -4.707 1.00 73.37 1464 GLU B C 1
ATOM 2310 O O . GLU B 1 87 ? 115.723 0.394 -4.924 1.00 72.01 1464 GLU B O 1
ATOM 2316 N N . ARG B 1 88 ? 116.572 2.039 -3.635 1.00 72.96 1465 ARG B N 1
ATOM 2317 C CA . ARG B 1 88 ? 115.555 1.873 -2.599 1.00 71.89 1465 ARG B CA 1
ATOM 2318 C C . ARG B 1 88 ? 114.271 2.588 -2.982 1.00 65.24 1465 ARG B C 1
ATOM 2319 O O . ARG B 1 88 ? 113.172 2.123 -2.669 1.00 64.42 1465 ARG B O 1
ATOM 2327 N N . THR B 1 89 ? 114.408 3.706 -3.686 1.00 61.19 1466 THR B N 1
ATOM 2328 C CA . THR B 1 89 ? 113.247 4.465 -4.125 1.00 59.22 1466 THR B CA 1
ATOM 2329 C C . THR B 1 89 ? 113.357 4.863 -5.577 1.00 55.84 1466 THR B C 1
ATOM 2330 O O . THR B 1 89 ? 114.460 5.051 -6.094 1.00 54.85 1466 THR B O 1
ATOM 2334 N N . CYS B 1 90 ? 112.198 5.022 -6.212 1.00 53.42 1467 CYS B N 1
ATOM 2335 C CA . CYS B 1 90 ? 112.111 5.515 -7.578 1.00 49.23 1467 CYS B CA 1
ATOM 2336 C C . CYS B 1 90 ? 112.566 6.967 -7.614 1.00 52.55 1467 CYS B C 1
ATOM 2337 O O . CYS B 1 90 ? 112.152 7.774 -6.780 1.00 55.99 1467 CYS B O 1
ATOM 2340 N N . ASN B 1 91 ? 113.442 7.283 -8.562 1.00 50.59 1468 ASN B N 1
ATOM 2341 C CA . ASN B 1 91 ? 113.959 8.637 -8.708 1.00 51.90 1468 ASN B CA 1
ATOM 2342 C C . ASN B 1 91 ? 112.830 9.663 -8.746 1.00 48.97 1468 ASN B C 1
ATOM 2343 O O . ASN B 1 91 ? 111.984 9.626 -9.636 1.00 48.27 1468 ASN B O 1
ATOM 2348 N N . PRO B 1 92 ? 112.812 10.573 -7.762 1.00 50.26 1469 PRO B N 1
ATOM 2349 C CA . PRO B 1 92 ? 111.782 11.616 -7.632 1.00 52.84 1469 PRO B CA 1
ATOM 2350 C C . PRO B 1 92 ? 111.600 12.404 -8.914 1.00 48.24 1469 PRO B C 1
ATOM 2351 O O . PRO B 1 92 ? 110.504 12.873 -9.211 1.00 46.38 1469 PRO B O 1
ATOM 2355 N N . VAL B 1 93 ? 112.674 12.530 -9.677 1.00 48.35 1470 VAL B N 1
ATOM 2356 C CA . VAL B 1 93 ? 112.610 13.250 -10.936 1.00 48.49 1470 VAL B CA 1
ATOM 2357 C C . VAL B 1 93 ? 111.771 12.491 -11.978 1.00 46.06 1470 VAL B C 1
ATOM 2358 O O . VAL B 1 93 ? 111.109 13.112 -12.809 1.00 49.57 1470 VAL B O 1
ATOM 2362 N N . TYR B 1 94 ? 111.762 11.159 -11.908 1.00 42.17 1471 TYR B N 1
ATOM 2363 C CA . TYR B 1 94 ? 111.058 10.341 -12.908 1.00 37.99 1471 TYR B CA 1
ATOM 2364 C C . TYR B 1 94 ? 109.726 9.798 -12.403 1.00 37.08 1471 TYR B C 1
ATOM 2365 O O . TYR B 1 94 ? 108.935 9.236 -13.172 1.00 33.62 1471 TYR B O 1
ATOM 2374 N N . GLU B 1 95 ? 109.484 9.977 -11.110 1.00 40.04 1472 GLU B N 1
ATOM 2375 C CA . GLU B 1 95 ? 108.347 9.359 -10.441 1.00 39.60 1472 GLU B CA 1
ATOM 2376 C C . GLU B 1 95 ? 107.007 9.680 -11.098 1.00 38.87 1472 GLU B C 1
ATOM 2377 O O . GLU B 1 95 ? 106.178 8.799 -11.275 1.00 40.23 1472 GLU B O 1
ATOM 2383 N N . LYS B 1 96 ? 106.781 10.940 -11.434 1.00 41.66 1473 LYS B N 1
ATOM 2384 C CA . LYS B 1 96 ? 105.510 11.333 -12.027 1.00 45.96 1473 LYS B CA 1
ATOM 2385 C C . LYS B 1 96 ? 105.295 10.684 -13.395 1.00 42.72 1473 LYS B C 1
ATOM 2386 O O . LYS B 1 96 ? 104.185 10.258 -13.722 1.00 42.09 1473 LYS B O 1
ATOM 2392 N N . TYR B 1 97 ? 106.354 10.600 -14.192 1.00 39.86 1474 TYR B N 1
ATOM 2393 C CA . TYR B 1 97 ? 106.275 9.893 -15.464 1.00 36.09 1474 TYR B CA 1
ATOM 2394 C C . TYR B 1 97 ? 105.923 8.407 -15.266 1.00 38.22 1474 TYR B C 1
ATOM 2395 O O . TYR B 1 97 ? 105.043 7.873 -15.954 1.00 39.12 1474 TYR B O 1
ATOM 2404 N N . CYS B 1 98 ? 106.628 7.738 -14.353 1.00 34.98 1475 CYS B N 1
ATOM 2405 C CA . CYS B 1 98 ? 106.411 6.312 -14.140 1.00 35.29 1475 CYS B CA 1
ATOM 2406 C C . CYS B 1 98 ? 104.989 6.035 -13.693 1.00 36.70 1475 CYS B C 1
ATOM 2407 O O . CYS B 1 98 ? 104.360 5.087 -14.151 1.00 39.36 1475 CYS B O 1
ATOM 2410 N N . ALA B 1 99 ? 104.475 6.895 -12.825 1.00 35.19 1476 ALA B N 1
ATOM 2411 C CA . ALA B 1 99 ? 103.119 6.760 -12.315 1.00 34.09 1476 ALA B CA 1
ATOM 2412 C C . ALA B 1 99 ? 102.091 6.854 -13.429 1.00 34.70 1476 ALA B C 1
ATOM 2413 O O . ALA B 1 99 ? 101.169 6.047 -13.505 1.00 35.75 1476 ALA B O 1
ATOM 2415 N N . ASP B 1 100 ? 102.274 7.826 -14.314 1.00 36.16 1477 ASP B N 1
ATOM 2416 C CA . ASP B 1 100 ? 101.318 8.054 -15.377 1.00 37.19 1477 ASP B CA 1
ATOM 2417 C C . ASP B 1 100 ? 101.385 6.941 -16.413 1.00 38.47 1477 ASP B C 1
ATOM 2418 O O . ASP B 1 100 ? 100.372 6.628 -17.034 1.00 41.11 1477 ASP B O 1
ATOM 2423 N N . HIS B 1 101 ? 102.550 6.312 -16.574 1.00 35.97 1478 HIS B N 1
ATOM 2424 C CA . HIS B 1 101 ? 102.707 5.304 -17.632 1.00 34.12 1478 HIS B CA 1
ATOM 2425 C C . HIS B 1 101 ? 102.690 3.853 -17.116 1.00 34.28 1478 HIS B C 1
ATOM 2426 O O . HIS B 1 101 ? 102.903 2.906 -17.878 1.00 34.19 1478 HIS B O 1
ATOM 2433 N N . PHE B 1 102 ? 102.396 3.696 -15.831 1.00 34.85 1479 PHE B N 1
ATOM 2434 C CA . PHE B 1 102 ? 102.251 2.395 -15.170 1.00 35.59 1479 PHE B CA 1
ATOM 2435 C C . PHE B 1 102 ? 101.060 1.611 -15.725 1.00 36.04 1479 PHE B C 1
ATOM 2436 O O . PHE B 1 102 ? 99.937 2.112 -15.751 1.00 36.35 1479 PHE B O 1
ATOM 2444 N N . ALA B 1 103 ? 101.324 0.384 -16.175 1.00 37.13 1480 ALA B N 1
ATOM 2445 C CA . ALA B 1 103 ? 100.302 -0.521 -16.719 1.00 35.87 1480 ALA B CA 1
ATOM 2446 C C . ALA B 1 103 ? 99.454 0.121 -17.814 1.00 35.81 1480 ALA B C 1
ATOM 2447 O O . ALA B 1 103 ? 98.242 0.013 -17.803 1.00 38.90 1480 ALA B O 1
ATOM 2449 N N . ASP B 1 104 ? 100.099 0.785 -18.762 1.00 37.04 1481 ASP B N 1
ATOM 2450 C CA . ASP B 1 104 ? 99.382 1.398 -19.871 1.00 35.43 1481 ASP B CA 1
ATOM 2451 C C . ASP B 1 104 ? 99.512 0.513 -21.098 1.00 36.62 1481 ASP B C 1
ATOM 2452 O O . ASP B 1 104 ? 99.076 0.881 -22.185 1.00 36.83 1481 ASP B O 1
ATOM 2457 N N . GLY B 1 105 ? 100.121 -0.656 -20.908 1.00 34.79 1482 GLY B N 1
ATOM 2458 C CA . GLY B 1 105 ? 100.221 -1.659 -21.954 1.00 28.95 1482 GLY B CA 1
ATOM 2459 C C . GLY B 1 105 ? 101.416 -1.465 -22.863 1.00 32.06 1482 GLY B C 1
ATOM 2460 O O . GLY B 1 105 ? 101.596 -2.219 -23.814 1.00 35.39 1482 GLY B O 1
ATOM 2461 N N . ARG B 1 106 ? 102.242 -0.464 -22.571 1.00 30.69 1483 ARG B N 1
ATOM 2462 C CA . ARG B 1 106 ? 103.416 -0.168 -23.395 1.00 30.49 1483 ARG B CA 1
ATOM 2463 C C . ARG B 1 106 ? 104.645 -0.105 -22.510 1.00 32.47 1483 ARG B C 1
ATOM 2464 O O . ARG B 1 106 ? 104.614 0.496 -21.430 1.00 30.41 1483 ARG B O 1
ATOM 2472 N N . CYS B 1 107 ? 105.726 -0.734 -22.959 1.00 31.39 1484 CYS B N 1
ATOM 2473 C CA . CYS B 1 107 ? 106.899 -0.873 -22.114 1.00 32.72 1484 CYS B CA 1
ATOM 2474 C C . CYS B 1 107 ? 107.693 0.425 -21.960 1.00 30.92 1484 CYS B C 1
ATOM 2475 O O . CYS B 1 107 ? 108.113 1.037 -22.944 1.00 30.65 1484 CYS B O 1
ATOM 2478 N N . ASP B 1 108 ? 107.889 0.841 -20.711 1.00 28.48 1485 ASP B N 1
ATOM 2479 C CA . ASP B 1 108 ? 108.756 1.967 -20.411 1.00 26.23 1485 ASP B CA 1
ATOM 2480 C C . ASP B 1 108 ? 109.958 1.491 -19.608 1.00 28.95 1485 ASP B C 1
ATOM 2481 O O . ASP B 1 108 ? 109.926 1.468 -18.380 1.00 29.03 1485 ASP B O 1
ATOM 2486 N N . GLN B 1 109 ? 111.040 1.163 -20.299 1.00 30.88 1486 GLN B N 1
ATOM 2487 C CA . GLN B 1 109 ? 112.176 0.527 -19.641 1.00 30.93 1486 GLN B CA 1
ATOM 2488 C C . GLN B 1 109 ? 112.757 1.339 -18.484 1.00 30.05 1486 GLN B C 1
ATOM 2489 O O . GLN B 1 109 ? 113.264 0.764 -17.538 1.00 30.37 1486 GLN B O 1
ATOM 2495 N N . GLY B 1 110 ? 112.665 2.667 -18.544 1.00 32.09 1487 GLY B N 1
ATOM 2496 C CA . GLY B 1 110 ? 113.225 3.516 -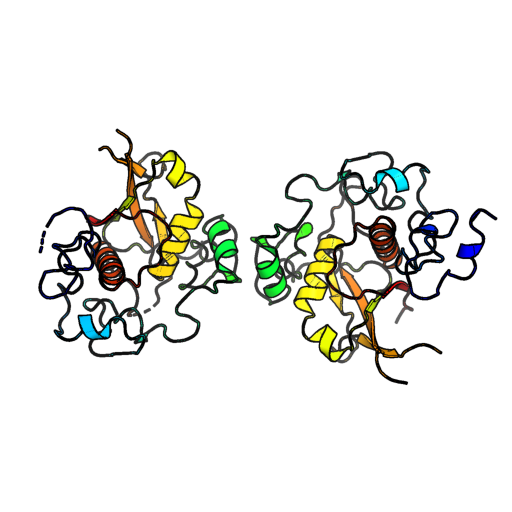17.500 1.00 32.16 1487 GLY B CA 1
ATOM 2497 C C . GLY B 1 110 ? 112.476 3.397 -16.183 1.00 35.05 1487 GLY B C 1
ATOM 2498 O O . GLY B 1 110 ? 112.996 3.734 -15.125 1.00 38.24 1487 GLY B O 1
ATOM 2499 N N . CYS B 1 111 ? 111.250 2.894 -16.259 1.00 32.35 1488 CYS B N 1
ATOM 2500 C CA . CYS B 1 111 ? 110.413 2.647 -15.090 1.00 32.35 1488 CYS B CA 1
ATOM 2501 C C . CYS B 1 111 ? 110.393 1.150 -14.752 1.00 32.96 1488 CYS B C 1
ATOM 2502 O O . CYS B 1 111 ? 109.764 0.723 -13.789 1.00 35.45 1488 CYS B O 1
ATOM 2505 N N . ASN B 1 112 ? 111.100 0.358 -15.547 1.00 31.62 1489 ASN B N 1
ATOM 2506 C CA . ASN B 1 112 ? 111.101 -1.088 -15.382 1.00 34.27 1489 ASN B CA 1
ATOM 2507 C C . ASN B 1 112 ? 112.038 -1.587 -14.267 1.00 38.70 1489 ASN B C 1
ATOM 2508 O O . ASN B 1 112 ? 112.993 -2.319 -14.535 1.00 42.22 1489 ASN B O 1
ATOM 2513 N N . THR B 1 113 ? 111.778 -1.168 -13.028 1.00 37.83 1490 THR B N 1
ATOM 2514 C CA . THR B 1 113 ? 112.532 -1.642 -11.852 1.00 41.49 1490 THR B CA 1
ATOM 2515 C C . THR B 1 113 ? 111.579 -1.884 -10.685 1.00 44.00 1490 THR B C 1
ATOM 2516 O O . THR B 1 113 ? 110.475 -1.351 -10.669 1.00 43.14 1490 THR B O 1
ATOM 2520 N N . GLU B 1 114 ? 111.993 -2.663 -9.693 1.00 49.39 1491 GLU B N 1
ATOM 2521 C CA . GLU B 1 114 ? 111.072 -2.963 -8.605 1.00 52.14 1491 GLU B CA 1
ATOM 2522 C C . GLU B 1 114 ? 110.807 -1.722 -7.750 1.00 53.65 1491 GLU B C 1
ATOM 2523 O O . GLU B 1 114 ? 109.746 -1.604 -7.141 1.00 56.31 1491 GLU B O 1
ATOM 2529 N N . GLU B 1 115 ? 111.747 -0.785 -7.716 1.00 52.54 1492 GLU B N 1
ATOM 2530 C CA . GLU B 1 115 ? 111.544 0.409 -6.896 1.00 55.03 1492 GLU B CA 1
ATOM 2531 C C . GLU B 1 115 ? 110.628 1.414 -7.589 1.00 51.78 1492 GLU B C 1
ATOM 2532 O O . GLU B 1 115 ? 110.185 2.382 -6.975 1.00 51.20 1492 GLU B O 1
ATOM 2538 N N . CYS B 1 116 ? 110.350 1.187 -8.869 1.00 47.79 1493 CYS B N 1
ATOM 2539 C CA . CYS B 1 116 ? 109.455 2.074 -9.608 1.00 43.97 1493 CYS B CA 1
ATOM 2540 C C . CYS B 1 116 ? 108.132 1.402 -9.944 1.00 39.85 1493 CYS B C 1
ATOM 2541 O O . CYS B 1 116 ? 107.236 2.032 -10.494 1.00 40.00 1493 CYS B O 1
ATOM 2544 N N . GLY B 1 117 ? 108.018 0.120 -9.621 1.00 40.63 1494 GLY B N 1
ATOM 2545 C CA . GLY B 1 117 ? 106.773 -0.598 -9.813 1.00 41.56 1494 GLY B CA 1
ATOM 2546 C C . GLY B 1 117 ? 106.734 -1.490 -11.042 1.00 40.95 1494 GLY B C 1
ATOM 2547 O O . GLY B 1 117 ? 105.660 -1.913 -11.461 1.00 40.67 1494 GLY B O 1
ATOM 2548 N N . TRP B 1 118 ? 107.902 -1.767 -11.616 1.00 42.28 1495 TRP B N 1
ATOM 2549 C CA . TRP B 1 118 ? 108.033 -2.638 -12.788 1.00 39.79 1495 TRP B CA 1
ATOM 2550 C C . TRP B 1 118 ? 107.168 -2.207 -13.998 1.00 35.38 1495 TRP B C 1
ATOM 2551 O O . TRP B 1 118 ? 106.799 -3.051 -14.815 1.00 35.56 1495 TRP B O 1
ATOM 2562 N N . ASP B 1 119 ? 106.851 -0.914 -14.102 1.00 30.29 1496 ASP B N 1
ATOM 2563 C CA . ASP B 1 119 ? 105.990 -0.369 -15.170 1.00 30.72 1496 ASP B CA 1
ATOM 2564 C C . ASP B 1 119 ? 104.666 -1.122 -15.271 1.00 33.17 1496 ASP B C 1
ATOM 2565 O O . ASP B 1 119 ? 104.075 -1.237 -16.355 1.00 31.37 1496 ASP B O 1
ATOM 2570 N N . GLY B 1 120 ? 104.195 -1.638 -14.139 1.00 30.25 1497 GLY B N 1
ATOM 2571 C CA . GLY B 1 120 ? 102.921 -2.338 -14.114 1.00 34.81 1497 GLY B CA 1
ATOM 2572 C C . GLY B 1 120 ? 102.945 -3.594 -14.954 1.00 37.40 1497 GLY B C 1
ATOM 2573 O O . GLY B 1 120 ? 101.912 -4.009 -15.476 1.00 38.72 1497 GLY B O 1
ATOM 2574 N N . LEU B 1 121 ? 104.139 -4.176 -15.077 1.00 37.91 1498 LEU B N 1
ATOM 2575 C CA . LEU B 1 121 ? 104.384 -5.410 -15.820 1.00 35.03 1498 LEU B CA 1
ATOM 2576 C C . LEU B 1 121 ? 104.213 -5.236 -17.326 1.00 34.49 1498 LEU B C 1
ATOM 2577 O O . LEU B 1 121 ? 104.049 -6.229 -18.036 1.00 35.75 1498 LEU B O 1
ATOM 2582 N N . ASP B 1 122 ? 104.273 -3.993 -17.815 1.00 34.46 1499 ASP B N 1
ATOM 2583 C CA . ASP B 1 122 ? 104.137 -3.735 -19.258 1.00 34.48 1499 ASP B CA 1
ATOM 2584 C C . ASP B 1 122 ? 105.259 -4.386 -20.050 1.00 33.08 1499 ASP B C 1
ATOM 2585 O O . ASP B 1 122 ? 105.103 -4.647 -21.229 1.00 38.44 1499 ASP B O 1
ATOM 2590 N N . CYS B 1 123 ? 106.392 -4.621 -19.395 1.00 34.11 1500 CYS B N 1
ATOM 2591 C CA . CYS B 1 123 ? 107.603 -5.146 -20.039 1.00 33.06 1500 CYS B CA 1
ATOM 2592 C C . CYS B 1 123 ? 107.789 -6.646 -19.846 1.00 37.27 1500 CYS B C 1
ATOM 2593 O O . CYS B 1 123 ? 108.781 -7.211 -20.295 1.00 40.03 1500 CYS B O 1
ATOM 2596 N N . ALA B 1 124 ? 106.837 -7.287 -19.174 1.00 40.68 1501 ALA B N 1
ATOM 2597 C CA . ALA B 1 124 ? 106.963 -8.692 -18.815 1.00 42.82 1501 ALA B CA 1
ATOM 2598 C C . ALA B 1 124 ? 105.718 -9.493 -19.169 1.00 49.61 1501 ALA B C 1
ATOM 2599 O O . ALA B 1 124 ? 105.320 -10.402 -18.435 1.00 51.92 1501 ALA B O 1
ATOM 2601 N N . SER B 1 125 ? 105.127 -9.184 -20.315 1.00 53.26 1502 SER B N 1
ATOM 2602 C CA . SER B 1 125 ? 103.865 -9.800 -20.707 1.00 59.99 1502 SER B CA 1
ATOM 2603 C C . SER B 1 125 ? 104.027 -11.290 -21.058 1.00 62.57 1502 SER B C 1
ATOM 2604 O O . SER B 1 125 ? 103.048 -12.039 -21.090 1.00 63.48 1502 SER B O 1
ATOM 2607 N N . GLU B 1 126 ? 105.260 -11.721 -21.312 1.00 61.20 1503 GLU B N 1
ATOM 2608 C CA . GLU B 1 126 ? 105.509 -13.118 -21.639 1.00 61.52 1503 GLU B CA 1
ATOM 2609 C C . GLU B 1 126 ? 105.821 -13.945 -20.393 1.00 63.81 1503 GLU B C 1
ATOM 2610 O O . GLU B 1 126 ? 105.895 -15.177 -20.461 1.00 69.64 1503 GLU B O 1
ATOM 2612 N N . VAL B 1 127 ? 106.004 -13.271 -19.260 1.00 57.20 1504 VAL B N 1
ATOM 2613 C CA . VAL B 1 127 ? 106.211 -13.958 -17.990 1.00 56.16 1504 VAL B CA 1
ATOM 2614 C C . VAL B 1 127 ? 104.872 -14.327 -17.336 1.00 57.42 1504 VAL B C 1
ATOM 2615 O O . VAL B 1 127 ? 104.052 -13.447 -17.062 1.00 57.34 1504 VAL B O 1
ATOM 2619 N N . PRO B 1 128 ? 104.654 -15.623 -17.066 1.00 60.32 1505 PRO B N 1
ATOM 2620 C CA . PRO B 1 128 ? 103.415 -16.094 -16.426 1.00 64.02 1505 PRO B CA 1
ATOM 2621 C C . PRO B 1 128 ? 103.141 -15.419 -15.072 1.00 64.59 1505 PRO B C 1
ATOM 2622 O O . PRO B 1 128 ? 104.067 -15.273 -14.273 1.00 64.77 1505 PRO B O 1
ATOM 2626 N N . ALA B 1 129 ? 101.895 -15.010 -14.830 1.00 64.74 1506 ALA B N 1
ATOM 2627 C CA . ALA B 1 129 ? 101.500 -14.427 -13.544 1.00 64.84 1506 ALA B CA 1
ATOM 2628 C C . ALA B 1 129 ? 101.809 -15.366 -12.377 1.00 67.84 1506 ALA B C 1
ATOM 2629 O O . ALA B 1 129 ? 101.613 -16.577 -12.478 1.00 70.11 1506 ALA B O 1
ATOM 2631 N N . LEU B 1 130 ? 102.271 -14.804 -11.264 1.00 66.87 1507 LEU B N 1
ATOM 2632 C CA . LEU B 1 130 ? 102.623 -15.605 -10.089 1.00 69.22 1507 LEU B CA 1
ATOM 2633 C C . LEU B 1 130 ? 102.146 -14.911 -8.820 1.00 67.02 1507 LEU B C 1
ATOM 2634 O O . LEU B 1 130 ? 102.910 -14.195 -8.167 1.00 65.78 1507 LEU B O 1
ATOM 2639 N N . LEU B 1 131 ? 100.877 -15.123 -8.485 1.00 67.01 1508 LEU B N 1
ATOM 2640 C CA . LEU B 1 131 ? 100.231 -14.389 -7.401 1.00 66.21 1508 LEU B CA 1
ATOM 2641 C C . LEU B 1 131 ? 100.567 -14.909 -6.017 1.00 70.40 1508 LEU B C 1
ATOM 2642 O O . LEU B 1 131 ? 100.694 -16.114 -5.804 1.00 74.43 1508 LEU B O 1
ATOM 2647 N N . ALA B 1 132 ? 100.724 -13.974 -5.085 1.00 70.28 1509 ALA B N 1
ATOM 2648 C CA . ALA B 1 132 ? 100.847 -14.291 -3.666 1.00 71.29 1509 ALA B CA 1
ATOM 2649 C C . ALA B 1 132 ? 99.500 -14.750 -3.113 1.00 72.05 1509 ALA B C 1
ATOM 2650 O O . ALA B 1 132 ? 98.455 -14.460 -3.694 1.00 71.95 1509 ALA B O 1
ATOM 2652 N N . ARG B 1 133 ? 99.528 -15.475 -2.000 1.00 74.19 1510 ARG B N 1
ATOM 2653 C CA . ARG B 1 133 ? 98.304 -15.980 -1.392 1.00 76.14 1510 ARG B CA 1
ATOM 2654 C C . ARG B 1 133 ? 97.403 -14.847 -0.903 1.00 74.74 1510 ARG B C 1
ATOM 2655 O O . ARG B 1 133 ? 97.874 -13.874 -0.310 1.00 72.91 1510 ARG B O 1
ATOM 2663 N N . GLY B 1 134 ? 96.107 -14.975 -1.165 1.00 76.36 1511 GLY B N 1
ATOM 2664 C CA . GLY B 1 134 ? 95.121 -14.077 -0.592 1.00 76.62 1511 GLY B CA 1
ATOM 2665 C C . GLY B 1 134 ? 94.931 -12.779 -1.340 1.00 72.94 1511 GLY B C 1
ATOM 2666 O O . GLY B 1 134 ? 95.455 -12.612 -2.436 1.00 70.36 1511 GLY B O 1
ATOM 2667 N N . VAL B 1 135 ? 94.172 -11.865 -0.740 1.00 74.09 1512 VAL B N 1
ATOM 2668 C CA . VAL B 1 135 ? 93.882 -10.561 -1.336 1.00 72.01 1512 VAL B CA 1
ATOM 2669 C C . VAL B 1 135 ? 94.172 -9.427 -0.348 1.00 71.44 1512 VAL B C 1
ATOM 2670 O O . VAL B 1 135 ? 93.805 -9.506 0.822 1.00 74.82 1512 VAL B O 1
ATOM 2674 N N . LEU B 1 136 ? 94.860 -8.386 -0.814 1.00 68.33 1513 LEU B N 1
ATOM 2675 C CA . LEU B 1 136 ? 95.151 -7.216 0.020 1.00 67.30 1513 LEU B CA 1
ATOM 2676 C C . LEU B 1 136 ? 93.996 -6.218 0.009 1.00 67.53 1513 LEU B C 1
ATOM 2677 O O . LEU B 1 136 ? 93.636 -5.683 -1.038 1.00 65.71 1513 LEU B O 1
ATOM 2682 N N . VAL B 1 137 ? 93.434 -5.945 1.181 1.00 69.88 1514 VAL B N 1
ATOM 2683 C CA . VAL B 1 137 ? 92.251 -5.094 1.257 1.00 69.54 1514 VAL B CA 1
ATOM 2684 C C . VAL B 1 137 ? 92.556 -3.750 1.904 1.00 68.21 1514 VAL B C 1
ATOM 2685 O O . VAL B 1 137 ? 93.031 -3.685 3.036 1.00 67.84 1514 VAL B O 1
ATOM 2689 N N . LEU B 1 138 ? 92.295 -2.677 1.163 1.00 69.01 1515 LEU B N 1
ATOM 2690 C CA . LEU B 1 138 ? 92.584 -1.330 1.638 1.00 69.31 1515 LEU B CA 1
ATOM 2691 C C . LEU B 1 138 ? 91.325 -0.471 1.725 1.00 72.90 1515 LEU B C 1
ATOM 2692 O O . LEU B 1 138 ? 90.450 -0.545 0.865 1.00 75.20 1515 LEU B O 1
ATOM 2697 N N . THR B 1 139 ? 91.241 0.345 2.770 1.00 73.53 1516 THR B N 1
ATOM 2698 C CA . THR B 1 139 ? 90.192 1.349 2.867 1.00 73.92 1516 THR B CA 1
ATOM 2699 C C . THR B 1 139 ? 90.797 2.740 2.646 1.00 69.79 1516 THR B C 1
ATOM 2700 O O . THR B 1 139 ? 91.712 3.154 3.353 1.00 68.44 1516 THR B O 1
ATOM 2704 N N . VAL B 1 140 ? 90.316 3.430 1.620 1.00 67.88 1517 VAL B N 1
ATOM 2705 C CA . VAL B 1 140 ? 90.853 4.730 1.245 1.00 65.81 1517 VAL B CA 1
ATOM 2706 C C . VAL B 1 140 ? 89.744 5.768 1.278 1.00 68.86 1517 VAL B C 1
ATOM 2707 O O . VAL B 1 140 ? 88.665 5.530 0.743 1.00 69.82 1517 VAL B O 1
ATOM 2711 N N . LEU B 1 141 ? 90.001 6.907 1.916 1.00 71.29 1518 LEU B N 1
ATOM 2712 C CA . LEU B 1 141 ? 88.985 7.954 2.052 1.00 74.30 1518 LEU B CA 1
ATOM 2713 C C . LEU B 1 141 ? 88.825 8.782 0.771 1.00 73.92 1518 LEU B C 1
ATOM 2714 O O . LEU B 1 141 ? 88.947 10.009 0.780 1.00 73.97 1518 LEU B O 1
ATOM 2719 N N . LEU B 1 142 ? 88.572 8.081 -0.328 1.00 72.00 1519 LEU B N 1
ATOM 2720 C CA . LEU B 1 142 ? 88.226 8.689 -1.602 1.00 71.21 1519 LEU B CA 1
ATOM 2721 C C . LEU B 1 142 ? 87.077 7.875 -2.185 1.00 72.22 1519 LEU B C 1
ATOM 2722 O O . LEU B 1 142 ? 87.131 6.646 -2.165 1.00 71.18 1519 LEU B O 1
ATOM 2727 N N . PRO B 1 143 ? 86.019 8.547 -2.669 1.00 73.91 1520 PRO B N 1
ATOM 2728 C CA . PRO B 1 143 ? 84.922 7.806 -3.306 1.00 74.46 1520 PRO B CA 1
ATOM 2729 C C . PRO B 1 143 ? 85.434 7.055 -4.534 1.00 71.58 1520 PRO B C 1
ATOM 2730 O O . PRO B 1 143 ? 86.383 7.521 -5.163 1.00 68.41 1520 PRO B O 1
ATOM 2734 N N . PRO B 1 144 ? 84.824 5.902 -4.859 1.00 74.05 1521 PRO B N 1
ATOM 2735 C CA . PRO B 1 144 ? 85.289 4.981 -5.906 1.00 72.66 1521 PRO B CA 1
ATOM 2736 C C . PRO B 1 144 ? 85.542 5.636 -7.266 1.00 72.72 1521 PRO B C 1
ATOM 2737 O O . PRO B 1 144 ? 86.569 5.359 -7.885 1.00 72.73 1521 PRO B O 1
ATOM 2741 N N . GLU B 1 145 ? 84.638 6.498 -7.718 1.00 73.94 1522 GLU B N 1
ATOM 2742 C CA . GLU B 1 145 ? 84.798 7.122 -9.026 1.00 71.72 1522 GLU B CA 1
ATOM 2743 C C . GLU B 1 145 ? 86.058 7.987 -9.067 1.00 67.64 1522 GLU B C 1
ATOM 2744 O O . GLU B 1 145 ? 86.790 7.986 -10.054 1.00 65.10 1522 GLU B O 1
ATOM 2746 N N . GLU B 1 146 ? 86.322 8.693 -7.973 1.00 68.34 1523 GLU B N 1
ATOM 2747 C CA . GLU B 1 146 ? 87.473 9.586 -7.876 1.00 66.74 1523 GLU B CA 1
ATOM 2748 C C . GLU B 1 146 ? 88.771 8.797 -7.736 1.00 62.63 1523 GLU B C 1
ATOM 2749 O O . GLU B 1 146 ? 89.815 9.184 -8.280 1.00 57.92 1523 GLU B O 1
ATOM 2755 N N . LEU B 1 147 ? 88.692 7.694 -6.996 1.00 62.65 1524 LEU B N 1
ATOM 2756 C CA . LEU B 1 147 ? 89.819 6.787 -6.805 1.00 60.54 1524 LEU B CA 1
ATOM 2757 C C . LEU B 1 147 ? 90.234 6.168 -8.136 1.00 58.34 1524 LEU B C 1
ATOM 2758 O O . LEU B 1 147 ? 91.416 6.113 -8.463 1.00 56.63 1524 LEU B O 1
ATOM 2763 N N . LEU B 1 148 ? 89.251 5.712 -8.904 1.00 57.96 1525 LEU B N 1
ATOM 2764 C CA . LEU B 1 148 ? 89.518 5.067 -10.180 1.00 58.88 1525 LEU B CA 1
ATOM 2765 C C . LEU B 1 148 ? 90.060 6.059 -11.200 1.00 59.23 1525 LEU B C 1
ATOM 2766 O O . LEU B 1 148 ? 90.702 5.666 -12.168 1.00 55.91 1525 LEU B O 1
ATOM 2771 N N . ARG B 1 149 ? 89.813 7.347 -10.977 1.00 63.28 1526 ARG B N 1
ATOM 2772 C CA . ARG B 1 149 ? 90.272 8.372 -11.909 1.00 65.09 1526 ARG B CA 1
ATOM 2773 C C . ARG B 1 149 ? 91.790 8.505 -11.856 1.00 64.94 1526 ARG B C 1
ATOM 2774 O O . ARG B 1 149 ? 92.405 9.068 -12.763 1.00 64.50 1526 ARG B O 1
ATOM 2776 N N . SER B 1 150 ? 92.391 7.972 -10.795 1.00 64.30 1527 SER B N 1
ATOM 2777 C CA . SER B 1 150 ? 93.843 7.966 -10.662 1.00 60.21 1527 SER B CA 1
ATOM 2778 C C . SER B 1 150 ? 94.354 6.585 -10.242 1.00 54.65 1527 SER B C 1
ATOM 2779 O O . SER B 1 150 ? 95.132 6.464 -9.298 1.00 52.83 1527 SER B O 1
ATOM 2782 N N . SER B 1 151 ? 93.904 5.551 -10.945 1.00 52.80 1528 SER B N 1
ATOM 2783 C CA . SER B 1 151 ? 94.282 4.177 -10.634 1.00 51.71 1528 SER B CA 1
ATOM 2784 C C . SER B 1 151 ? 95.766 3.910 -10.835 1.00 49.49 1528 SER B C 1
ATOM 2785 O O . SER B 1 151 ? 96.395 3.211 -10.036 1.00 48.79 1528 SER B O 1
ATOM 2788 N N . ALA B 1 152 ? 96.322 4.476 -11.903 1.00 47.08 1529 ALA B N 1
ATOM 2789 C CA . ALA B 1 152 ? 97.719 4.253 -12.253 1.00 43.06 1529 ALA B CA 1
ATOM 2790 C C . ALA B 1 152 ? 98.648 4.809 -11.185 1.00 41.54 1529 ALA B C 1
ATOM 2791 O O . ALA B 1 152 ? 99.561 4.127 -10.736 1.00 42.33 1529 ALA B O 1
ATOM 2793 N N . ASP B 1 153 ? 98.417 6.052 -10.787 1.00 38.62 1530 ASP B N 1
ATOM 2794 C CA . ASP B 1 153 ? 99.212 6.660 -9.736 1.00 39.23 1530 ASP B CA 1
ATOM 2795 C C . ASP B 1 153 ? 99.098 5.883 -8.421 1.00 42.63 1530 ASP B C 1
ATOM 2796 O O . ASP B 1 153 ? 100.104 5.643 -7.735 1.00 41.64 1530 ASP B O 1
ATOM 2801 N N . PHE B 1 154 ? 97.874 5.490 -8.075 1.00 45.67 1531 PHE B N 1
ATOM 2802 C CA . PHE B 1 154 ? 97.624 4.762 -6.833 1.00 49.24 1531 PHE B CA 1
ATOM 2803 C C . PHE B 1 154 ? 98.356 3.416 -6.813 1.00 48.96 1531 PHE B C 1
ATOM 2804 O O . PHE B 1 154 ? 99.058 3.092 -5.860 1.00 48.35 1531 PHE B O 1
ATOM 2812 N N . LEU B 1 155 ? 98.207 2.645 -7.880 1.00 49.31 1532 LEU B N 1
ATOM 2813 C CA . LEU B 1 155 ? 98.810 1.326 -7.945 1.00 48.67 1532 LEU B CA 1
ATOM 2814 C C . LEU B 1 155 ? 100.332 1.392 -8.092 1.00 48.13 1532 LEU B C 1
ATOM 2815 O O . LEU B 1 155 ? 101.052 0.577 -7.500 1.00 47.34 1532 LEU B O 1
ATOM 2820 N N . GLN B 1 156 ? 100.822 2.359 -8.871 1.00 43.49 1533 GLN B N 1
ATOM 2821 C CA . GLN B 1 156 ? 102.261 2.495 -9.086 1.00 40.95 1533 GLN B CA 1
ATOM 2822 C C . GLN B 1 156 ? 102.984 2.817 -7.791 1.00 43.90 1533 GLN B C 1
ATOM 2823 O O . GLN B 1 156 ? 104.025 2.232 -7.482 1.00 44.22 1533 GLN B O 1
ATOM 2829 N N . ARG B 1 157 ? 102.432 3.760 -7.039 1.00 45.85 1534 ARG B N 1
ATOM 2830 C CA . ARG B 1 157 ? 103.077 4.189 -5.810 1.00 45.61 1534 ARG B CA 1
ATOM 2831 C C . ARG B 1 157 ? 103.075 3.062 -4.799 1.00 45.99 1534 ARG B C 1
ATOM 2832 O O . ARG B 1 157 ? 104.075 2.817 -4.125 1.00 47.82 1534 ARG B O 1
ATOM 2840 N N . LEU B 1 158 ? 101.965 2.338 -4.751 1.00 47.12 1535 LEU B N 1
ATOM 2841 C CA . LEU B 1 158 ? 101.819 1.248 -3.806 1.00 48.06 1535 LEU B CA 1
ATOM 2842 C C . LEU B 1 158 ? 102.721 0.079 -4.222 1.00 47.86 1535 LEU B C 1
ATOM 2843 O O . LEU B 1 158 ? 103.321 -0.581 -3.376 1.00 48.28 1535 LEU B O 1
ATOM 2848 N N . SER B 1 159 ? 102.877 -0.122 -5.530 1.00 46.77 1536 SER B N 1
ATOM 2849 C CA . SER B 1 159 ? 103.787 -1.146 -6.049 1.00 46.58 1536 SER B CA 1
ATOM 2850 C C . SER B 1 159 ? 105.250 -0.835 -5.715 1.00 44.94 1536 SER B C 1
ATOM 2851 O O . SER B 1 159 ? 106.008 -1.732 -5.331 1.00 44.90 1536 SER B O 1
ATOM 2854 N N . ALA B 1 160 ? 105.633 0.434 -5.875 1.00 40.62 1537 ALA B N 1
ATOM 2855 C CA . ALA B 1 160 ? 106.990 0.898 -5.593 1.00 40.37 1537 ALA B CA 1
ATOM 2856 C C . ALA B 1 160 ? 107.344 0.684 -4.137 1.00 46.85 1537 ALA B C 1
ATOM 2857 O O . ALA B 1 160 ? 108.445 0.245 -3.806 1.00 50.50 1537 ALA B O 1
ATOM 2859 N N . ILE B 1 161 ? 106.390 0.985 -3.265 1.00 46.33 1538 ILE B N 1
ATOM 2860 C CA . ILE B 1 161 ? 106.592 0.825 -1.839 1.00 46.86 1538 ILE B CA 1
ATOM 2861 C C . ILE B 1 161 ? 106.797 -0.647 -1.477 1.00 48.41 1538 ILE B C 1
ATOM 2862 O O . ILE B 1 161 ? 107.677 -0.985 -0.689 1.00 51.40 1538 ILE B O 1
ATOM 2867 N N . LEU B 1 162 ? 105.996 -1.520 -2.082 1.00 48.41 1539 LEU B N 1
ATOM 2868 C CA . LEU B 1 162 ? 106.045 -2.948 -1.787 1.00 51.27 1539 LEU B CA 1
ATOM 2869 C C . LEU B 1 162 ? 107.093 -3.683 -2.609 1.00 51.83 1539 LEU B C 1
ATOM 2870 O O . LEU B 1 162 ? 107.343 -4.869 -2.390 1.00 53.73 1539 LEU B O 1
ATOM 2875 N N . ARG B 1 163 ? 107.697 -2.971 -3.555 1.00 52.75 1540 ARG B N 1
ATOM 2876 C CA . ARG B 1 163 ? 108.733 -3.534 -4.409 1.00 53.05 1540 ARG B CA 1
ATOM 2877 C C . ARG B 1 163 ? 108.273 -4.813 -5.106 1.00 53.57 1540 ARG B C 1
ATOM 2878 O O . ARG B 1 163 ? 109.015 -5.793 -5.208 1.00 54.32 1540 ARG B O 1
ATOM 2886 N N . THR B 1 164 ? 107.038 -4.775 -5.592 1.00 52.61 1541 THR B N 1
ATOM 2887 C CA . THR B 1 164 ? 106.437 -5.872 -6.331 1.00 53.19 1541 THR B CA 1
ATOM 2888 C C . THR B 1 164 ? 105.237 -5.308 -7.100 1.00 53.59 1541 THR B C 1
ATOM 2889 O O . THR B 1 164 ? 104.984 -4.109 -7.055 1.00 55.31 1541 THR B O 1
ATOM 2893 N N . SER B 1 165 ? 104.517 -6.141 -7.838 1.00 54.87 1542 SER B N 1
ATOM 2894 C CA . SER B 1 165 ? 103.460 -5.621 -8.706 1.00 55.17 1542 SER B CA 1
ATOM 2895 C C . SER B 1 165 ? 102.050 -5.785 -8.116 1.00 53.51 1542 SER B C 1
ATOM 2896 O O . SER B 1 165 ? 101.670 -6.871 -7.670 1.00 54.28 1542 SER B O 1
ATOM 2899 N N . LEU B 1 166 ? 101.276 -4.700 -8.142 1.00 50.63 1543 LEU B N 1
ATOM 2900 C CA . LEU B 1 166 ? 99.922 -4.682 -7.584 1.00 49.49 1543 LEU B CA 1
ATOM 2901 C C . LEU B 1 166 ? 98.883 -4.401 -8.652 1.00 49.71 1543 LEU B C 1
ATOM 2902 O O . LEU B 1 166 ? 99.141 -3.637 -9.579 1.00 46.44 1543 LEU B O 1
ATOM 2907 N N . ARG B 1 167 ? 97.700 -4.990 -8.519 1.00 54.56 1544 ARG B N 1
ATOM 2908 C CA . ARG B 1 167 ? 96.637 -4.694 -9.472 1.00 55.61 1544 ARG B CA 1
ATOM 2909 C C . ARG B 1 167 ? 95.272 -4.895 -8.812 1.00 57.89 1544 ARG B C 1
ATOM 2910 O O . ARG B 1 167 ? 95.145 -5.643 -7.839 1.00 58.63 1544 ARG B O 1
ATOM 2918 N N . PHE B 1 168 ? 94.255 -4.230 -9.350 1.00 57.41 1545 PHE B N 1
ATOM 2919 C CA . PHE B 1 168 ? 92.879 -4.437 -8.909 1.00 59.96 1545 PHE B CA 1
ATOM 2920 C C . PHE B 1 168 ? 92.422 -5.875 -9.148 1.00 64.01 1545 PHE B C 1
ATOM 2921 O O . PHE B 1 168 ? 92.752 -6.481 -10.168 1.00 65.22 1545 PHE B O 1
ATOM 2929 N N . ARG B 1 169 ? 91.688 -6.433 -8.194 1.00 66.87 1546 ARG B N 1
ATOM 2930 C CA . ARG B 1 169 ? 91.065 -7.731 -8.397 1.00 70.58 1546 ARG B CA 1
ATOM 2931 C C . ARG B 1 169 ? 89.851 -7.506 -9.277 1.00 73.08 1546 ARG B C 1
ATOM 2932 O O . ARG B 1 169 ? 89.173 -6.494 -9.133 1.00 72.62 1546 ARG B O 1
ATOM 2940 N N . LEU B 1 170 ? 89.585 -8.404 -10.216 1.00 76.90 1547 LEU B N 1
ATOM 2941 C CA . LEU B 1 170 ? 88.440 -8.201 -11.092 1.00 78.95 1547 LEU B CA 1
ATOM 2942 C C . LEU B 1 170 ? 87.305 -9.154 -10.720 1.00 84.95 1547 LEU B C 1
ATOM 2943 O O . LEU B 1 170 ? 87.546 -10.249 -10.203 1.00 87.46 1547 LEU B O 1
ATOM 2945 N N . ASP B 1 171 ? 86.069 -8.725 -10.979 1.00 88.28 1548 ASP B N 1
ATOM 2946 C CA . ASP B 1 171 ? 84.889 -9.563 -10.751 1.00 93.01 1548 ASP B CA 1
ATOM 2947 C C . ASP B 1 171 ? 84.578 -10.406 -11.986 1.00 93.95 1548 ASP B C 1
ATOM 2948 O O . ASP B 1 171 ? 85.393 -10.483 -12.908 1.00 90.48 1548 ASP B O 1
ATOM 2953 N N . ALA B 1 172 ? 83.410 -11.044 -12.001 1.00 98.82 1549 ALA B N 1
ATOM 2954 C CA . ALA B 1 172 ? 83.058 -11.946 -13.094 1.00 103.08 1549 ALA B CA 1
ATOM 2955 C C . ALA B 1 172 ? 82.927 -11.218 -14.430 1.00 104.95 1549 ALA B C 1
ATOM 2956 O O . ALA B 1 172 ? 83.047 -11.832 -15.488 1.00 107.62 1549 ALA B O 1
ATOM 2958 N N . HIS B 1 173 ? 82.708 -9.907 -14.382 1.00 104.56 1550 HIS B N 1
ATOM 2959 C CA . HIS B 1 173 ? 82.590 -9.117 -15.603 1.00 104.83 1550 HIS B CA 1
ATOM 2960 C C . HIS B 1 173 ? 83.861 -8.312 -15.877 1.00 101.56 1550 HIS B C 1
ATOM 2961 O O . HIS B 1 173 ? 83.841 -7.355 -16.650 1.00 102.74 1550 HIS B O 1
ATOM 2963 N N . GLY B 1 174 ? 84.961 -8.695 -15.233 1.00 97.84 1551 GLY B N 1
ATOM 2964 C CA . GLY B 1 174 ? 86.251 -8.066 -15.472 1.00 91.30 1551 GLY B CA 1
ATOM 2965 C C . GLY B 1 174 ? 86.401 -6.654 -14.933 1.00 87.96 1551 GLY B C 1
ATOM 2966 O O . GLY B 1 174 ? 87.322 -5.937 -15.320 1.00 85.97 1551 GLY B O 1
ATOM 2967 N N . GLN B 1 175 ? 85.503 -6.254 -14.037 1.00 88.35 1552 GLN B N 1
ATOM 2968 C CA . GLN B 1 175 ? 85.535 -4.910 -13.460 1.00 85.51 1552 GLN B CA 1
ATOM 2969 C C . GLN B 1 175 ? 86.297 -4.864 -12.138 1.00 82.06 1552 GLN B C 1
ATOM 2970 O O . GLN B 1 175 ? 86.208 -5.790 -11.332 1.00 85.75 1552 GLN B O 1
ATOM 2976 N N . ALA B 1 176 ? 87.045 -3.785 -11.924 1.00 74.33 1553 ALA B N 1
ATOM 2977 C CA . ALA B 1 176 ? 87.816 -3.616 -10.696 1.00 69.25 1553 ALA B CA 1
ATOM 2978 C C . ALA B 1 176 ? 86.903 -3.638 -9.481 1.00 71.49 1553 ALA B C 1
ATOM 2979 O O . ALA B 1 176 ? 85.868 -2.965 -9.455 1.00 75.47 1553 ALA B O 1
ATOM 2981 N N . MET B 1 177 ? 87.293 -4.415 -8.476 1.00 69.70 1554 MET B N 1
ATOM 2982 C CA . MET B 1 177 ? 86.515 -4.539 -7.246 1.00 71.00 1554 MET B CA 1
ATOM 2983 C C . MET B 1 177 ? 86.805 -3.424 -6.241 1.00 69.26 1554 MET B C 1
ATOM 2984 O O . MET B 1 177 ? 87.509 -3.625 -5.249 1.00 66.19 1554 MET B O 1
ATOM 2989 N N . VAL B 1 178 ? 86.260 -2.244 -6.526 1.00 71.70 1555 VAL B N 1
ATOM 2990 C CA . VAL B 1 178 ? 86.368 -1.084 -5.647 1.00 73.62 1555 VAL B CA 1
ATOM 2991 C C . VAL B 1 178 ? 84.970 -0.681 -5.184 1.00 78.39 1555 VAL B C 1
ATOM 2992 O O . VAL B 1 178 ? 84.144 -0.230 -5.977 1.00 81.09 1555 VAL B O 1
ATOM 2996 N N . PHE B 1 179 ? 84.713 -0.837 -3.892 1.00 79.23 1556 PHE B N 1
ATOM 2997 C CA . PHE B 1 179 ? 83.368 -0.669 -3.366 1.00 83.21 1556 PHE B CA 1
ATOM 2998 C C . PHE B 1 179 ? 83.234 0.583 -2.507 1.00 83.86 1556 PHE B C 1
ATOM 2999 O O . PHE B 1 179 ? 84.184 0.992 -1.835 1.00 81.83 1556 PHE B O 1
ATOM 3007 N N . PRO B 1 180 ? 82.042 1.197 -2.530 1.00 86.12 1557 PRO B N 1
ATOM 3008 C CA . PRO B 1 180 ? 81.781 2.414 -1.754 1.00 86.11 1557 PRO B CA 1
ATOM 3009 C C . PRO B 1 180 ? 81.928 2.184 -0.253 1.00 86.19 1557 PRO B C 1
ATOM 3010 O O . PRO B 1 180 ? 81.563 1.118 0.246 1.00 87.81 1557 PRO B O 1
ATOM 3014 N N . TYR B 1 181 ? 82.474 3.171 0.448 1.00 84.65 1558 TYR B N 1
ATOM 3015 C CA . TYR B 1 181 ? 82.613 3.090 1.893 1.00 87.51 1558 TYR B CA 1
ATOM 3016 C C . TYR B 1 181 ? 81.710 4.135 2.539 1.00 91.16 1558 TYR B C 1
ATOM 3017 O O . TYR B 1 181 ? 81.769 5.313 2.195 1.00 90.38 1558 TYR B O 1
ATOM 3026 N N . HIS B 1 182 ? 80.883 3.695 3.481 1.00 95.03 1559 HIS B N 1
ATOM 3027 C CA . HIS B 1 182 ? 79.870 4.554 4.080 1.00 97.98 1559 HIS B CA 1
ATOM 3028 C C . HIS B 1 182 ? 80.254 5.018 5.483 1.00 100.50 1559 HIS B C 1
ATOM 3029 O O . HIS B 1 182 ? 80.957 4.310 6.206 1.00 101.72 1559 HIS B O 1
ATOM 3036 N N . ARG B 1 183 ? 79.809 6.220 5.850 1.00 100.83 1560 ARG B N 1
ATOM 3037 C CA . ARG B 1 183 ? 79.999 6.745 7.203 1.00 99.48 1560 ARG B CA 1
ATOM 3038 C C . ARG B 1 183 ? 79.325 5.842 8.233 1.00 102.83 1560 ARG B C 1
ATOM 3039 O O . ARG B 1 183 ? 79.989 5.155 9.007 1.00 102.65 1560 ARG B O 1
ATOM 3047 N N . GLU B 1 199 ? 77.026 8.975 3.870 1.00 105.27 1576 GLU B N 1
ATOM 3048 C CA . GLU B 1 199 ? 77.144 7.921 2.877 1.00 102.52 1576 GLU B CA 1
ATOM 3049 C C . GLU B 1 199 ? 78.207 8.295 1.856 1.00 100.71 1576 GLU B C 1
ATOM 3050 O O . GLU B 1 199 ? 78.352 9.466 1.511 1.00 102.83 1576 GLU B O 1
ATOM 3052 N N . VAL B 1 200 ? 78.943 7.288 1.390 1.00 97.66 1577 VAL B N 1
ATOM 3053 C CA . VAL B 1 200 ? 80.028 7.431 0.406 1.00 92.00 1577 VAL B CA 1
ATOM 3054 C C . VAL B 1 200 ? 81.121 8.395 0.893 1.00 88.23 1577 VAL B C 1
ATOM 3055 O O . VAL B 1 200 ? 81.248 9.531 0.422 1.00 86.28 1577 VAL B O 1
ATOM 3059 N N . ILE B 1 201 ? 81.908 7.915 1.852 1.00 86.66 1578 ILE B N 1
ATOM 3060 C CA . ILE B 1 201 ? 82.964 8.705 2.464 1.00 84.18 1578 ILE B CA 1
ATOM 3061 C C . ILE B 1 201 ? 84.304 8.316 1.849 1.00 82.26 1578 ILE B C 1
ATOM 3062 O O . ILE B 1 201 ? 85.236 9.119 1.825 1.00 81.92 1578 ILE B O 1
ATOM 3064 N N . GLY B 1 202 ? 84.392 7.076 1.361 1.00 80.75 1579 GLY B N 1
ATOM 3065 C CA . GLY B 1 202 ? 85.608 6.556 0.751 1.00 74.05 1579 GLY B CA 1
ATOM 3066 C C . GLY B 1 202 ? 85.414 5.292 -0.078 1.00 72.40 1579 GLY B C 1
ATOM 3067 O O . GLY B 1 202 ? 84.333 5.056 -0.616 1.00 74.59 1579 GLY B O 1
ATOM 3068 N N . SER B 1 203 ? 86.465 4.477 -0.169 1.00 69.67 1580 SER B N 1
ATOM 3069 C CA . SER B 1 203 ? 86.455 3.246 -0.970 1.00 69.18 1580 SER B CA 1
ATOM 3070 C C . SER B 1 203 ? 87.031 2.049 -0.223 1.00 69.12 1580 SER B C 1
ATOM 3071 O O . SER B 1 203 ? 87.973 2.190 0.558 1.00 69.31 1580 SER B O 1
ATOM 3074 N N . VAL B 1 204 ? 86.452 0.875 -0.451 1.00 68.09 1581 VAL B N 1
ATOM 3075 C CA . VAL B 1 204 ? 87.103 -0.367 -0.057 1.00 68.08 1581 VAL B CA 1
ATOM 3076 C C . VAL B 1 204 ? 87.721 -1.024 -1.300 1.00 67.73 1581 VAL B C 1
ATOM 3077 O O . VAL B 1 204 ? 87.004 -1.454 -2.207 1.00 68.25 1581 VAL B O 1
ATOM 3081 N N . VAL B 1 205 ? 89.048 -1.100 -1.335 1.00 66.05 1582 VAL B N 1
ATOM 3082 C CA . VAL B 1 205 ? 89.764 -1.560 -2.522 1.00 64.49 1582 VAL B CA 1
ATOM 3083 C C . VAL B 1 205 ? 90.387 -2.932 -2.306 1.00 64.39 1582 VAL B C 1
ATOM 3084 O O . VAL B 1 205 ? 91.052 -3.170 -1.300 1.00 66.87 1582 VAL B O 1
ATOM 3088 N N . MET B 1 206 ? 90.183 -3.832 -3.259 1.00 61.59 1583 MET B N 1
ATOM 3089 C CA . MET B 1 206 ? 90.783 -5.153 -3.179 1.00 63.15 1583 MET B CA 1
ATOM 3090 C C . MET B 1 206 ? 91.898 -5.332 -4.219 1.00 62.99 1583 MET B C 1
ATOM 3091 O O . MET B 1 206 ? 91.700 -5.109 -5.417 1.00 61.39 1583 MET B O 1
ATOM 3096 N N . LEU B 1 207 ? 93.077 -5.735 -3.754 1.00 64.26 1584 LEU B N 1
ATOM 3097 C CA . LEU B 1 207 ? 94.237 -5.836 -4.631 1.00 61.88 1584 LEU B CA 1
ATOM 3098 C C . LEU B 1 207 ? 94.864 -7.227 -4.637 1.00 62.45 1584 LEU B C 1
ATOM 3099 O O . LEU B 1 207 ? 94.764 -7.986 -3.671 1.00 64.26 1584 LEU B O 1
ATOM 3104 N N . GLU B 1 208 ? 95.480 -7.556 -5.763 1.00 61.13 1585 GLU B N 1
ATOM 3105 C CA . GLU B 1 208 ? 96.278 -8.762 -5.903 1.00 63.41 1585 GLU B CA 1
ATOM 3106 C C . GLU B 1 208 ? 97.771 -8.442 -6.000 1.00 60.63 1585 GLU B C 1
ATOM 3107 O O . GLU B 1 208 ? 98.151 -7.363 -6.453 1.00 59.34 1585 GLU B O 1
ATOM 3113 N N . ILE B 1 209 ? 98.608 -9.371 -5.553 1.00 61.46 1586 ILE B N 1
ATOM 3114 C CA . ILE B 1 209 ? 100.058 -9.210 -5.618 1.00 59.50 1586 ILE B CA 1
ATOM 3115 C C . ILE B 1 209 ? 100.689 -10.183 -6.609 1.00 61.53 1586 ILE B C 1
ATOM 3116 O O . ILE B 1 209 ? 100.718 -11.389 -6.378 1.00 66.18 1586 ILE B O 1
ATOM 3121 N N . ASP B 1 210 ? 101.189 -9.654 -7.718 1.00 57.67 1587 ASP B N 1
ATOM 3122 C CA . ASP B 1 210 ? 101.809 -10.487 -8.735 1.00 53.78 1587 ASP B CA 1
ATOM 3123 C C . ASP B 1 210 ? 103.308 -10.518 -8.500 1.00 51.66 1587 ASP B C 1
ATOM 3124 O O . ASP B 1 210 ? 103.988 -9.519 -8.700 1.00 49.13 1587 ASP B O 1
ATOM 3129 N N . ASN B 1 211 ? 103.823 -11.653 -8.038 1.00 60.56 1588 ASN B N 1
ATOM 3130 C CA . ASN B 1 211 ? 105.245 -11.748 -7.740 1.00 57.28 1588 ASN B CA 1
ATOM 3131 C C . ASN B 1 211 ? 106.046 -12.414 -8.852 1.00 58.89 1588 ASN B C 1
ATOM 3132 O O . ASN B 1 211 ? 107.101 -12.986 -8.592 1.00 61.25 1588 ASN B O 1
ATOM 3137 N N . ARG B 1 212 ? 105.579 -12.300 -10.093 1.00 58.03 1589 ARG B N 1
ATOM 3138 C CA . ARG B 1 212 ? 106.231 -12.993 -11.199 1.00 65.91 1589 ARG B CA 1
ATOM 3139 C C . ARG B 1 212 ? 107.643 -12.463 -11.464 1.00 65.80 1589 ARG B C 1
ATOM 3140 O O . ARG B 1 212 ? 108.443 -13.136 -12.107 1.00 67.69 1589 ARG B O 1
ATOM 3148 N N . LEU B 1 213 ? 107.954 -11.264 -10.981 1.00 65.31 1590 LEU B N 1
ATOM 3149 C CA . LEU B 1 213 ? 109.286 -10.715 -11.205 1.00 68.86 1590 LEU B CA 1
ATOM 3150 C C . LEU B 1 213 ? 110.139 -10.716 -9.928 1.00 77.08 1590 LEU B C 1
ATOM 3151 O O . LEU B 1 213 ? 111.226 -10.141 -9.901 1.00 79.54 1590 LEU B O 1
ATOM 3156 N N . CYS B 1 214 ? 109.650 -11.368 -8.875 1.00 82.07 1591 CYS B N 1
ATOM 3157 C CA . CYS B 1 214 ? 110.390 -11.481 -7.612 1.00 85.05 1591 CYS B CA 1
ATOM 3158 C C . CYS B 1 214 ? 111.369 -12.653 -7.545 1.00 90.25 1591 CYS B C 1
ATOM 3159 O O . CYS B 1 214 ? 111.006 -13.731 -7.078 1.00 91.79 1591 CYS B O 1
ATOM 3162 N N . LEU B 1 215 ? 112.581 -12.478 -8.057 1.00 95.44 1592 LEU B N 1
ATOM 3163 C CA . LEU B 1 215 ? 113.608 -13.503 -7.884 1.00 102.62 1592 LEU B CA 1
ATOM 3164 C C . LEU B 1 215 ? 114.581 -13.115 -6.773 1.00 106.70 1592 LEU B C 1
ATOM 3165 O O . LEU B 1 215 ? 115.746 -12.816 -7.043 1.00 110.43 1592 LEU B O 1
ATOM 3170 N N . ASP B 1 221 ? 115.801 -13.211 -0.184 1.00 105.34 1598 ASP B N 1
ATOM 3171 C CA . ASP B 1 221 ? 114.389 -13.009 0.125 1.00 102.76 1598 ASP B CA 1
ATOM 3172 C C . ASP B 1 221 ? 114.013 -11.539 0.137 1.00 99.19 1598 ASP B C 1
ATOM 3173 O O . ASP B 1 221 ? 114.612 -10.754 0.871 1.00 101.79 1598 ASP B O 1
ATOM 3178 N N . HIS B 1 222 ? 113.027 -11.159 -0.669 1.00 92.03 1599 HIS B N 1
ATOM 3179 C CA . HIS B 1 222 ? 112.503 -9.799 -0.602 1.00 85.05 1599 HIS B CA 1
ATOM 3180 C C . HIS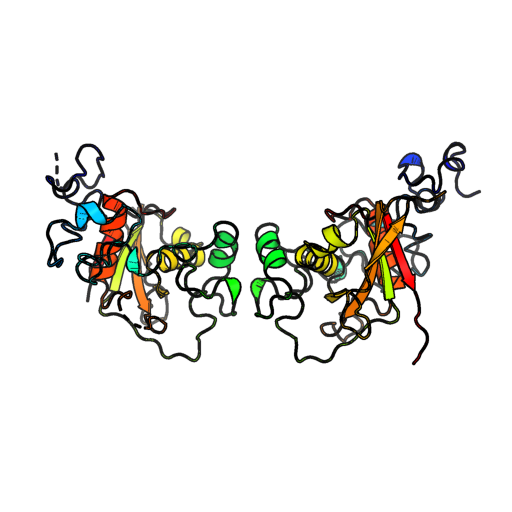 B 1 222 ? 111.061 -9.644 -1.090 1.00 75.98 1599 HIS B C 1
ATOM 3181 O O . HIS B 1 222 ? 110.569 -8.525 -1.194 1.00 70.57 1599 HIS B O 1
ATOM 3188 N N . CYS B 1 223 ? 110.375 -10.753 -1.356 1.00 75.16 1600 CYS B N 1
ATOM 3189 C CA . CYS B 1 223 ? 108.966 -10.685 -1.739 1.00 71.29 1600 CYS B CA 1
ATOM 3190 C C . CYS B 1 223 ? 108.033 -11.202 -0.653 1.00 71.68 1600 CYS B C 1
ATOM 3191 O O . CYS B 1 223 ? 108.409 -12.054 0.147 1.00 76.53 1600 CYS B O 1
ATOM 3194 N N . PHE B 1 224 ? 106.802 -10.706 -0.651 1.00 68.76 1601 PHE B N 1
ATOM 3195 C CA . PHE B 1 224 ? 105.799 -11.152 0.311 1.00 68.45 1601 PHE B CA 1
ATOM 3196 C C . PHE B 1 224 ? 105.031 -12.344 -0.236 1.00 68.54 1601 PHE B C 1
ATOM 3197 O O . PHE B 1 224 ? 104.461 -12.268 -1.318 1.00 68.95 1601 PHE B O 1
ATOM 3205 N N . PRO B 1 225 ? 105.023 -13.458 0.505 1.00 71.58 1602 PRO B N 1
ATOM 3206 C CA . PRO B 1 225 ? 104.333 -14.661 0.024 1.00 73.46 1602 PRO B CA 1
ATOM 3207 C C . PRO B 1 225 ? 102.813 -14.558 0.107 1.00 74.64 1602 PRO B C 1
ATOM 3208 O O . PRO B 1 225 ? 102.123 -15.333 -0.550 1.00 77.64 1602 PRO B O 1
ATOM 3212 N N . ASP B 1 226 ? 102.299 -13.616 0.891 1.00 73.44 1603 ASP B N 1
ATOM 3213 C CA . ASP B 1 226 ? 100.856 -13.502 1.079 1.00 74.36 1603 ASP B CA 1
ATOM 3214 C C . ASP B 1 226 ? 100.418 -12.075 1.390 1.00 72.10 1603 ASP B C 1
ATOM 3215 O O . ASP B 1 226 ? 101.239 -11.229 1.743 1.00 69.90 1603 ASP B O 1
ATOM 3220 N N . ALA B 1 227 ? 99.116 -11.828 1.267 1.00 67.84 1604 ALA B N 1
ATOM 3221 C CA . ALA B 1 227 ? 98.550 -10.488 1.397 1.00 68.45 1604 ALA B CA 1
ATOM 3222 C C . ALA B 1 227 ? 98.732 -9.879 2.793 1.00 69.57 1604 ALA B C 1
ATOM 3223 O O . ALA B 1 227 ? 98.988 -8.675 2.932 1.00 65.50 1604 ALA B O 1
ATOM 3225 N N . GLN B 1 228 ? 98.570 -10.696 3.826 1.00 71.39 1605 GLN B N 1
ATOM 3226 C CA . GLN B 1 228 ? 98.666 -10.189 5.185 1.00 75.69 1605 GLN B CA 1
ATOM 3227 C C . GLN B 1 228 ? 100.073 -9.670 5.516 1.00 72.79 1605 GLN B C 1
ATOM 3228 O O . GLN B 1 228 ? 100.223 -8.660 6.206 1.00 72.83 1605 GLN B O 1
ATOM 3234 N N . SER B 1 229 ? 101.094 -10.345 4.996 1.00 72.36 1606 SER B N 1
ATOM 3235 C CA . SER B 1 229 ? 102.482 -9.927 5.195 1.00 77.02 1606 SER B CA 1
ATOM 3236 C C . SER B 1 229 ? 102.747 -8.539 4.633 1.00 72.85 1606 SER B C 1
ATOM 3237 O O . SER B 1 229 ? 103.419 -7.725 5.263 1.00 73.86 1606 SER B O 1
ATOM 3240 N N . ALA B 1 230 ? 102.220 -8.279 3.443 1.00 65.03 1607 ALA B N 1
ATOM 3241 C CA . ALA B 1 230 ? 102.372 -6.976 2.820 1.00 61.76 1607 ALA B CA 1
ATOM 3242 C C . ALA B 1 230 ? 101.605 -5.929 3.616 1.00 62.15 1607 ALA B C 1
ATOM 3243 O O . ALA B 1 230 ? 102.068 -4.805 3.781 1.00 61.20 1607 ALA B O 1
ATOM 3245 N N . ALA B 1 231 ? 100.435 -6.306 4.119 1.00 64.04 1608 ALA B N 1
ATOM 3246 C CA . ALA B 1 231 ? 99.657 -5.404 4.955 1.00 65.27 1608 ALA B CA 1
ATOM 3247 C C . ALA B 1 231 ? 100.447 -5.052 6.210 1.00 67.79 1608 ALA B C 1
ATOM 3248 O O . ALA B 1 231 ? 100.484 -3.898 6.628 1.00 67.71 1608 ALA B O 1
ATOM 3250 N N . ASP B 1 232 ? 101.087 -6.058 6.798 1.00 70.42 1609 ASP B N 1
ATOM 3251 C CA . ASP B 1 232 ? 101.886 -5.855 7.997 1.00 76.49 1609 ASP B CA 1
ATOM 3252 C C . ASP B 1 232 ? 103.013 -4.867 7.741 1.00 71.64 1609 ASP B C 1
ATOM 3253 O O . ASP B 1 232 ? 103.250 -3.956 8.539 1.00 73.12 1609 ASP B O 1
ATOM 3258 N N . TYR B 1 233 ? 103.698 -5.054 6.617 1.00 68.84 1610 TYR B N 1
ATOM 3259 C CA . TYR B 1 233 ? 104.821 -4.203 6.256 1.00 67.46 1610 TYR B CA 1
ATOM 3260 C C . TYR B 1 233 ? 104.370 -2.763 6.082 1.00 65.49 1610 TYR B C 1
ATOM 3261 O O . TYR B 1 233 ? 105.038 -1.835 6.541 1.00 66.40 1610 TYR B O 1
ATOM 3270 N N . LEU B 1 234 ? 103.227 -2.583 5.430 1.00 63.27 1611 LEU B N 1
ATOM 3271 C CA . LEU B 1 234 ? 102.656 -1.254 5.260 1.00 61.83 1611 LEU B CA 1
ATOM 3272 C C . LEU B 1 234 ? 102.301 -0.657 6.621 1.00 65.05 1611 LEU B C 1
ATOM 3273 O O . LEU B 1 234 ? 102.549 0.520 6.883 1.00 65.29 1611 LEU B O 1
ATOM 3278 N N . GLY B 1 235 ? 101.737 -1.494 7.489 1.00 67.96 1612 GLY B N 1
ATOM 3279 C CA . GLY B 1 235 ? 101.387 -1.090 8.832 1.00 71.77 1612 GLY B CA 1
ATOM 3280 C C . GLY B 1 235 ? 102.621 -0.674 9.602 1.00 75.61 1612 GLY B C 1
ATOM 3281 O O . GLY B 1 235 ? 102.579 0.259 10.403 1.00 76.12 1612 GLY B O 1
ATOM 3282 N N . ALA B 1 236 ? 103.722 -1.378 9.361 1.00 74.14 1613 ALA B N 1
ATOM 3283 C CA . ALA B 1 236 ? 104.986 -1.069 10.016 1.00 76.92 1613 ALA B CA 1
ATOM 3284 C C . ALA B 1 236 ? 105.532 0.280 9.557 1.00 75.66 1613 ALA B C 1
ATOM 3285 O O . ALA B 1 236 ? 106.005 1.075 10.373 1.00 77.21 1613 ALA B O 1
ATOM 3287 N N . LEU B 1 237 ? 105.464 0.528 8.251 1.00 70.67 1614 LEU B N 1
ATOM 3288 C CA . LEU B 1 237 ? 105.896 1.805 7.679 1.00 70.15 1614 LEU B CA 1
ATOM 3289 C C . LEU B 1 237 ? 105.128 2.972 8.287 1.00 72.41 1614 LEU B C 1
ATOM 3290 O O . LEU B 1 237 ? 105.705 4.005 8.625 1.00 75.26 1614 LEU B O 1
ATOM 3295 N N . SER B 1 238 ? 103.823 2.789 8.443 1.00 71.98 1615 SER B N 1
ATOM 3296 C CA . SER B 1 238 ? 102.968 3.815 9.023 1.00 72.92 1615 SER B CA 1
ATOM 3297 C C . SER B 1 238 ? 103.285 4.023 10.505 1.00 77.69 1615 SER B C 1
ATOM 3298 O O . SER B 1 238 ? 103.231 5.148 11.008 1.00 78.07 1615 SER B O 1
ATOM 3301 N N . ALA B 1 239 ? 103.610 2.934 11.197 1.00 78.47 1616 ALA B N 1
ATOM 3302 C CA . ALA B 1 239 ? 103.880 3.001 12.630 1.00 88.60 1616 ALA B CA 1
ATOM 3303 C C . ALA B 1 239 ? 105.124 3.837 12.910 1.00 88.14 1616 ALA B C 1
ATOM 3304 O O . ALA B 1 239 ? 105.201 4.510 13.934 1.00 91.01 1616 ALA B O 1
ATOM 3306 N N . VAL B 1 240 ? 106.086 3.807 11.989 1.00 84.58 1617 VAL B N 1
ATOM 3307 C CA . VAL B 1 240 ? 107.342 4.527 12.178 1.00 85.80 1617 VAL B CA 1
ATOM 3308 C C . VAL B 1 240 ? 107.420 5.772 11.302 1.00 84.25 1617 VAL B C 1
ATOM 3309 O O . VAL B 1 240 ? 108.488 6.372 11.171 1.00 85.07 1617 VAL B O 1
ATOM 3313 N N . GLU B 1 241 ? 106.286 6.150 10.710 1.00 83.04 1618 GLU B N 1
ATOM 3314 C CA . GLU B 1 241 ? 106.179 7.363 9.893 1.00 82.16 1618 GLU B CA 1
ATOM 3315 C C . GLU B 1 241 ? 107.204 7.371 8.769 1.00 79.82 1618 GLU B C 1
ATOM 3316 O O . GLU B 1 241 ? 107.945 8.335 8.590 1.00 81.27 1618 GLU B O 1
ATOM 3322 N N . ARG B 1 242 ? 107.234 6.270 8.030 1.00 77.53 1619 ARG B N 1
ATOM 3323 C CA . ARG B 1 242 ? 108.181 6.053 6.951 1.00 78.08 1619 ARG B CA 1
ATOM 3324 C C . ARG B 1 242 ? 107.382 5.921 5.659 1.00 76.34 1619 ARG B C 1
ATOM 3325 O O . ARG B 1 242 ? 107.908 6.068 4.556 1.00 75.51 1619 ARG B O 1
ATOM 3333 N N . LEU B 1 243 ? 106.100 5.614 5.825 1.00 75.89 1620 LEU B N 1
ATOM 3334 C CA . LEU B 1 243 ? 105.165 5.485 4.719 1.00 71.83 1620 LEU B CA 1
ATOM 3335 C C . LEU B 1 243 ? 104.910 6.820 4.043 1.00 72.28 1620 LEU B C 1
ATOM 3336 O O . LEU B 1 243 ? 104.438 7.761 4.684 1.00 75.10 1620 LEU B O 1
ATOM 3341 N N . ASP B 1 244 ? 105.206 6.895 2.749 1.00 69.54 1621 ASP B N 1
ATOM 3342 C CA . ASP B 1 244 ? 104.970 8.112 1.980 1.00 70.28 1621 ASP B CA 1
ATOM 3343 C C . ASP B 1 244 ? 104.020 7.813 0.827 1.00 64.23 1621 ASP B C 1
ATOM 3344 O O . ASP B 1 244 ? 104.448 7.443 -0.266 1.00 61.67 1621 ASP B O 1
ATOM 3349 N N . PHE B 1 245 ? 102.727 7.976 1.089 1.00 62.29 1622 PHE B N 1
ATOM 3350 C CA . PHE B 1 245 ? 101.678 7.565 0.166 1.00 57.75 1622 PHE B CA 1
ATOM 3351 C C . PHE B 1 245 ? 100.579 8.629 0.157 1.00 60.17 1622 PHE B C 1
ATOM 3352 O O . PHE B 1 245 ? 99.833 8.770 1.129 1.00 62.44 1622 PHE B O 1
ATOM 3360 N N . PRO B 1 246 ? 100.486 9.392 -0.945 1.00 59.81 1623 PRO B N 1
ATOM 3361 C CA . PRO B 1 246 ? 99.621 10.576 -1.037 1.00 59.63 1623 PRO B CA 1
ATOM 3362 C C . PRO B 1 246 ? 98.147 10.233 -1.160 1.00 59.46 1623 PRO B C 1
ATOM 3363 O O . PRO B 1 246 ? 97.451 10.856 -1.953 1.00 62.52 1623 PRO B O 1
ATOM 3367 N N . TYR B 1 247 ? 97.679 9.254 -0.400 1.00 58.18 1624 TYR B N 1
ATOM 3368 C CA . TYR B 1 247 ? 96.269 8.902 -0.404 1.00 59.15 1624 TYR B CA 1
ATOM 3369 C C . TYR B 1 247 ? 95.792 8.706 1.022 1.00 62.42 1624 TYR B C 1
ATOM 3370 O O . TYR B 1 247 ? 96.538 8.208 1.862 1.00 65.23 1624 TYR B O 1
ATOM 3379 N N . PRO B 1 248 ? 94.545 9.105 1.304 1.00 62.46 1625 PRO B N 1
ATOM 3380 C CA . PRO B 1 248 ? 94.013 8.931 2.657 1.00 65.94 1625 PRO B CA 1
ATOM 3381 C C . PRO B 1 248 ? 93.792 7.451 2.969 1.00 65.95 1625 PRO B C 1
ATOM 3382 O O . PRO B 1 248 ? 92.666 6.953 2.901 1.00 68.57 1625 PRO B O 1
ATOM 3386 N N . LEU B 1 249 ? 94.879 6.757 3.290 1.00 63.16 1626 LEU B N 1
ATOM 3387 C CA . LEU B 1 249 ? 94.834 5.324 3.554 1.00 63.51 1626 LEU B CA 1
ATOM 3388 C C . LEU B 1 249 ? 94.478 5.037 5.017 1.00 68.80 1626 LEU B C 1
ATOM 3389 O O . LEU B 1 249 ? 95.229 5.369 5.937 1.00 70.53 1626 LEU B O 1
ATOM 3394 N N . ARG B 1 250 ? 93.312 4.431 5.211 1.00 71.19 1627 ARG B N 1
ATOM 3395 C CA . ARG B 1 250 ? 92.763 4.151 6.535 1.00 76.14 1627 ARG B CA 1
ATOM 3396 C C . ARG B 1 250 ? 93.333 2.897 7.183 1.00 77.79 1627 ARG B C 1
ATOM 3397 O O . ARG B 1 250 ? 93.944 2.956 8.255 1.00 79.88 1627 ARG B O 1
ATOM 3405 N N . ASP B 1 251 ? 93.115 1.762 6.526 1.00 76.50 1628 ASP B N 1
ATOM 3406 C CA . ASP B 1 251 ? 93.529 0.474 7.062 1.00 78.67 1628 ASP B CA 1
ATOM 3407 C C . ASP B 1 251 ? 93.945 -0.499 5.972 1.00 74.86 1628 ASP B C 1
ATOM 3408 O O . ASP B 1 251 ? 93.604 -0.321 4.805 1.00 73.08 1628 ASP B O 1
ATOM 3413 N N . VAL B 1 252 ? 94.677 -1.534 6.373 1.00 75.34 1629 VAL B N 1
ATOM 3414 C CA . VAL B 1 252 ? 95.102 -2.596 5.467 1.00 73.12 1629 VAL B CA 1
ATOM 3415 C C . VAL B 1 252 ? 94.927 -3.955 6.144 1.00 76.86 1629 VAL B C 1
ATOM 3416 O O . VAL B 1 252 ? 95.049 -4.065 7.365 1.00 80.40 1629 VAL B O 1
ATOM 3420 N N . ARG B 1 253 ? 94.657 -4.990 5.354 1.00 75.40 1630 ARG B N 1
ATOM 3421 C CA . ARG B 1 253 ? 94.546 -6.344 5.891 1.00 77.15 1630 ARG B CA 1
ATOM 3422 C C . ARG B 1 253 ? 94.649 -7.385 4.789 1.00 75.93 1630 ARG B C 1
ATOM 3423 O O . ARG B 1 253 ? 94.529 -7.065 3.604 1.00 73.68 1630 ARG B O 1
ATOM 3431 N N . GLY B 1 254 ? 94.905 -8.628 5.184 1.00 78.20 1631 GLY B N 1
ATOM 3432 C CA . GLY B 1 254 ? 94.904 -9.735 4.248 1.00 79.00 1631 GLY B CA 1
ATOM 3433 C C . GLY B 1 254 ? 93.660 -10.590 4.385 1.00 84.63 1631 GLY B C 1
ATOM 3434 O O . GLY B 1 254 ? 93.195 -10.855 5.495 1.00 89.64 1631 GLY B O 1
ATOM 3435 N N . GLU B 1 255 ? 93.110 -11.010 3.251 1.00 84.63 1632 GLU B N 1
ATOM 3436 C CA . GLU B 1 255 ? 91.959 -11.909 3.241 1.00 89.52 1632 GLU B CA 1
ATOM 3437 C C . GLU B 1 255 ? 92.238 -13.070 2.295 1.00 87.77 1632 GLU B C 1
ATOM 3438 O O . GLU B 1 255 ? 92.940 -12.898 1.301 1.00 84.04 1632 GLU B O 1
ATOM 3444 N N . PRO B 1 256 ? 91.711 -14.261 2.609 1.00 89.77 1633 PRO B N 1
ATOM 3445 C CA . PRO B 1 256 ? 91.847 -15.396 1.691 1.00 89.55 1633 PRO B CA 1
ATOM 3446 C C . PRO B 1 256 ? 90.694 -15.470 0.686 1.00 90.73 1633 PRO B C 1
ATOM 3447 O O . PRO B 1 256 ? 90.536 -14.543 -0.117 1.00 83.99 1633 PRO B O 1
#

Organism: Homo sapiens (NCBI:txid9606)